Protein AF-A0A7S3A398-F1 (afdb_monomer)

Structure (mmCIF, N/CA/C/O backbone):
data_AF-A0A7S3A398-F1
#
_entry.id   AF-A0A7S3A398-F1
#
loop_
_atom_site.group_PDB
_atom_site.id
_atom_site.type_symbol
_atom_site.label_atom_id
_atom_site.label_alt_id
_atom_site.label_comp_id
_atom_site.label_asym_id
_atom_site.label_entity_id
_atom_site.label_seq_id
_atom_site.pdbx_PDB_ins_code
_atom_site.Cartn_x
_atom_site.Cartn_y
_atom_site.Cartn_z
_atom_site.occupancy
_atom_site.B_iso_or_equiv
_atom_site.auth_seq_id
_atom_site.auth_comp_id
_atom_site.auth_asym_id
_atom_site.auth_atom_id
_atom_site.pdbx_PDB_model_num
ATOM 1 N N . MET A 1 1 ? -21.447 4.504 -7.419 1.00 91.00 1 MET A N 1
ATOM 2 C CA . MET A 1 1 ? -20.276 4.473 -8.329 1.00 91.00 1 MET A CA 1
ATOM 3 C C . MET A 1 1 ? -20.011 3.033 -8.753 1.00 91.00 1 MET A C 1
ATOM 5 O O . MET A 1 1 ? -20.355 2.152 -7.981 1.00 91.00 1 MET A O 1
ATOM 9 N N . PHE A 1 2 ? -19.414 2.767 -9.917 1.00 94.06 2 PHE A N 1
ATOM 10 C CA . PHE A 1 2 ? -18.925 1.430 -10.285 1.00 94.06 2 PHE A CA 1
ATOM 11 C C . PHE A 1 2 ? -17.428 1.330 -9.996 1.00 94.06 2 PHE A C 1
ATOM 13 O O . PHE A 1 2 ? -16.672 2.211 -10.404 1.00 94.06 2 PHE A O 1
ATOM 20 N N . ALA A 1 3 ? -16.991 0.289 -9.293 1.00 95.50 3 ALA A N 1
ATOM 21 C CA . ALA A 1 3 ? -15.591 0.100 -8.944 1.00 95.50 3 ALA A CA 1
ATOM 22 C C . ALA A 1 3 ? -15.182 -1.371 -8.913 1.00 95.50 3 ALA A C 1
ATOM 24 O O . ALA A 1 3 ? -15.974 -2.262 -8.595 1.00 95.50 3 ALA A O 1
ATOM 25 N N . ALA A 1 4 ? -13.930 -1.611 -9.285 1.00 95.38 4 ALA A N 1
ATOM 26 C CA . ALA A 1 4 ? -13.350 -2.937 -9.364 1.00 95.38 4 ALA A CA 1
ATOM 27 C C . ALA A 1 4 ? -11.888 -2.918 -8.926 1.00 95.38 4 ALA A C 1
ATOM 29 O O . ALA A 1 4 ? -11.148 -1.981 -9.224 1.00 95.38 4 ALA A O 1
ATOM 30 N N . LYS A 1 5 ? -11.479 -3.995 -8.260 1.00 95.56 5 LYS A N 1
ATOM 31 C CA . LYS A 1 5 ? -10.097 -4.329 -7.934 1.00 95.56 5 LYS A CA 1
ATOM 32 C C . LYS A 1 5 ? -9.726 -5.617 -8.660 1.00 95.56 5 LYS A C 1
ATOM 34 O O . LYS A 1 5 ? -10.456 -6.601 -8.554 1.00 95.56 5 LYS A O 1
ATOM 39 N N . PHE A 1 6 ? -8.579 -5.634 -9.325 1.00 95.38 6 PHE A N 1
ATOM 40 C CA . PHE A 1 6 ? -8.012 -6.831 -9.938 1.00 95.38 6 PHE A CA 1
ATOM 41 C C . PHE A 1 6 ? -6.600 -7.071 -9.402 1.00 95.38 6 PHE A C 1
ATOM 43 O O . PHE A 1 6 ? -5.835 -6.129 -9.216 1.00 95.38 6 PHE A O 1
ATOM 50 N N . ASP A 1 7 ? -6.277 -8.334 -9.147 1.00 94.94 7 ASP A N 1
ATOM 51 C CA . ASP A 1 7 ? -4.988 -8.797 -8.616 1.00 94.94 7 ASP A CA 1
ATOM 52 C C . ASP A 1 7 ? -4.398 -9.768 -9.644 1.00 94.94 7 ASP A C 1
ATOM 54 O O . ASP A 1 7 ? -5.092 -10.690 -10.089 1.00 94.94 7 ASP A O 1
ATOM 58 N N . VAL A 1 8 ? -3.158 -9.542 -10.076 1.00 94.81 8 VAL A N 1
ATOM 59 C CA . VAL A 1 8 ? -2.493 -10.398 -11.068 1.00 94.81 8 VAL A CA 1
ATOM 60 C C . VAL A 1 8 ? -2.133 -11.753 -10.453 1.00 94.81 8 VAL A C 1
ATOM 62 O O . VAL A 1 8 ? -1.574 -11.849 -9.362 1.00 94.81 8 VAL A O 1
ATOM 65 N N . VAL A 1 9 ? -2.381 -12.838 -11.188 1.00 93.81 9 VAL A N 1
ATOM 66 C CA . VAL A 1 9 ? -1.953 -14.180 -10.770 1.00 93.81 9 VAL A CA 1
ATOM 67 C C . VAL A 1 9 ? -0.427 -14.261 -10.743 1.00 93.81 9 VAL A C 1
ATOM 69 O O . VAL A 1 9 ? 0.213 -14.071 -11.775 1.00 93.81 9 VAL A O 1
ATOM 72 N N . SER A 1 10 ? 0.136 -14.584 -9.573 1.00 91.62 10 SER A N 1
ATOM 73 C CA . SER A 1 10 ? 1.568 -14.853 -9.359 1.00 91.62 10 SER A CA 1
ATOM 74 C C . SER A 1 10 ? 2.482 -13.849 -10.072 1.00 91.62 10 SER A C 1
ATOM 76 O O . SER A 1 10 ? 3.355 -14.225 -10.849 1.00 91.62 10 SER A O 1
ATOM 78 N N . SER A 1 11 ? 2.253 -12.559 -9.822 1.00 90.31 11 SER A N 1
ATOM 79 C CA . SER A 1 11 ? 2.759 -11.447 -10.633 1.00 90.31 11 SER A CA 1
ATOM 80 C C . SER A 1 11 ? 4.265 -11.422 -10.888 1.00 90.31 11 SER A C 1
ATOM 82 O O . SER A 1 11 ? 4.667 -10.981 -11.958 1.00 90.31 11 SER A O 1
ATOM 84 N N . PHE A 1 12 ? 5.111 -11.868 -9.956 1.00 92.88 12 PHE A N 1
ATOM 85 C CA . PHE A 1 12 ? 6.556 -11.956 -10.199 1.00 92.88 12 PHE A CA 1
ATOM 86 C C . PHE A 1 12 ? 6.938 -13.163 -11.051 1.00 92.88 12 PHE A C 1
ATOM 88 O O . PHE A 1 12 ? 7.875 -13.070 -11.840 1.00 92.88 12 PHE A O 1
ATOM 95 N N . ASP A 1 13 ? 6.215 -14.270 -10.914 1.00 92.19 13 ASP A N 1
ATOM 96 C CA . ASP A 1 13 ? 6.548 -15.555 -11.529 1.00 92.19 13 ASP A CA 1
ATOM 97 C C . ASP A 1 13 ? 6.051 -15.638 -12.980 1.00 92.19 13 ASP A C 1
ATOM 99 O O . ASP A 1 13 ? 6.635 -16.348 -13.798 1.00 92.19 13 ASP A O 1
ATOM 103 N N . THR A 1 14 ? 4.998 -14.883 -13.313 1.00 92.94 14 THR A N 1
ATOM 104 C CA . THR A 1 14 ? 4.397 -14.833 -14.656 1.00 92.94 14 THR A CA 1
ATOM 105 C C . THR A 1 14 ? 5.059 -13.833 -15.599 1.00 92.94 14 THR A C 1
ATOM 107 O O . THR A 1 14 ? 4.826 -13.885 -16.808 1.00 92.94 14 THR A O 1
ATOM 110 N N . ILE A 1 15 ? 5.909 -12.934 -15.090 1.00 94.88 15 ILE A N 1
ATOM 111 C CA . ILE A 1 15 ? 6.600 -11.952 -15.930 1.00 94.88 15 ILE A CA 1
ATOM 112 C C . ILE A 1 15 ? 7.487 -12.660 -16.956 1.00 94.88 15 ILE A C 1
ATOM 114 O O . ILE A 1 15 ? 8.340 -13.488 -16.629 1.00 94.88 15 ILE A O 1
ATOM 118 N N . LEU A 1 16 ? 7.330 -12.270 -18.220 1.00 95.56 16 LEU A N 1
ATOM 119 C CA . LEU A 1 16 ? 8.131 -12.792 -19.317 1.00 95.56 16 LEU A CA 1
ATOM 120 C C . LEU A 1 16 ? 9.528 -12.159 -19.285 1.00 95.56 16 LEU A C 1
ATOM 122 O O . LEU A 1 16 ? 9.760 -11.090 -19.854 1.00 95.56 16 LEU A O 1
ATOM 126 N N . SER A 1 17 ? 10.476 -12.837 -18.636 1.00 93.94 17 SER A N 1
ATOM 127 C CA . SER A 1 17 ? 11.838 -12.349 -18.362 1.00 93.94 17 SER A CA 1
ATOM 128 C C . SER A 1 17 ? 12.570 -11.881 -19.626 1.00 93.94 17 SER A C 1
ATOM 130 O O . SER A 1 17 ? 13.241 -10.851 -19.615 1.00 93.94 17 SER A O 1
ATOM 132 N N . LYS A 1 18 ? 12.389 -12.592 -20.750 1.00 93.75 18 LYS A N 1
ATOM 133 C CA . LYS A 1 18 ? 12.970 -12.213 -22.049 1.00 93.75 18 LYS A CA 1
ATOM 134 C C . LYS A 1 18 ? 12.392 -10.902 -22.583 1.00 93.75 18 LYS A C 1
ATOM 136 O O . LYS A 1 18 ? 13.166 -10.029 -22.954 1.00 93.75 18 LYS A O 1
ATOM 141 N N . ARG A 1 19 ? 11.065 -10.737 -22.562 1.00 94.50 19 ARG A N 1
ATOM 142 C CA . ARG A 1 19 ? 10.394 -9.490 -22.976 1.00 94.50 19 ARG A CA 1
ATOM 143 C C . ARG A 1 19 ? 10.823 -8.328 -22.084 1.00 94.50 19 ARG A C 1
ATOM 145 O O . ARG A 1 19 ? 11.143 -7.249 -22.572 1.00 94.50 19 ARG A O 1
ATOM 152 N N . LEU A 1 20 ? 10.893 -8.551 -20.770 1.00 95.44 20 LEU A N 1
ATOM 153 C CA . LEU A 1 20 ? 11.368 -7.538 -19.829 1.00 95.44 20 LEU A CA 1
ATOM 154 C C . LEU A 1 20 ? 12.768 -7.032 -20.214 1.00 95.44 20 LEU A C 1
ATOM 156 O O . LEU A 1 20 ? 12.981 -5.826 -20.304 1.00 95.44 20 LEU A O 1
ATOM 160 N N . VAL A 1 21 ? 13.706 -7.943 -20.473 1.00 94.94 21 VAL A N 1
ATOM 161 C CA . VAL A 1 21 ? 15.109 -7.599 -20.740 1.00 94.94 21 VAL A CA 1
ATOM 162 C C . VAL A 1 21 ? 15.343 -7.054 -22.148 1.00 94.94 21 VAL A C 1
ATOM 164 O O . VAL A 1 21 ? 16.116 -6.110 -22.300 1.00 94.94 21 VAL A O 1
ATOM 167 N N . LEU A 1 22 ? 14.708 -7.633 -23.167 1.00 94.12 22 LEU A N 1
ATOM 168 C CA . LEU A 1 22 ? 14.963 -7.292 -24.570 1.00 94.12 22 LEU A CA 1
ATOM 169 C C . LEU A 1 22 ? 14.123 -6.110 -25.058 1.00 94.12 22 LEU A C 1
ATOM 171 O O . LEU A 1 22 ? 14.596 -5.326 -25.875 1.00 94.12 22 LEU A O 1
ATOM 175 N N . ASP A 1 23 ? 12.912 -5.950 -24.524 1.00 93.94 23 ASP A N 1
ATOM 176 C CA . ASP A 1 23 ? 11.941 -4.991 -25.046 1.00 93.94 23 ASP A CA 1
ATOM 177 C C . ASP A 1 23 ? 11.686 -3.853 -24.056 1.00 93.94 23 ASP A C 1
ATOM 179 O O . ASP A 1 23 ? 11.853 -2.676 -24.382 1.00 93.94 23 ASP A O 1
ATOM 183 N N . VAL A 1 24 ? 11.298 -4.190 -22.824 1.00 95.50 24 VAL A N 1
ATOM 184 C CA . VAL A 1 24 ? 10.810 -3.205 -21.847 1.00 95.50 24 VAL A CA 1
ATOM 185 C C . VAL A 1 24 ? 11.947 -2.339 -21.300 1.00 95.50 24 VAL A C 1
ATOM 187 O O . VAL A 1 24 ? 11.892 -1.109 -21.382 1.00 95.50 24 VAL A O 1
ATOM 190 N N . LEU A 1 25 ? 12.991 -2.959 -20.741 1.00 94.81 25 LEU A N 1
ATOM 191 C CA . LEU A 1 25 ? 14.090 -2.234 -20.096 1.00 94.81 25 LEU A CA 1
ATOM 192 C C . LEU A 1 25 ? 14.832 -1.293 -21.060 1.00 94.81 25 LEU A C 1
ATOM 194 O O . LEU A 1 25 ? 15.038 -0.133 -20.684 1.00 94.81 25 LEU A O 1
ATOM 198 N N . PRO A 1 26 ? 15.170 -1.691 -22.305 1.00 93.50 26 PRO A N 1
ATOM 199 C CA . PRO A 1 26 ? 15.832 -0.792 -23.244 1.00 93.50 26 PRO A CA 1
ATOM 200 C C . PRO A 1 26 ? 14.982 0.426 -23.618 1.00 93.50 26 PRO A C 1
ATOM 202 O O . PRO A 1 26 ? 15.540 1.507 -23.801 1.00 93.50 26 PRO A O 1
ATOM 205 N N . ARG A 1 27 ? 13.649 0.303 -23.691 1.00 91.31 27 ARG A N 1
ATOM 206 C CA . ARG A 1 27 ? 12.754 1.442 -23.974 1.00 91.31 27 ARG A CA 1
ATOM 207 C C . ARG A 1 27 ? 12.639 2.425 -22.806 1.00 91.31 27 ARG A C 1
ATOM 209 O O . ARG A 1 27 ? 12.471 3.627 -23.030 1.00 91.31 27 ARG A O 1
ATOM 216 N N . LEU A 1 28 ? 12.703 1.930 -21.570 1.00 88.38 28 LEU A N 1
ATOM 217 C CA . LEU A 1 28 ? 12.524 2.745 -20.363 1.00 88.38 28 LEU A CA 1
ATOM 218 C C . LEU A 1 28 ? 13.821 3.418 -19.894 1.00 88.38 28 LEU A C 1
ATOM 220 O O . LEU A 1 28 ? 13.789 4.563 -19.441 1.00 88.38 28 LEU A O 1
ATOM 224 N N . ILE A 1 29 ? 14.963 2.740 -20.020 1.00 88.88 29 ILE A N 1
ATOM 225 C CA . ILE A 1 29 ? 16.279 3.256 -19.624 1.00 88.88 29 ILE A CA 1
ATOM 226 C C . ILE A 1 29 ? 16.861 4.055 -20.797 1.00 88.88 29 ILE A C 1
ATOM 228 O O . ILE A 1 29 ? 17.477 3.492 -21.702 1.00 88.88 29 ILE A O 1
ATOM 232 N N . LYS A 1 30 ? 16.607 5.372 -20.802 1.00 85.25 30 LYS A N 1
ATOM 233 C CA . LYS A 1 30 ? 16.914 6.273 -21.931 1.00 85.25 30 LYS A CA 1
ATOM 234 C C . LYS A 1 30 ? 18.266 6.989 -21.865 1.00 85.25 30 LYS A C 1
ATOM 236 O O . LYS A 1 30 ? 18.748 7.418 -22.907 1.00 85.25 30 LYS A O 1
ATOM 241 N N . GLY A 1 31 ? 18.839 7.181 -20.676 1.00 84.88 31 GLY A N 1
ATOM 242 C CA . GLY A 1 31 ? 20.113 7.896 -20.525 1.00 84.88 31 GLY A CA 1
ATOM 243 C C . GLY A 1 31 ? 21.249 7.104 -21.164 1.00 84.88 31 GLY A C 1
ATOM 244 O O . GLY A 1 31 ? 21.223 5.879 -21.087 1.00 84.88 31 GLY A O 1
ATOM 245 N N . SER A 1 32 ? 22.208 7.780 -21.803 1.00 87.00 32 SER A N 1
ATOM 246 C CA . SER A 1 32 ? 23.413 7.124 -22.332 1.00 87.00 32 SER A CA 1
ATOM 247 C C . SER A 1 32 ? 24.317 6.661 -21.196 1.00 87.00 32 SER A C 1
ATOM 249 O O . SER A 1 32 ? 24.748 5.513 -21.188 1.00 87.00 32 SER A O 1
ATOM 251 N N . ASP A 1 33 ? 24.501 7.535 -20.207 1.00 90.00 33 ASP A N 1
ATOM 252 C CA . ASP A 1 33 ? 25.429 7.367 -19.100 1.00 90.00 33 ASP A CA 1
ATOM 253 C C . ASP A 1 33 ? 24.842 7.959 -17.816 1.00 90.00 33 ASP A C 1
ATOM 255 O O . ASP A 1 33 ? 24.036 8.910 -17.818 1.00 90.00 33 ASP A O 1
ATOM 259 N N . TYR A 1 34 ? 25.230 7.347 -16.703 1.00 90.81 34 TYR A N 1
ATOM 260 C CA . TYR A 1 34 ? 24.719 7.632 -15.375 1.00 90.81 34 TYR A CA 1
ATOM 261 C C . TYR A 1 34 ? 25.873 7.891 -14.415 1.00 90.81 34 TYR A C 1
ATOM 263 O O . TYR A 1 34 ? 26.719 7.032 -14.176 1.00 90.81 34 TYR A O 1
ATOM 271 N N . LEU A 1 35 ? 25.853 9.061 -13.788 1.00 90.50 35 LEU A N 1
ATOM 272 C CA . LEU A 1 35 ? 26.803 9.437 -12.755 1.00 90.50 35 LEU A CA 1
ATOM 273 C C . LEU A 1 35 ? 26.229 9.081 -11.385 1.00 90.50 35 LEU A C 1
ATOM 275 O O . LEU A 1 35 ? 25.147 9.535 -11.007 1.00 90.50 35 LEU A O 1
ATOM 279 N N . VAL A 1 36 ? 26.970 8.292 -10.614 1.00 90.19 36 VAL A N 1
ATOM 280 C CA . VAL A 1 36 ? 26.675 8.004 -9.211 1.00 90.19 36 VAL A CA 1
ATOM 281 C C . VAL A 1 36 ? 27.538 8.902 -8.336 1.00 90.19 36 VAL A C 1
ATOM 283 O O . VAL A 1 36 ? 28.721 8.632 -8.122 1.00 90.19 36 VAL A O 1
ATOM 286 N N . LEU A 1 37 ? 26.923 9.956 -7.808 1.00 89.00 37 LEU A N 1
ATOM 287 C CA . LEU A 1 37 ? 27.546 10.921 -6.908 1.00 89.00 37 LEU A CA 1
ATOM 288 C C . LEU A 1 37 ? 27.433 10.444 -5.461 1.00 89.00 37 LEU A C 1
ATOM 290 O O . LEU A 1 37 ? 26.366 9.993 -5.025 1.00 89.00 37 LEU A O 1
ATOM 294 N N . ARG A 1 38 ? 28.519 10.564 -4.693 1.00 87.38 38 ARG A N 1
ATOM 295 C CA . ARG A 1 38 ? 28.539 10.261 -3.254 1.00 87.38 38 ARG A CA 1
ATOM 296 C C . ARG A 1 38 ? 28.646 11.532 -2.432 1.00 87.38 38 ARG A C 1
ATOM 298 O O . ARG A 1 38 ? 29.467 12.391 -2.714 1.00 87.38 38 ARG A O 1
ATOM 305 N N . TYR A 1 39 ? 27.852 11.612 -1.371 1.00 86.50 39 TYR A N 1
ATOM 306 C CA . TYR A 1 39 ? 27.926 12.717 -0.420 1.00 86.50 39 TYR A CA 1
ATOM 307 C C . TYR A 1 39 ? 27.672 12.246 1.008 1.00 86.50 39 TYR A C 1
ATOM 309 O O . TYR A 1 39 ? 27.078 11.194 1.259 1.00 86.50 39 TYR A O 1
ATOM 317 N N . ARG A 1 40 ? 28.116 13.047 1.971 1.00 86.31 40 ARG A N 1
ATOM 318 C CA . ARG A 1 40 ? 27.902 12.833 3.400 1.00 86.31 40 ARG A CA 1
ATOM 319 C C . ARG A 1 40 ? 26.896 13.840 3.927 1.00 86.31 40 ARG A C 1
ATOM 321 O O . ARG A 1 40 ? 26.950 15.020 3.594 1.00 86.31 40 ARG A O 1
ATOM 328 N N . LYS A 1 41 ? 25.983 13.364 4.771 1.00 84.69 41 LYS A N 1
ATOM 329 C CA . LYS A 1 41 ? 24.960 14.189 5.418 1.00 84.69 41 LYS A CA 1
ATOM 330 C C . LYS A 1 41 ? 25.143 14.173 6.932 1.00 84.69 41 LYS A C 1
ATOM 332 O O . LYS A 1 41 ? 25.181 13.100 7.533 1.00 84.69 41 LYS A O 1
ATOM 337 N N . PHE A 1 42 ? 25.169 15.357 7.533 1.00 81.94 42 PHE A N 1
ATOM 338 C CA . PHE A 1 42 ? 25.236 15.560 8.977 1.00 81.94 42 PHE A CA 1
ATOM 339 C C . PHE A 1 42 ? 23.941 16.201 9.461 1.00 81.94 42 PHE A C 1
ATOM 341 O O . PHE A 1 42 ? 23.623 17.310 9.050 1.00 81.94 42 P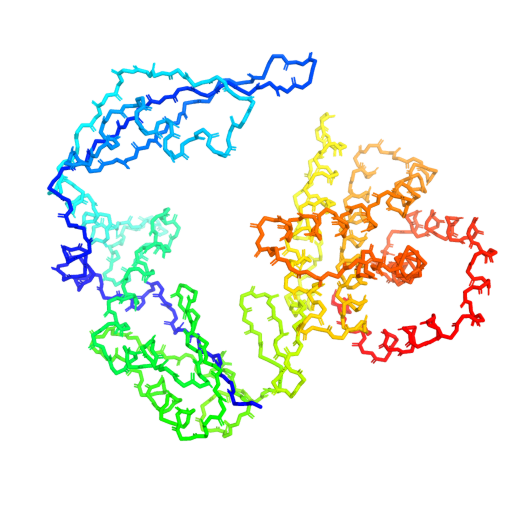HE A O 1
ATOM 348 N N . ASN A 1 43 ? 23.193 15.513 10.323 1.00 75.19 43 ASN A N 1
ATOM 349 C CA . ASN A 1 43 ? 21.994 16.065 10.955 1.00 75.19 43 ASN A CA 1
ATOM 350 C C . ASN A 1 43 ? 22.327 16.583 12.347 1.00 75.19 43 ASN A C 1
ATOM 352 O O . ASN A 1 43 ? 23.023 15.906 13.109 1.00 75.19 43 ASN A O 1
ATOM 356 N N . TRP A 1 44 ? 21.738 17.714 12.720 1.00 65.00 44 TRP A N 1
ATOM 357 C CA . TRP A 1 44 ? 21.741 18.121 14.116 1.00 65.00 44 TRP A CA 1
ATOM 358 C C . TRP A 1 44 ? 20.591 17.430 14.856 1.00 65.00 44 TRP A C 1
ATOM 360 O O . TRP A 1 44 ? 19.421 17.666 14.566 1.00 65.00 44 TRP A O 1
ATOM 370 N N . ILE A 1 45 ? 20.922 16.535 15.787 1.00 58.00 45 ILE A N 1
ATOM 371 C CA . ILE A 1 45 ? 19.965 15.911 16.706 1.00 58.00 45 ILE A CA 1
ATOM 372 C C . ILE A 1 45 ? 20.349 16.378 18.113 1.00 58.00 45 ILE A C 1
ATOM 374 O O . ILE A 1 45 ? 21.530 16.413 18.456 1.00 58.00 45 ILE A O 1
ATOM 378 N N . SER A 1 46 ? 19.360 16.804 18.901 1.00 51.00 46 SER A N 1
ATOM 379 C CA . SER A 1 46 ? 19.540 17.379 20.241 1.00 51.00 46 SER A CA 1
ATOM 380 C C . SER A 1 46 ? 20.545 16.602 21.117 1.00 51.00 46 SER A C 1
ATOM 382 O O . SER A 1 46 ? 20.519 15.373 21.183 1.00 51.00 46 SER A O 1
ATOM 384 N N . ARG A 1 47 ? 21.441 17.356 21.779 1.00 51.84 47 ARG A N 1
ATOM 385 C CA . ARG A 1 47 ? 22.463 16.984 22.790 1.00 51.84 47 ARG A CA 1
ATOM 386 C C . ARG A 1 47 ? 23.449 15.836 22.497 1.00 51.84 47 ARG A C 1
ATOM 388 O O . ARG A 1 47 ? 24.383 15.667 23.277 1.00 51.84 47 ARG A O 1
ATOM 395 N N . ARG A 1 48 ? 23.360 15.109 21.380 1.00 52.38 48 ARG A N 1
ATOM 396 C CA . ARG A 1 48 ? 24.409 14.171 20.927 1.00 52.38 48 ARG A CA 1
ATOM 397 C C . ARG A 1 48 ? 24.775 14.447 19.471 1.00 52.38 48 ARG A C 1
ATOM 399 O O . ARG A 1 48 ? 23.903 14.466 18.609 1.00 52.38 48 ARG A O 1
ATOM 406 N N . LYS A 1 49 ? 26.073 14.639 19.190 1.00 51.41 49 LYS A N 1
ATOM 407 C CA . LYS A 1 49 ? 26.606 14.751 17.819 1.00 51.41 49 LYS A CA 1
ATOM 408 C C . LYS A 1 49 ? 26.180 13.503 17.030 1.00 51.41 49 LYS A C 1
ATOM 410 O O . LYS A 1 49 ? 26.600 12.395 17.350 1.00 51.41 49 LYS A O 1
ATOM 415 N N . GLY A 1 50 ? 25.279 13.685 16.067 1.00 52.81 50 GLY A N 1
ATOM 416 C CA . GLY A 1 50 ? 24.629 12.607 15.326 1.00 52.81 50 GLY A CA 1
ATOM 417 C C . GLY A 1 50 ? 25.443 12.100 14.131 1.00 52.81 50 GLY A C 1
ATOM 418 O O . GLY A 1 50 ? 26.059 12.875 13.408 1.00 52.81 50 GLY A O 1
ATOM 419 N N . VAL A 1 51 ? 25.383 10.777 13.969 1.00 56.09 51 VAL A N 1
ATOM 420 C CA . VAL A 1 51 ? 26.058 9.829 13.057 1.00 56.09 51 VAL A CA 1
ATOM 421 C C . VAL A 1 51 ? 26.248 10.263 11.585 1.00 56.09 51 VAL A C 1
ATOM 423 O O . VAL A 1 51 ? 25.367 10.866 10.972 1.00 56.09 51 VAL A O 1
ATOM 426 N N . ARG A 1 52 ? 27.396 9.851 11.014 1.00 56.62 52 ARG A N 1
ATOM 427 C CA . ARG A 1 52 ? 27.857 10.010 9.618 1.00 56.62 52 ARG A CA 1
ATOM 428 C C . ARG A 1 52 ? 27.180 8.983 8.698 1.00 56.62 52 ARG A C 1
ATOM 430 O O . ARG A 1 52 ? 27.394 7.788 8.868 1.00 56.62 52 ARG A O 1
ATOM 437 N N . TRP A 1 53 ? 26.427 9.435 7.695 1.00 63.47 53 TRP A N 1
ATOM 438 C CA . TRP A 1 53 ? 25.852 8.555 6.666 1.00 63.47 53 TRP A CA 1
ATOM 439 C C . TRP A 1 53 ? 26.378 8.946 5.287 1.00 63.47 53 TRP A C 1
ATOM 441 O O . TRP A 1 53 ? 26.232 10.101 4.879 1.00 63.47 53 TRP A O 1
ATOM 451 N N . ALA A 1 54 ? 26.968 7.989 4.569 1.00 69.75 54 ALA A N 1
ATOM 452 C CA . ALA A 1 54 ? 27.254 8.132 3.146 1.00 69.75 54 ALA A CA 1
ATOM 453 C C . ALA A 1 54 ? 25.966 7.886 2.349 1.00 69.75 54 ALA A C 1
ATOM 455 O O . ALA A 1 54 ? 25.239 6.921 2.594 1.00 69.75 54 ALA A O 1
ATOM 456 N N . ARG A 1 55 ? 25.664 8.778 1.412 1.00 78.56 55 ARG A N 1
ATOM 457 C CA . ARG A 1 55 ? 24.510 8.712 0.515 1.00 78.56 55 ARG A CA 1
ATOM 458 C C . ARG A 1 55 ? 25.002 8.696 -0.930 1.00 78.56 55 ARG A C 1
ATOM 460 O O . ARG A 1 55 ? 26.078 9.207 -1.226 1.00 78.56 55 ARG A O 1
ATOM 467 N N . LYS A 1 56 ? 24.209 8.080 -1.806 1.00 79.88 56 LYS A N 1
ATOM 468 C CA . LYS A 1 56 ? 24.456 7.973 -3.247 1.00 79.88 56 LYS A CA 1
ATOM 469 C C . LYS A 1 56 ? 23.268 8.565 -3.992 1.00 79.88 56 LYS A C 1
ATOM 471 O O . LYS A 1 56 ? 22.134 8.307 -3.593 1.00 79.88 56 LYS A O 1
ATOM 476 N N . VAL A 1 57 ? 23.524 9.321 -5.052 1.00 80.94 57 VAL A N 1
ATOM 477 C CA . VAL A 1 57 ? 22.494 9.790 -5.989 1.00 80.94 57 VAL A CA 1
ATOM 478 C C . VAL A 1 57 ? 22.938 9.454 -7.398 1.00 80.94 57 VAL A C 1
ATOM 480 O O . VAL A 1 57 ? 24.115 9.584 -7.714 1.00 80.94 57 VAL A O 1
ATOM 483 N N . VAL A 1 58 ? 21.991 9.007 -8.217 1.00 78.62 58 VAL A N 1
ATOM 484 C CA . VAL A 1 58 ? 22.209 8.725 -9.634 1.00 78.62 58 VAL A CA 1
ATOM 485 C C . VAL A 1 58 ? 21.593 9.856 -10.444 1.00 78.62 58 VAL A C 1
ATOM 487 O O . VAL A 1 58 ? 20.422 10.185 -10.249 1.00 78.62 58 VAL A O 1
ATOM 490 N N . VAL A 1 59 ? 22.377 10.447 -11.335 1.00 80.00 59 VAL A N 1
ATOM 491 C CA . VAL A 1 59 ? 21.942 11.485 -12.275 1.00 80.00 59 VAL A CA 1
ATOM 492 C C . VAL A 1 59 ? 22.382 11.091 -13.674 1.00 80.00 59 VAL A C 1
ATOM 494 O O . VAL A 1 59 ? 23.414 10.445 -13.839 1.00 80.00 59 VAL A O 1
ATOM 497 N N . SER A 1 60 ? 21.594 11.434 -14.689 1.00 80.25 60 SER A N 1
ATOM 498 C CA . SER A 1 60 ? 22.076 11.277 -16.061 1.00 80.25 60 SER A CA 1
ATOM 499 C C . SER A 1 60 ? 23.129 12.348 -16.334 1.00 80.25 60 SER A C 1
ATOM 501 O O . SER A 1 60 ? 22.964 13.488 -15.900 1.00 80.25 60 SER A O 1
ATOM 503 N N . GLU A 1 61 ? 24.202 11.981 -17.035 1.00 73.31 61 GLU A N 1
ATOM 504 C CA . GLU A 1 61 ? 25.347 12.867 -17.292 1.00 73.31 61 GLU A CA 1
ATOM 505 C C . GLU A 1 61 ? 24.938 14.206 -17.933 1.00 73.31 61 GLU A C 1
ATOM 507 O O . GLU A 1 61 ? 25.433 15.262 -17.546 1.00 73.31 61 GLU A O 1
ATOM 512 N N . ASN A 1 62 ? 23.934 14.181 -18.813 1.00 72.00 62 ASN A N 1
ATOM 513 C CA . ASN A 1 62 ? 23.462 15.352 -19.560 1.00 72.00 62 ASN A CA 1
ATOM 514 C C . ASN A 1 62 ? 22.469 16.245 -18.794 1.00 72.00 62 ASN A C 1
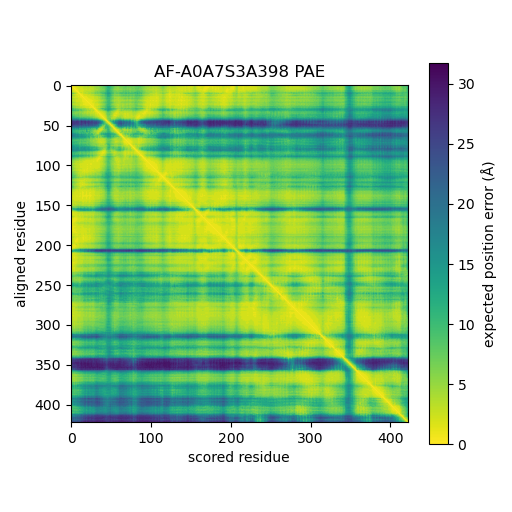ATOM 516 O O . ASN A 1 62 ? 21.826 17.106 -19.394 1.00 72.00 62 ASN A O 1
ATOM 520 N N . GLN A 1 63 ? 22.284 16.030 -17.492 1.00 73.56 63 GLN A N 1
ATOM 521 C CA . GLN A 1 63 ? 21.396 16.853 -16.673 1.00 73.56 63 GLN A CA 1
ATOM 522 C C . GLN A 1 63 ? 22.167 17.898 -15.866 1.00 73.56 63 GLN A C 1
ATOM 524 O O . GLN A 1 63 ? 23.323 17.697 -15.492 1.00 73.56 63 GLN A O 1
ATOM 529 N N . GLU A 1 64 ? 21.507 19.014 -15.544 1.00 72.31 64 GLU A N 1
ATOM 530 C CA . GLU A 1 64 ? 22.092 20.069 -14.707 1.00 72.31 64 GLU A CA 1
ATOM 531 C C . GLU A 1 64 ? 22.517 19.556 -13.324 1.00 72.31 64 GLU A C 1
ATOM 533 O O . GLU A 1 64 ? 23.408 20.125 -12.691 1.00 72.31 64 GLU A O 1
ATOM 538 N N . GLU A 1 65 ? 21.898 18.475 -12.846 1.00 76.69 65 GLU A N 1
ATOM 539 C CA . GLU A 1 65 ? 22.229 17.839 -11.574 1.00 76.69 65 GLU A CA 1
ATOM 540 C C . GLU A 1 65 ? 23.495 16.960 -11.608 1.00 76.69 65 GLU A C 1
ATOM 542 O O . GLU A 1 65 ? 23.820 16.350 -10.590 1.00 76.69 65 GLU A O 1
ATOM 547 N N . SER A 1 66 ? 24.243 16.921 -12.719 1.00 76.31 66 SER A N 1
ATOM 548 C CA . SER A 1 66 ? 25.587 16.314 -12.791 1.00 76.31 66 SER A CA 1
ATOM 549 C C . SER A 1 66 ? 26.597 16.988 -11.851 1.00 76.31 66 SER A C 1
ATOM 551 O O . SER A 1 66 ? 27.526 16.346 -11.362 1.00 76.31 66 SER A O 1
ATOM 553 N N . SER A 1 67 ? 26.379 18.266 -11.515 1.00 83.94 67 SER A N 1
ATOM 554 C CA . SER A 1 67 ? 27.118 18.972 -10.466 1.00 83.94 67 SER A CA 1
ATOM 555 C C . SER A 1 67 ? 26.486 18.741 -9.091 1.00 83.94 67 SER A C 1
ATOM 557 O O . SER A 1 67 ? 25.315 19.072 -8.874 1.00 83.94 67 SER A O 1
ATOM 559 N N . PHE A 1 68 ? 27.284 18.279 -8.118 1.00 86.06 68 PHE A N 1
ATOM 560 C CA . PHE A 1 68 ? 26.820 18.067 -6.742 1.00 86.06 68 PHE A CA 1
ATOM 561 C C . PHE A 1 68 ? 26.171 19.317 -6.133 1.00 86.06 68 PHE A C 1
ATOM 563 O O . PHE A 1 68 ? 25.135 19.205 -5.485 1.00 86.06 68 PHE A O 1
ATOM 570 N N . LEU A 1 69 ? 26.720 20.515 -6.366 1.00 86.56 69 LEU A N 1
ATOM 571 C CA . LEU A 1 69 ? 26.159 21.756 -5.818 1.00 86.56 69 LEU A CA 1
ATOM 572 C C . LEU A 1 69 ? 24.742 22.032 -6.341 1.00 86.56 69 LEU A C 1
ATOM 574 O O . LEU A 1 69 ? 23.862 22.422 -5.571 1.00 86.56 69 LEU A O 1
ATOM 578 N N . ARG A 1 70 ? 24.506 21.796 -7.637 1.00 86.38 70 ARG A N 1
ATOM 579 C CA . ARG A 1 70 ? 23.186 21.969 -8.262 1.00 86.38 70 ARG A CA 1
ATOM 580 C C . ARG A 1 70 ? 22.208 20.906 -7.775 1.00 86.38 70 ARG A C 1
ATOM 582 O O . ARG A 1 70 ? 21.098 21.241 -7.369 1.00 86.38 70 ARG A O 1
ATOM 589 N N . LEU A 1 71 ? 22.645 19.648 -7.715 1.00 85.38 71 LEU A N 1
ATOM 590 C CA . LEU A 1 71 ? 21.858 18.556 -7.144 1.00 85.38 71 LEU A CA 1
ATOM 591 C C . LEU A 1 71 ? 21.465 18.844 -5.687 1.00 85.38 71 LEU A C 1
ATOM 593 O O . LEU A 1 71 ? 20.303 18.679 -5.305 1.00 85.38 71 LEU A O 1
ATOM 597 N N . ALA A 1 72 ? 22.430 19.279 -4.875 1.00 86.56 72 ALA A N 1
ATOM 598 C CA . ALA A 1 72 ? 22.225 19.592 -3.472 1.00 86.56 72 ALA A CA 1
ATOM 599 C C . ALA A 1 72 ? 21.169 20.685 -3.320 1.00 86.56 72 ALA A C 1
ATOM 601 O O . ALA A 1 72 ? 20.188 20.482 -2.605 1.00 86.56 72 ALA A O 1
ATOM 602 N N . ARG A 1 73 ? 21.319 21.791 -4.058 1.00 85.44 73 ARG A N 1
ATOM 603 C CA . ARG A 1 73 ? 20.378 22.914 -4.051 1.00 85.44 73 ARG A CA 1
ATOM 604 C C . ARG A 1 73 ? 18.970 22.504 -4.485 1.00 85.44 73 ARG A C 1
ATOM 606 O O . ARG A 1 73 ? 18.021 22.831 -3.781 1.00 85.44 73 ARG A O 1
ATOM 613 N N . ASN A 1 74 ? 18.849 21.785 -5.600 1.00 82.62 74 ASN A N 1
ATOM 614 C CA . ASN A 1 74 ? 17.563 21.558 -6.262 1.00 82.62 74 ASN A CA 1
ATOM 615 C C . ASN A 1 74 ? 16.772 20.383 -5.673 1.00 82.62 74 ASN A C 1
ATOM 617 O O . ASN A 1 74 ? 15.549 20.418 -5.677 1.00 82.62 74 ASN A O 1
ATOM 621 N N . LYS A 1 75 ? 17.444 19.326 -5.191 1.00 79.62 75 LYS A N 1
ATOM 622 C CA . LYS A 1 75 ? 16.773 18.077 -4.774 1.00 79.62 75 LYS A CA 1
ATOM 623 C C . LYS A 1 75 ? 17.014 17.691 -3.322 1.00 79.62 75 LYS A C 1
ATOM 625 O O . LYS A 1 75 ? 16.155 17.064 -2.706 1.00 79.62 75 LYS A O 1
ATOM 630 N N . ILE A 1 76 ? 18.178 18.021 -2.760 1.00 82.50 76 ILE A N 1
ATOM 631 C CA . ILE A 1 76 ? 18.556 17.524 -1.429 1.00 82.50 76 ILE A CA 1
ATOM 632 C C . ILE A 1 76 ? 18.171 18.529 -0.337 1.00 82.50 76 ILE A C 1
ATOM 634 O O . ILE A 1 76 ? 17.650 18.121 0.700 1.00 82.50 76 ILE A O 1
ATOM 638 N N . CYS A 1 77 ? 18.388 19.828 -0.536 1.00 82.25 77 CYS A N 1
ATOM 639 C CA . CYS A 1 77 ? 18.204 20.839 0.508 1.00 82.25 77 CYS A CA 1
ATOM 640 C C . CYS A 1 77 ? 16.748 20.980 0.980 1.00 82.25 77 CYS A C 1
ATOM 642 O O . CYS A 1 77 ? 16.520 21.128 2.183 1.00 82.25 77 CYS A O 1
ATOM 644 N N . GLU A 1 78 ? 15.757 20.869 0.086 1.00 77.19 78 GLU A N 1
ATOM 645 C CA . GLU A 1 78 ? 14.337 21.061 0.431 1.00 77.19 78 GLU A CA 1
ATOM 646 C C . GLU A 1 78 ? 13.851 20.121 1.540 1.00 77.19 78 GLU A C 1
ATOM 648 O O . GLU A 1 78 ? 13.113 20.527 2.443 1.00 77.19 78 GLU A O 1
ATOM 653 N N . GLN A 1 79 ? 14.316 18.871 1.511 1.00 68.81 79 GLN A N 1
ATOM 654 C CA . GLN A 1 79 ? 13.935 17.831 2.465 1.00 68.81 79 GLN A CA 1
ATOM 655 C C . GLN A 1 79 ? 14.805 17.836 3.734 1.00 68.81 79 GLN A C 1
ATOM 657 O O . GLN A 1 79 ? 14.558 17.061 4.656 1.00 68.81 79 GLN A O 1
ATOM 662 N N . ASN A 1 80 ? 15.840 18.685 3.799 1.00 73.12 80 ASN A N 1
ATOM 663 C CA . ASN A 1 80 ? 16.940 18.553 4.755 1.00 73.12 80 ASN A CA 1
ATOM 664 C C . ASN A 1 80 ? 17.373 19.896 5.387 1.00 73.12 80 ASN A C 1
ATOM 666 O O . ASN A 1 80 ? 18.566 20.174 5.518 1.00 73.12 80 ASN A O 1
ATOM 670 N N . ARG A 1 81 ? 16.397 20.698 5.840 1.00 69.94 81 ARG A N 1
ATOM 671 C CA . ARG A 1 81 ? 16.539 22.089 6.340 1.00 69.94 81 ARG A CA 1
ATOM 672 C C . ARG A 1 81 ? 17.451 22.313 7.565 1.00 69.94 81 ARG A C 1
ATOM 674 O O . ARG A 1 81 ? 17.653 23.451 7.971 1.00 69.94 81 ARG A O 1
ATOM 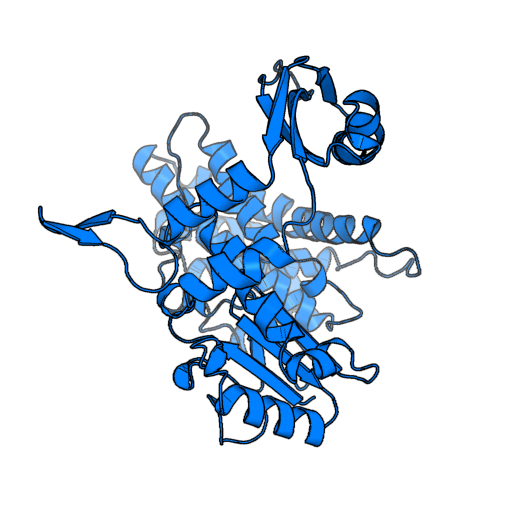681 N N . SER A 1 82 ? 18.011 21.265 8.166 1.00 77.19 82 SER A N 1
ATOM 682 C CA . SER A 1 82 ? 18.916 21.361 9.328 1.00 77.19 82 SER A CA 1
ATOM 683 C C . SER A 1 82 ? 20.046 20.342 9.229 1.00 77.19 82 SER A C 1
ATOM 685 O O . SER A 1 82 ? 20.324 19.583 10.162 1.00 77.19 82 SER A O 1
ATOM 687 N N . SER A 1 83 ? 20.658 20.276 8.048 1.00 81.44 83 SER A N 1
ATOM 688 C CA . SER A 1 83 ? 21.766 19.368 7.792 1.00 81.44 83 SER A CA 1
ATOM 689 C C . SER A 1 83 ? 22.901 20.035 7.032 1.00 81.44 83 SER A C 1
ATOM 691 O O . SER A 1 83 ? 22.668 20.914 6.208 1.00 81.44 83 SER A O 1
ATOM 693 N N . VAL A 1 84 ? 24.125 19.585 7.304 1.00 85.38 84 VAL A N 1
ATOM 694 C CA . VAL A 1 84 ? 25.307 19.931 6.511 1.00 85.38 84 VAL A CA 1
ATOM 695 C C . VAL A 1 84 ? 25.538 18.814 5.503 1.00 85.38 84 VAL A C 1
ATOM 697 O O . VAL A 1 84 ? 25.581 17.635 5.868 1.00 85.38 84 VAL A O 1
ATOM 700 N N . LEU A 1 85 ? 25.668 19.189 4.234 1.00 87.56 85 LEU A N 1
ATOM 701 C CA . LEU A 1 85 ? 25.983 18.287 3.134 1.00 87.56 85 LEU A CA 1
ATOM 702 C C . LEU A 1 85 ? 27.442 18.499 2.735 1.00 87.56 85 LEU A C 1
ATOM 704 O O . LEU A 1 85 ? 27.871 19.634 2.557 1.00 87.56 85 LEU A O 1
ATOM 708 N N . VAL A 1 86 ? 28.196 17.412 2.609 1.00 87.81 86 VAL A N 1
ATOM 709 C CA . VAL A 1 86 ? 29.605 17.438 2.203 1.00 87.81 86 VAL A CA 1
ATOM 710 C C . VAL A 1 86 ? 29.766 16.520 1.005 1.00 87.81 86 VAL A C 1
ATOM 712 O O . VAL A 1 86 ? 29.438 15.336 1.102 1.00 87.81 86 VAL A O 1
ATOM 715 N N . ASP A 1 87 ? 30.250 17.065 -0.104 1.00 88.81 87 ASP A N 1
ATOM 716 C CA . ASP A 1 87 ? 30.604 16.277 -1.282 1.00 88.81 87 ASP A CA 1
ATOM 717 C C . ASP A 1 87 ? 31.746 15.312 -0.940 1.00 88.81 87 ASP A C 1
ATOM 719 O O . ASP A 1 87 ? 32.698 15.687 -0.251 1.00 88.81 87 ASP A O 1
ATOM 723 N N . ASP A 1 88 ? 31.645 14.064 -1.389 1.00 86.44 88 ASP A N 1
ATOM 724 C CA . ASP A 1 88 ? 32.735 13.095 -1.259 1.00 86.44 88 ASP A CA 1
ATOM 725 C C . ASP A 1 88 ? 33.699 13.157 -2.455 1.00 86.44 88 ASP A C 1
ATOM 727 O O . ASP A 1 88 ? 34.712 12.465 -2.445 1.00 86.44 88 ASP A O 1
ATOM 731 N N . VAL A 1 89 ? 33.375 13.963 -3.480 1.00 85.75 89 VAL A N 1
ATOM 732 C CA . VAL A 1 89 ? 34.138 14.129 -4.732 1.00 85.75 89 VAL A CA 1
ATOM 733 C C . VAL A 1 89 ? 34.406 12.772 -5.397 1.00 85.75 89 VAL A C 1
ATOM 735 O O . VAL A 1 89 ? 35.427 12.527 -6.033 1.00 85.75 89 VAL A O 1
ATOM 738 N N . SER A 1 90 ? 33.463 11.846 -5.218 1.00 83.94 90 SER A N 1
ATOM 739 C CA . SER A 1 90 ? 33.502 10.503 -5.779 1.00 83.94 90 SER A CA 1
ATOM 740 C C . SER A 1 90 ? 32.367 10.375 -6.781 1.00 83.94 90 SER A C 1
ATOM 742 O O . SER A 1 90 ? 31.187 10.376 -6.412 1.00 83.94 90 SER A O 1
ATOM 744 N N . VAL A 1 91 ? 32.760 10.268 -8.049 1.00 86.38 91 VAL A N 1
ATOM 745 C CA . VAL A 1 91 ? 31.869 10.108 -9.194 1.00 86.38 91 VAL A CA 1
ATOM 746 C C . VAL A 1 91 ? 32.184 8.770 -9.841 1.00 86.38 91 VAL A C 1
ATOM 748 O O . VAL A 1 91 ? 33.311 8.525 -10.262 1.00 86.38 91 VAL A O 1
ATOM 751 N N . LEU A 1 92 ? 31.191 7.891 -9.890 1.00 89.88 92 LEU A N 1
ATOM 752 C CA . LEU A 1 92 ? 31.260 6.665 -10.676 1.00 89.88 92 LEU A CA 1
ATOM 753 C C . LEU A 1 92 ? 30.403 6.860 -11.922 1.00 89.88 92 LEU A C 1
ATOM 755 O O . LEU A 1 92 ? 29.213 7.133 -11.782 1.00 89.88 92 LEU A O 1
ATOM 759 N N . ASN A 1 93 ? 30.992 6.709 -13.105 1.00 91.25 93 ASN A N 1
ATOM 760 C CA . ASN A 1 93 ? 30.238 6.669 -14.352 1.00 91.25 93 ASN A CA 1
ATOM 761 C C . ASN A 1 93 ? 29.829 5.220 -14.656 1.00 91.25 93 ASN A C 1
ATOM 763 O O . ASN A 1 93 ? 30.645 4.307 -14.527 1.00 91.25 93 ASN A O 1
ATOM 767 N N . ILE A 1 94 ? 28.562 5.014 -14.998 1.00 93.19 94 ILE A N 1
ATOM 768 C CA . ILE A 1 94 ? 27.990 3.727 -15.384 1.00 93.19 94 ILE A CA 1
ATOM 769 C C . ILE A 1 94 ? 27.278 3.930 -16.717 1.00 93.19 94 ILE A C 1
ATOM 771 O O . ILE A 1 94 ? 26.324 4.709 -16.794 1.00 93.19 94 ILE A O 1
ATOM 775 N N . SER A 1 95 ? 27.698 3.195 -17.744 1.00 93.81 95 SER A N 1
ATOM 776 C CA . SER A 1 95 ? 27.049 3.285 -19.047 1.00 93.81 95 SER A CA 1
ATOM 777 C C . SER A 1 95 ? 25.681 2.602 -19.033 1.00 93.81 95 SER A C 1
ATOM 779 O O . SER A 1 95 ? 25.405 1.681 -18.253 1.00 93.81 95 SER A O 1
ATOM 781 N N . ARG A 1 96 ? 24.802 2.999 -19.954 1.00 93.25 96 ARG A N 1
ATOM 782 C CA . ARG A 1 96 ? 23.524 2.315 -20.200 1.00 93.25 96 ARG A CA 1
ATOM 783 C C . ARG A 1 96 ? 23.715 0.830 -20.482 1.00 93.25 96 ARG A C 1
ATOM 785 O O . ARG A 1 96 ? 22.896 0.018 -20.048 1.00 93.25 96 ARG A O 1
ATOM 792 N N . LEU A 1 97 ? 24.771 0.484 -21.219 1.00 94.88 97 LEU A N 1
ATOM 793 C CA . LEU A 1 97 ? 25.079 -0.896 -21.568 1.00 94.88 97 LEU A CA 1
ATOM 794 C C . LEU A 1 97 ? 25.368 -1.713 -20.305 1.00 94.88 97 LEU A C 1
ATOM 796 O O . LEU A 1 97 ? 24.779 -2.779 -20.144 1.00 94.88 97 LEU A O 1
ATOM 800 N N . ASP A 1 98 ? 26.180 -1.183 -19.387 1.00 94.81 98 ASP A N 1
ATOM 801 C CA . ASP A 1 98 ? 26.514 -1.854 -18.125 1.00 94.81 98 ASP A CA 1
ATOM 802 C C . ASP A 1 98 ? 25.263 -2.102 -17.277 1.00 94.81 98 ASP A C 1
ATOM 804 O O . ASP A 1 98 ? 25.073 -3.195 -16.741 1.00 94.81 98 ASP A O 1
ATOM 808 N N . VAL A 1 99 ? 24.363 -1.113 -17.195 1.00 93.44 99 VAL A N 1
ATOM 809 C CA . VAL A 1 99 ? 23.087 -1.255 -16.474 1.00 93.44 99 VAL A CA 1
ATOM 810 C C . VAL A 1 99 ? 22.233 -2.362 -17.092 1.00 93.44 99 VAL A C 1
ATOM 812 O O . VAL A 1 99 ? 21.751 -3.242 -16.377 1.00 93.44 99 VAL A O 1
ATOM 815 N N . LEU A 1 100 ? 22.040 -2.342 -18.414 1.00 95.06 100 LEU A N 1
ATOM 816 C CA . LEU A 1 100 ? 21.220 -3.336 -19.110 1.00 95.06 100 LEU A CA 1
ATOM 817 C C . LEU A 1 100 ? 21.823 -4.741 -19.018 1.00 95.06 100 LEU A C 1
ATOM 819 O O . LEU A 1 100 ? 21.086 -5.705 -18.815 1.00 95.06 100 LEU A O 1
ATOM 823 N N . GLN A 1 101 ? 23.147 -4.868 -19.114 1.00 94.81 101 GLN A N 1
ATOM 824 C CA . GLN A 1 101 ? 23.845 -6.143 -18.960 1.00 94.81 101 GLN A CA 1
ATOM 825 C C . GLN A 1 101 ? 23.739 -6.682 -17.533 1.00 94.81 101 GLN A C 1
ATOM 827 O O . GLN A 1 101 ? 23.442 -7.865 -17.360 1.00 94.81 101 GLN A O 1
ATOM 832 N N . ALA A 1 102 ? 23.914 -5.833 -16.517 1.00 93.75 102 ALA A N 1
ATOM 833 C CA . ALA A 1 102 ? 23.756 -6.229 -15.121 1.00 93.75 102 ALA A CA 1
ATOM 834 C C . ALA A 1 102 ? 22.324 -6.707 -14.833 1.00 93.75 102 ALA A C 1
ATOM 836 O O . ALA A 1 102 ? 22.135 -7.775 -14.251 1.00 93.75 102 ALA A O 1
ATOM 837 N N . LEU A 1 103 ? 21.308 -5.969 -15.296 1.00 94.19 103 LEU A N 1
ATOM 838 C CA . LEU A 1 103 ? 19.905 -6.369 -15.150 1.00 94.19 103 LEU A CA 1
ATOM 839 C C . LEU A 1 103 ? 19.605 -7.669 -15.903 1.00 94.19 103 LEU A C 1
ATOM 841 O O . LEU A 1 103 ? 18.998 -8.575 -15.338 1.00 94.19 103 LEU A O 1
ATOM 845 N N . SER A 1 104 ? 20.068 -7.787 -17.149 1.00 94.38 104 SER A N 1
ATOM 846 C CA . SER A 1 104 ? 19.930 -8.999 -17.964 1.00 94.38 104 SER A CA 1
ATOM 847 C C . SER A 1 104 ? 20.527 -10.219 -17.267 1.00 94.38 104 SER A C 1
ATOM 849 O O . SER A 1 104 ? 19.878 -11.259 -17.175 1.00 94.38 104 SER A O 1
ATOM 851 N N . HIS A 1 105 ? 21.732 -10.079 -16.711 1.00 92.19 105 HIS A N 1
ATOM 852 C CA . HIS A 1 105 ? 22.395 -11.149 -15.981 1.00 92.19 105 HIS A CA 1
ATOM 853 C C . HIS A 1 105 ? 21.565 -11.594 -14.775 1.00 92.19 105 HIS A C 1
ATOM 855 O O . HIS A 1 105 ? 21.280 -12.779 -14.638 1.00 92.19 105 HIS A O 1
ATOM 861 N N . VAL A 1 106 ? 21.130 -10.658 -13.930 1.00 90.81 106 VAL A N 1
ATOM 862 C CA . VAL A 1 106 ? 20.393 -11.008 -12.709 1.00 90.81 106 VAL A CA 1
ATOM 863 C C . VAL A 1 106 ? 19.005 -11.582 -13.016 1.00 90.81 106 VAL A C 1
ATOM 865 O O . VAL A 1 106 ? 18.536 -12.455 -12.296 1.00 90.81 106 VAL A O 1
ATOM 868 N N . ILE A 1 107 ? 18.349 -11.136 -14.089 1.00 93.06 107 ILE A N 1
ATOM 869 C CA . ILE A 1 107 ? 17.011 -11.616 -14.460 1.00 93.06 107 ILE A CA 1
ATOM 870 C C . ILE A 1 107 ? 17.072 -12.978 -15.168 1.00 93.06 107 ILE A C 1
ATOM 872 O O . ILE A 1 107 ? 16.249 -13.841 -14.887 1.00 93.06 107 ILE A O 1
ATOM 876 N N . LEU A 1 108 ? 18.017 -13.179 -16.095 1.00 93.56 108 LEU A N 1
ATOM 877 C CA . LEU A 1 108 ? 18.050 -14.363 -16.969 1.00 93.56 108 LEU A CA 1
ATOM 878 C C . LEU A 1 108 ? 18.988 -15.473 -16.488 1.00 93.56 108 LEU A C 1
ATOM 880 O O . LEU A 1 108 ? 18.888 -16.597 -16.972 1.00 93.56 108 LEU A O 1
ATOM 884 N N . LYS A 1 109 ? 19.934 -15.163 -15.596 1.00 92.69 109 LYS A N 1
ATOM 885 C CA . LYS A 1 109 ? 20.950 -16.108 -15.104 1.00 92.69 109 LYS A CA 1
ATOM 886 C C . LYS A 1 109 ? 20.853 -16.321 -13.593 1.00 92.69 109 LYS A C 1
ATOM 888 O O . LYS A 1 109 ? 21.855 -16.612 -12.946 1.00 92.69 109 LYS A O 1
ATOM 893 N N . ASN A 1 110 ? 19.654 -16.173 -13.027 1.00 91.94 110 ASN A N 1
ATOM 894 C CA . ASN A 1 110 ? 19.428 -16.420 -11.608 1.00 91.94 110 ASN A CA 1
ATOM 895 C C . ASN A 1 110 ? 19.451 -17.924 -11.304 1.00 91.94 110 ASN A C 1
ATOM 897 O O . ASN A 1 110 ? 18.547 -18.658 -11.708 1.00 91.94 110 ASN A O 1
ATOM 901 N N . ILE A 1 111 ? 20.477 -18.368 -10.582 1.00 92.94 111 ILE A N 1
ATOM 902 C CA . ILE A 1 111 ? 20.621 -19.748 -10.120 1.00 92.94 111 ILE A CA 1
ATOM 903 C C . ILE A 1 111 ? 20.243 -19.797 -8.642 1.00 92.94 111 ILE A C 1
ATOM 905 O O . ILE A 1 111 ? 20.778 -19.038 -7.836 1.00 92.94 111 ILE A O 1
ATOM 909 N N . VAL A 1 112 ? 19.338 -20.704 -8.289 1.00 92.12 112 VAL A N 1
ATOM 910 C CA . VAL A 1 112 ? 18.914 -20.954 -6.910 1.00 92.12 112 VAL A CA 1
ATOM 911 C C . VAL A 1 112 ? 19.342 -22.351 -6.484 1.00 92.12 112 VAL A C 1
ATOM 913 O O . VAL A 1 112 ? 19.246 -23.301 -7.260 1.00 92.12 112 VAL A O 1
ATOM 916 N N . GLU A 1 113 ? 19.822 -22.476 -5.252 1.00 94.19 113 GLU A N 1
ATOM 917 C CA . GLU A 1 113 ? 20.115 -23.769 -4.642 1.00 94.19 113 GLU A CA 1
ATOM 918 C C . GLU A 1 113 ? 18.915 -24.215 -3.804 1.00 94.19 113 GLU A C 1
ATOM 920 O O . GLU A 1 113 ? 18.480 -23.506 -2.894 1.00 94.19 113 GLU A O 1
ATOM 925 N N . VAL A 1 114 ? 18.371 -25.391 -4.112 1.00 93.94 114 VAL A N 1
ATOM 926 C CA . VAL A 1 114 ? 17.271 -26.006 -3.366 1.00 93.94 114 VAL A CA 1
ATOM 927 C C . VAL A 1 114 ? 17.665 -27.443 -3.061 1.00 93.94 114 VAL A C 1
ATOM 929 O O . VAL A 1 114 ? 17.938 -28.219 -3.969 1.00 93.94 114 VAL A O 1
ATOM 93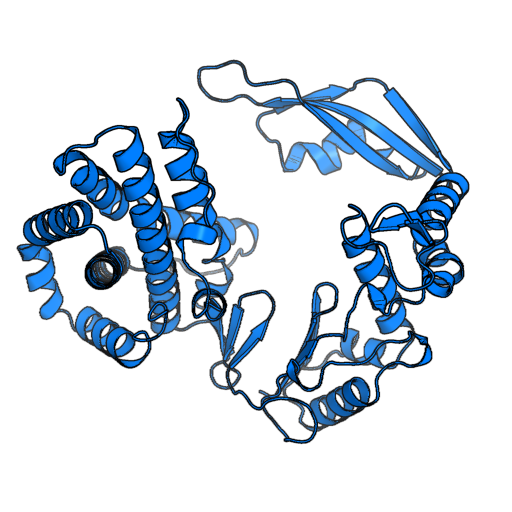2 N N . ASN A 1 115 ? 17.713 -27.805 -1.777 1.00 94.62 115 ASN A N 1
ATOM 933 C CA . ASN A 1 115 ? 18.074 -29.155 -1.321 1.00 94.62 115 ASN A CA 1
ATOM 934 C C . ASN A 1 115 ? 19.412 -29.674 -1.902 1.00 94.62 115 ASN A C 1
ATOM 936 O O . ASN A 1 115 ? 19.517 -30.844 -2.267 1.00 94.62 115 ASN A O 1
ATOM 940 N N . GLY A 1 116 ? 20.424 -28.805 -2.015 1.00 95.31 116 GLY A N 1
ATOM 941 C CA . GLY A 1 116 ? 21.744 -29.153 -2.560 1.00 95.31 116 GLY A CA 1
ATOM 942 C C . GLY A 1 116 ? 21.804 -29.274 -4.088 1.00 95.31 116 GLY A C 1
ATOM 943 O O . GLY A 1 116 ? 22.820 -29.711 -4.624 1.00 95.31 116 GLY A O 1
ATOM 944 N N . GLN A 1 117 ? 20.731 -28.914 -4.800 1.00 96.56 117 GLN A N 1
ATOM 945 C CA . GLN A 1 117 ? 20.676 -28.902 -6.262 1.00 96.56 117 GLN A CA 1
ATOM 946 C C . GLN A 1 117 ? 20.579 -27.473 -6.796 1.00 96.56 117 GLN A C 1
ATOM 948 O O . GLN A 1 117 ? 19.830 -26.648 -6.271 1.00 96.56 117 GLN A O 1
ATOM 953 N N . PHE A 1 118 ? 21.326 -27.186 -7.863 1.00 96.44 118 PHE A N 1
ATOM 954 C CA . PHE A 1 118 ? 21.300 -25.893 -8.540 1.00 96.44 118 PHE A CA 1
ATOM 955 C C . PHE A 1 118 ? 20.248 -25.887 -9.649 1.00 96.44 118 PHE A C 1
ATOM 957 O O . PHE A 1 118 ? 20.285 -26.713 -10.562 1.00 96.44 118 PHE A O 1
ATOM 964 N N . HIS A 1 119 ? 19.346 -24.912 -9.600 1.00 94.38 119 HIS A N 1
ATOM 965 C CA . HIS A 1 119 ? 18.291 -24.715 -10.586 1.00 94.38 119 HIS A CA 1
ATOM 966 C C . HIS A 1 119 ? 18.399 -23.322 -11.201 1.00 94.38 119 HIS A C 1
ATOM 968 O O . HIS A 1 119 ? 18.561 -22.332 -10.492 1.00 94.38 119 HIS A O 1
ATOM 974 N N . LEU A 1 120 ? 18.275 -23.233 -12.525 1.00 93.00 120 LEU A N 1
ATOM 975 C CA . LEU A 1 120 ? 18.166 -21.958 -13.228 1.00 93.00 120 LEU A CA 1
ATOM 976 C C . LEU A 1 120 ? 16.697 -21.526 -13.271 1.00 93.00 120 LEU A C 1
ATOM 978 O O . LEU A 1 120 ? 15.852 -22.258 -13.788 1.00 93.00 120 LEU A O 1
ATOM 982 N N . GLN A 1 121 ? 16.397 -20.325 -12.780 1.00 91.12 121 GLN A N 1
ATOM 983 C CA . GLN A 1 121 ? 15.070 -19.739 -12.934 1.00 91.12 121 GLN A CA 1
ATOM 984 C C . GLN A 1 121 ? 14.832 -19.373 -14.406 1.00 91.12 121 GLN A C 1
ATOM 986 O O . GLN A 1 121 ? 15.524 -18.525 -14.965 1.00 91.12 121 GLN A O 1
ATOM 991 N N . SER A 1 122 ? 13.849 -20.014 -15.037 1.00 87.62 122 SER A N 1
ATOM 992 C CA . SER A 1 122 ? 13.538 -19.838 -16.463 1.00 87.62 122 SER A CA 1
ATOM 993 C C . SER A 1 122 ? 12.400 -18.850 -16.740 1.00 87.62 122 SER A C 1
ATOM 995 O O . SER A 1 122 ? 12.290 -18.352 -17.863 1.00 87.62 122 SER A O 1
ATOM 997 N N . THR A 1 123 ? 11.565 -18.560 -15.739 1.00 86.31 123 THR A N 1
ATOM 998 C CA . THR A 1 123 ? 10.392 -17.681 -15.846 1.00 86.31 123 THR A CA 1
ATOM 999 C C . THR A 1 123 ? 10.288 -16.738 -14.653 1.00 86.31 123 THR A C 1
ATOM 1001 O O . THR A 1 123 ? 10.679 -17.076 -13.530 1.00 86.31 123 THR A O 1
ATOM 1004 N N . GLY A 1 124 ? 9.725 -15.556 -14.893 1.00 92.25 124 GLY A N 1
ATOM 1005 C CA . GLY A 1 124 ? 9.517 -14.551 -13.864 1.00 92.25 124 GLY A CA 1
ATOM 1006 C C . GLY A 1 124 ? 10.765 -13.746 -13.514 1.00 92.25 124 GLY A C 1
ATOM 1007 O O . GLY A 1 124 ? 11.775 -13.735 -14.224 1.00 92.25 124 GLY A O 1
ATOM 1008 N N . ILE A 1 125 ? 10.669 -13.035 -12.398 1.00 93.31 125 ILE A N 1
ATOM 1009 C CA . ILE A 1 125 ? 11.747 -12.254 -11.796 1.00 93.31 125 ILE A CA 1
ATOM 1010 C C . ILE A 1 125 ? 12.080 -12.880 -10.433 1.00 93.31 125 ILE A C 1
ATOM 1012 O O . ILE A 1 125 ? 11.160 -13.297 -9.726 1.00 93.31 125 ILE A O 1
ATOM 1016 N N . PRO A 1 126 ? 13.358 -12.932 -10.016 1.00 91.12 126 PRO A N 1
ATOM 1017 C CA . PRO A 1 126 ? 13.734 -13.478 -8.712 1.00 91.12 126 PRO A CA 1
ATOM 1018 C C . PRO A 1 126 ? 13.002 -12.788 -7.554 1.00 91.12 126 PRO A C 1
ATOM 1020 O O . PRO A 1 126 ? 13.152 -11.580 -7.346 1.00 91.12 126 PRO A O 1
ATOM 1023 N N . GLN A 1 127 ? 12.220 -13.525 -6.766 1.00 87.50 127 GLN A N 1
ATOM 1024 C CA . GLN A 1 127 ? 11.581 -12.963 -5.575 1.00 87.50 127 GLN A CA 1
ATOM 1025 C C . GLN A 1 127 ? 12.639 -12.683 -4.495 1.00 87.50 127 GLN A C 1
ATOM 1027 O O . GLN A 1 127 ? 13.560 -13.469 -4.291 1.00 87.50 127 GLN A O 1
ATOM 1032 N N . GLY A 1 128 ? 12.543 -11.536 -3.817 1.00 84.44 128 GLY A N 1
ATOM 1033 C CA . GLY A 1 128 ? 13.524 -11.126 -2.802 1.00 84.44 128 GLY A CA 1
ATOM 1034 C C . GLY A 1 128 ? 14.746 -10.375 -3.341 1.00 84.44 128 GLY A C 1
ATOM 1035 O O . GLY A 1 128 ? 15.491 -9.798 -2.547 1.00 84.44 128 GLY A O 1
ATOM 1036 N N . MET A 1 129 ? 14.928 -10.279 -4.665 1.00 89.88 129 MET A N 1
ATOM 1037 C CA . MET A 1 129 ? 15.885 -9.319 -5.219 1.00 89.88 129 MET A CA 1
ATOM 1038 C C . MET A 1 129 ? 15.385 -7.880 -4.942 1.00 89.88 129 MET A C 1
ATOM 1040 O O . MET A 1 129 ? 14.222 -7.571 -5.212 1.00 89.88 129 MET A O 1
ATOM 1044 N N . PRO A 1 130 ? 16.252 -6.952 -4.480 1.00 89.75 130 PRO A N 1
ATOM 1045 C CA . PRO A 1 130 ? 15.853 -5.576 -4.155 1.00 89.75 130 PRO A CA 1
ATOM 1046 C C . PRO A 1 130 ? 15.158 -4.797 -5.286 1.00 89.75 130 PRO A C 1
ATOM 1048 O O . PRO A 1 130 ? 14.438 -3.838 -5.021 1.00 89.75 130 PRO A O 1
ATOM 1051 N N . LEU A 1 131 ? 15.380 -5.184 -6.545 1.00 91.56 131 LEU A N 1
ATOM 1052 C CA . LEU A 1 131 ? 14.826 -4.523 -7.727 1.00 91.56 131 LEU A CA 1
ATOM 1053 C C . LEU A 1 131 ? 13.525 -5.151 -8.245 1.00 91.56 131 LEU A C 1
ATOM 1055 O O . LEU A 1 131 ? 12.897 -4.561 -9.120 1.00 91.56 131 LEU A O 1
ATOM 1059 N N . SER A 1 132 ? 13.084 -6.301 -7.727 1.00 92.56 132 SER A N 1
ATOM 1060 C CA . SER A 1 132 ? 11.991 -7.075 -8.338 1.00 92.56 132 SER A CA 1
ATOM 1061 C C . SER A 1 132 ? 10.682 -6.304 -8.415 1.00 92.56 132 SER A C 1
ATOM 1063 O O . SER A 1 132 ? 10.059 -6.265 -9.473 1.00 92.56 132 SER A O 1
ATOM 1065 N N . SER A 1 133 ? 10.302 -5.607 -7.340 1.00 92.69 133 SER A N 1
ATOM 1066 C CA . SER A 1 133 ? 9.098 -4.766 -7.323 1.00 92.69 133 SER A CA 1
ATOM 1067 C C . SER A 1 133 ? 9.174 -3.626 -8.341 1.00 92.69 133 SER A C 1
ATOM 1069 O O . SER A 1 133 ? 8.189 -3.341 -9.014 1.00 92.69 133 SER A O 1
ATOM 1071 N N . MET A 1 134 ? 10.344 -2.997 -8.501 1.00 92.81 134 MET A N 1
ATOM 1072 C CA . MET A 1 134 ? 10.537 -1.923 -9.481 1.00 92.81 134 MET A CA 1
ATOM 1073 C C . MET A 1 134 ? 10.461 -2.457 -10.917 1.00 92.81 134 MET A C 1
ATOM 1075 O O . MET A 1 134 ? 9.815 -1.852 -11.769 1.00 92.81 134 MET A O 1
ATOM 1079 N N . LEU A 1 135 ? 11.077 -3.609 -11.181 1.00 94.44 135 LEU A N 1
ATOM 1080 C CA . LEU A 1 135 ? 11.027 -4.263 -12.486 1.00 94.44 135 LEU A CA 1
ATOM 1081 C C . LEU A 1 135 ? 9.604 -4.700 -12.851 1.00 94.44 135 LEU A C 1
ATOM 1083 O O . LEU A 1 135 ? 9.183 -4.495 -13.986 1.00 94.44 135 LEU A O 1
ATOM 1087 N N . ALA A 1 136 ? 8.837 -5.221 -11.890 1.00 94.62 136 ALA A N 1
ATOM 1088 C CA . ALA A 1 136 ? 7.423 -5.525 -12.087 1.00 94.62 136 ALA A CA 1
ATOM 1089 C C . ALA A 1 136 ? 6.612 -4.260 -12.402 1.00 94.62 136 ALA A C 1
ATOM 1091 O O . ALA A 1 136 ? 5.846 -4.241 -13.363 1.00 94.62 136 ALA A O 1
ATOM 1092 N N . VAL A 1 137 ? 6.833 -3.163 -11.664 1.00 94.56 137 VAL A N 1
ATOM 1093 C CA . VAL A 1 137 ? 6.193 -1.869 -11.959 1.00 94.56 137 VAL A CA 1
ATOM 1094 C C . VAL A 1 137 ? 6.490 -1.414 -13.389 1.00 94.56 137 VAL A C 1
ATOM 1096 O O . VAL A 1 137 ? 5.567 -0.972 -14.074 1.00 94.56 137 VAL A O 1
ATOM 1099 N N . MET A 1 138 ? 7.744 -1.531 -13.838 1.00 94.44 138 MET A N 1
ATOM 1100 C CA . MET A 1 138 ? 8.174 -1.188 -15.198 1.00 94.44 138 MET A CA 1
ATOM 1101 C C . MET A 1 138 ? 7.519 -2.081 -16.258 1.00 94.44 138 MET A C 1
ATOM 1103 O O . MET A 1 138 ? 7.029 -1.564 -17.260 1.00 94.44 138 MET A O 1
ATOM 1107 N N . TYR A 1 139 ? 7.466 -3.392 -16.020 1.00 95.69 139 TYR A N 1
ATOM 1108 C CA . TYR A 1 139 ? 6.830 -4.366 -16.906 1.00 95.69 139 TYR A CA 1
ATOM 1109 C C . TYR A 1 139 ? 5.342 -4.071 -17.108 1.00 95.69 139 TYR A C 1
ATOM 1111 O O . TYR A 1 139 ? 4.887 -3.898 -18.238 1.00 95.69 139 TYR A O 1
ATOM 1119 N N . TYR A 1 140 ? 4.594 -3.918 -16.013 1.00 95.44 140 TYR A N 1
ATOM 1120 C CA . TYR A 1 140 ? 3.168 -3.608 -16.080 1.00 95.44 140 TYR A CA 1
ATOM 1121 C C . TYR A 1 140 ? 2.896 -2.190 -16.602 1.00 95.44 140 TYR A C 1
ATOM 1123 O O . TYR A 1 140 ? 1.862 -1.959 -17.216 1.00 95.44 140 TYR A O 1
ATOM 1131 N N . ALA A 1 141 ? 3.833 -1.247 -16.448 1.00 93.88 141 ALA A N 1
ATOM 1132 C CA . ALA A 1 141 ? 3.715 0.070 -17.078 1.00 93.88 141 ALA A CA 1
ATOM 1133 C C . ALA A 1 141 ? 3.883 0.016 -18.607 1.00 93.88 141 ALA A C 1
ATOM 1135 O O . ALA A 1 141 ? 3.327 0.854 -19.315 1.00 93.88 141 ALA A O 1
ATOM 1136 N N . ASP A 1 142 ? 4.686 -0.911 -19.133 1.00 94.75 142 ASP A N 1
ATOM 1137 C CA . ASP A 1 142 ? 4.781 -1.158 -20.578 1.00 94.75 142 ASP A CA 1
ATOM 1138 C C . ASP A 1 142 ? 3.525 -1.880 -21.093 1.00 94.75 142 ASP A C 1
ATOM 1140 O O . ASP A 1 142 ? 3.009 -1.489 -22.138 1.00 94.75 142 ASP A O 1
ATOM 1144 N N . LEU A 1 143 ? 2.966 -2.818 -20.315 1.00 94.88 143 LEU A N 1
ATOM 1145 C CA . LEU A 1 143 ? 1.663 -3.447 -20.580 1.00 94.88 143 LEU A CA 1
ATOM 1146 C C . LEU A 1 143 ? 0.549 -2.405 -20.698 1.00 94.88 143 LEU A C 1
ATOM 1148 O O . LEU A 1 143 ? -0.143 -2.356 -21.712 1.00 94.88 143 LEU A O 1
ATOM 1152 N N . GLU A 1 144 ? 0.401 -1.530 -19.702 1.00 93.69 144 GLU A N 1
ATOM 1153 C CA . GLU A 1 144 ? -0.631 -0.487 -19.713 1.00 93.69 144 GLU A CA 1
ATOM 1154 C C . GLU A 1 144 ? -0.521 0.426 -20.933 1.00 93.69 144 GLU A C 1
ATOM 1156 O O . GLU A 1 144 ? -1.535 0.827 -21.486 1.00 93.69 144 GLU A O 1
ATOM 1161 N N . ARG A 1 145 ? 0.701 0.760 -21.367 1.00 92.19 145 ARG A N 1
ATOM 1162 C CA . ARG A 1 145 ? 0.920 1.643 -22.524 1.00 92.19 145 ARG A CA 1
ATOM 1163 C C . ARG A 1 145 ? 0.700 0.962 -23.868 1.00 92.19 145 ARG A C 1
ATOM 1165 O O . ARG A 1 145 ? 0.407 1.664 -24.832 1.00 92.19 145 ARG A O 1
ATOM 1172 N N . SER A 1 146 ? 0.897 -0.350 -23.931 1.00 92.50 146 SER A N 1
ATOM 1173 C CA . SER A 1 146 ? 0.885 -1.122 -25.179 1.00 92.50 146 SER A CA 1
ATOM 1174 C C . SER A 1 146 ? -0.443 -1.838 -25.426 1.00 92.50 146 SER A C 1
ATOM 1176 O O . SER A 1 146 ? -0.574 -2.555 -26.409 1.00 92.50 146 SER A O 1
ATOM 1178 N N . THR A 1 147 ? -1.419 -1.664 -24.536 1.00 92.94 147 THR A N 1
ATOM 1179 C CA . THR A 1 147 ? -2.742 -2.294 -24.608 1.00 92.94 147 THR A CA 1
ATOM 1180 C C . THR A 1 147 ? -3.839 -1.237 -24.509 1.00 92.94 147 THR A C 1
ATOM 1182 O O . THR A 1 147 ? -3.575 -0.065 -24.232 1.00 92.94 147 THR A O 1
ATOM 1185 N N . GLU A 1 148 ? -5.093 -1.657 -24.672 1.00 90.12 148 GLU A N 1
ATOM 1186 C CA . GLU A 1 148 ? -6.283 -0.804 -24.521 1.00 90.12 148 GLU A CA 1
ATOM 1187 C C . GLU A 1 148 ? -6.398 -0.148 -23.129 1.00 90.12 148 GLU A C 1
ATOM 1189 O O . GLU A 1 148 ? -7.127 0.828 -22.955 1.00 90.12 148 GLU A O 1
ATOM 1194 N N . LEU A 1 149 ? -5.641 -0.618 -22.125 1.00 91.31 149 LEU A N 1
ATOM 1195 C CA . LEU A 1 149 ? -5.558 0.031 -20.812 1.00 91.31 149 LEU A CA 1
ATOM 1196 C C . LEU A 1 149 ? -5.057 1.483 -20.890 1.00 91.31 149 LEU A C 1
ATOM 1198 O O . LEU A 1 149 ? -5.419 2.301 -20.037 1.00 91.31 149 LEU A O 1
ATOM 1202 N N . ALA A 1 150 ? -4.277 1.828 -21.919 1.00 89.69 150 ALA A N 1
ATOM 1203 C CA . ALA A 1 150 ? -3.762 3.178 -22.127 1.00 89.69 150 ALA A CA 1
ATOM 1204 C C . ALA A 1 150 ? -4.887 4.218 -22.244 1.00 89.69 150 ALA A C 1
ATOM 1206 O O . ALA A 1 150 ? -4.720 5.359 -21.802 1.00 89.69 150 ALA A O 1
ATOM 1207 N N . ASP A 1 151 ? -6.035 3.831 -22.801 1.00 87.94 151 ASP A N 1
ATOM 1208 C CA . ASP A 1 151 ? -7.164 4.734 -23.019 1.00 87.94 151 ASP A CA 1
ATOM 1209 C C . ASP A 1 151 ? -7.860 5.085 -21.703 1.00 87.94 151 ASP A C 1
ATOM 1211 O O . ASP A 1 151 ? -8.226 6.241 -21.474 1.00 87.94 151 ASP A O 1
ATOM 1215 N N . TYR A 1 152 ? -7.946 4.134 -20.773 1.00 86.62 152 TYR A N 1
ATOM 1216 C CA . TYR A 1 152 ? -8.500 4.363 -19.436 1.00 86.62 152 TYR A CA 1
ATOM 1217 C C . TYR A 1 152 ? -7.600 5.270 -18.592 1.00 86.62 152 TYR A C 1
ATOM 1219 O O . TYR A 1 152 ? -8.103 6.099 -17.837 1.00 86.62 152 TYR A O 1
ATOM 1227 N N . ALA A 1 153 ? -6.277 5.187 -18.771 1.00 75.69 153 ALA A N 1
ATOM 1228 C CA . ALA A 1 153 ? -5.331 6.098 -18.127 1.00 75.69 153 ALA A CA 1
ATOM 1229 C C . ALA A 1 153 ? -5.406 7.537 -18.679 1.00 75.69 153 ALA A C 1
ATOM 1231 O O . ALA A 1 153 ? -5.047 8.487 -17.984 1.00 75.69 153 ALA A O 1
ATOM 1232 N N . ARG A 1 154 ? -5.858 7.713 -19.929 1.00 76.44 154 ARG A N 1
ATOM 1233 C CA . ARG A 1 154 ? -5.966 9.019 -20.611 1.00 76.44 154 ARG A CA 1
ATOM 1234 C C . ARG A 1 154 ? -7.383 9.594 -20.622 1.00 76.44 154 ARG A C 1
ATOM 1236 O O . ARG A 1 154 ? -7.588 10.702 -21.123 1.00 76.44 154 ARG A O 1
ATOM 1243 N N . THR A 1 155 ? -8.359 8.854 -20.102 1.00 74.31 155 THR A N 1
ATOM 1244 C CA . THR A 1 155 ? -9.771 9.241 -20.130 1.00 74.31 155 THR A CA 1
ATOM 1245 C C . THR A 1 155 ? -9.988 10.532 -19.337 1.00 74.31 155 THR A C 1
ATOM 1247 O O . THR A 1 155 ? -9.606 10.632 -18.177 1.00 74.31 155 THR A O 1
ATOM 1250 N N . ARG A 1 156 ? -10.636 11.529 -19.956 1.00 67.31 156 ARG A N 1
ATOM 1251 C CA . ARG A 1 156 ? -10.962 12.832 -19.334 1.00 67.31 156 ARG A CA 1
ATOM 1252 C C . ARG A 1 156 ? -12.347 12.878 -18.660 1.00 67.31 156 ARG A C 1
ATOM 1254 O O . ARG A 1 156 ? -12.841 13.957 -18.352 1.00 67.31 156 ARG A O 1
ATOM 1261 N N . GLY A 1 157 ? -12.997 11.728 -18.483 1.00 73.88 157 GLY A N 1
ATOM 1262 C CA . GLY A 1 157 ? -14.315 11.599 -17.848 1.00 73.88 157 GLY A CA 1
ATOM 1263 C C . GLY A 1 157 ? -14.248 11.360 -16.331 1.00 73.88 157 GLY A C 1
ATOM 1264 O O . GLY A 1 157 ? -13.155 11.314 -15.770 1.00 73.88 157 GLY A O 1
ATOM 1265 N N . PRO A 1 158 ? -15.397 11.145 -15.654 1.00 85.94 158 PRO A N 1
ATOM 1266 C CA . PRO A 1 158 ? -15.471 10.811 -14.226 1.00 85.94 158 PRO A CA 1
ATOM 1267 C C . PRO A 1 158 ? -15.054 9.349 -13.989 1.00 85.94 158 PRO A C 1
ATOM 1269 O O . PRO A 1 158 ? -15.852 8.501 -13.585 1.00 85.94 158 PRO A O 1
ATOM 1272 N N . SER A 1 159 ? -13.823 9.018 -14.370 1.00 90.19 159 SER A N 1
ATOM 1273 C CA . SER A 1 159 ? -13.225 7.690 -14.267 1.00 90.19 159 SER A CA 1
ATOM 1274 C C . SER A 1 159 ? -11.776 7.821 -13.833 1.00 90.19 159 SER A C 1
ATOM 1276 O O . SER A 1 159 ? -11.061 8.700 -14.306 1.00 90.19 159 SER A O 1
ATOM 1278 N N . ILE A 1 160 ? -11.341 6.928 -12.957 1.00 91.81 160 ILE A N 1
ATOM 1279 C CA . ILE A 1 160 ? -9.963 6.837 -12.503 1.00 91.81 160 ILE A CA 1
ATOM 1280 C C . ILE A 1 160 ? -9.523 5.377 -12.552 1.00 91.81 160 ILE A C 1
ATOM 1282 O O . ILE A 1 160 ? -10.211 4.491 -12.044 1.00 91.81 160 ILE A O 1
ATOM 1286 N N . SER A 1 161 ? -8.381 5.138 -13.191 1.00 92.94 161 SER A N 1
ATOM 1287 C CA . SER A 1 161 ? -7.691 3.850 -13.200 1.00 92.94 161 SER A CA 1
ATOM 1288 C C . SER A 1 161 ? -6.361 4.027 -12.482 1.00 92.94 161 SER A C 1
ATOM 1290 O O . SER A 1 161 ? -5.583 4.916 -12.828 1.00 92.94 161 SER A O 1
ATOM 1292 N N . LEU A 1 162 ? -6.108 3.198 -11.478 1.00 93.69 162 LEU A N 1
ATOM 1293 C CA . LEU A 1 162 ? -4.906 3.220 -10.653 1.00 93.69 162 LEU A CA 1
ATOM 1294 C C . LEU A 1 162 ? -4.261 1.839 -10.654 1.00 93.69 162 LEU A C 1
ATOM 1296 O O . LEU A 1 162 ? -4.944 0.820 -10.739 1.00 93.69 162 LEU A O 1
ATOM 1300 N N . ARG A 1 163 ? -2.941 1.809 -10.486 1.00 94.06 163 ARG A N 1
ATOM 1301 C CA . ARG A 1 163 ? -2.201 0.573 -10.260 1.00 94.06 163 ARG A CA 1
ATOM 1302 C C . ARG A 1 163 ? -1.121 0.776 -9.217 1.00 94.06 163 ARG A C 1
ATOM 1304 O O . ARG A 1 163 ? -0.371 1.752 -9.269 1.00 94.06 163 ARG A O 1
ATOM 1311 N N . PHE A 1 164 ? -1.011 -0.180 -8.305 1.00 92.38 164 PHE A N 1
ATOM 1312 C CA . PHE A 1 164 ? 0.108 -0.280 -7.383 1.00 92.38 164 PHE A CA 1
ATOM 1313 C C . PHE A 1 164 ? 0.801 -1.625 -7.572 1.00 92.38 164 PHE A C 1
ATOM 1315 O O . PHE A 1 164 ? 0.283 -2.654 -7.159 1.00 92.38 164 PHE A O 1
ATOM 1322 N N . VAL A 1 165 ? 1.974 -1.601 -8.213 1.00 89.69 165 VAL A N 1
ATOM 1323 C CA . VAL A 1 165 ? 2.699 -2.806 -8.650 1.00 89.69 165 VAL A CA 1
ATOM 1324 C C . VAL A 1 165 ? 1.821 -3.659 -9.572 1.00 89.69 165 VAL A C 1
ATOM 1326 O O . VAL A 1 165 ? 1.746 -3.351 -10.762 1.00 89.69 165 VAL A O 1
ATOM 1329 N N . ASP A 1 166 ? 1.157 -4.672 -9.035 1.00 91.25 166 ASP A N 1
ATOM 1330 C CA . ASP A 1 166 ? 0.324 -5.668 -9.701 1.00 91.25 166 ASP A CA 1
ATOM 1331 C C . ASP A 1 166 ? -1.168 -5.582 -9.322 1.00 91.25 166 ASP A C 1
ATOM 1333 O O . ASP A 1 166 ? -1.994 -6.250 -9.940 1.00 91.25 166 ASP A O 1
ATOM 1337 N N . ASP A 1 167 ? -1.531 -4.732 -8.358 1.00 93.50 167 ASP A N 1
ATOM 1338 C CA . ASP A 1 167 ? -2.922 -4.476 -7.973 1.00 93.50 167 ASP A CA 1
ATOM 1339 C C . ASP A 1 167 ? -3.513 -3.336 -8.821 1.00 93.50 167 ASP A C 1
ATOM 1341 O O . ASP A 1 167 ? -3.136 -2.167 -8.668 1.00 93.50 167 ASP A O 1
ATOM 1345 N N . PHE A 1 168 ? -4.481 -3.660 -9.678 1.00 95.19 168 PHE A N 1
ATOM 1346 C CA . PHE A 1 168 ? -5.230 -2.710 -10.504 1.00 95.19 168 PHE A CA 1
ATOM 1347 C C . PHE A 1 168 ? -6.536 -2.296 -9.823 1.00 95.19 168 PHE A C 1
ATOM 1349 O O . PHE A 1 168 ? -7.217 -3.106 -9.192 1.00 95.19 168 PHE A O 1
ATOM 1356 N N . PHE A 1 169 ? -6.918 -1.035 -9.995 1.00 95.50 169 PHE A N 1
ATOM 1357 C CA . PHE A 1 169 ? -8.154 -0.473 -9.472 1.00 95.50 169 PHE A CA 1
ATOM 1358 C C . PHE A 1 169 ? -8.809 0.444 -10.500 1.00 95.50 169 PHE A C 1
ATOM 1360 O O . PHE A 1 169 ? -8.151 1.307 -11.076 1.00 95.50 169 PHE A O 1
ATOM 1367 N N . LEU A 1 170 ? -10.116 0.288 -10.684 1.00 95.12 170 LEU A N 1
ATOM 1368 C CA . LEU A 1 170 ? -10.949 1.177 -11.482 1.00 95.12 170 LEU A CA 1
ATOM 1369 C C . LEU A 1 170 ? -12.076 1.723 -10.611 1.00 95.12 170 LEU A C 1
ATOM 1371 O O . LEU A 1 170 ? -12.740 0.961 -9.912 1.00 95.12 170 LEU A O 1
ATOM 1375 N N . ALA A 1 171 ? -12.356 3.014 -10.744 1.00 94.25 171 ALA A N 1
ATOM 1376 C CA . ALA A 1 171 ? -13.596 3.629 -10.295 1.00 94.25 171 ALA A CA 1
ATOM 1377 C C . ALA A 1 171 ? -14.166 4.524 -11.406 1.00 94.25 171 ALA A C 1
ATOM 1379 O O . ALA A 1 171 ? -13.443 5.317 -12.002 1.00 94.25 171 ALA A O 1
ATOM 1380 N N . THR A 1 172 ? -15.455 4.388 -11.720 1.00 93.62 172 THR A N 1
ATOM 1381 C CA . THR A 1 172 ? -16.123 5.129 -12.801 1.00 93.62 172 THR A CA 1
ATOM 1382 C C . THR A 1 172 ? -17.610 5.345 -12.521 1.00 93.62 172 THR A C 1
ATOM 1384 O O . THR A 1 172 ? -18.267 4.541 -11.858 1.00 93.62 172 THR A O 1
ATOM 1387 N N . ALA A 1 173 ? -18.168 6.439 -13.043 1.00 92.94 173 ALA A N 1
ATOM 1388 C CA . ALA A 1 173 ? -19.614 6.665 -13.063 1.00 92.94 173 ALA A CA 1
ATOM 1389 C C . ALA A 1 173 ? -20.328 5.977 -14.248 1.00 92.94 173 ALA A C 1
ATOM 1391 O O . ALA A 1 173 ? -21.551 5.884 -14.242 1.00 92.94 173 ALA A O 1
ATOM 1392 N N . SER A 1 174 ? -19.595 5.489 -15.259 1.00 92.31 174 SER A N 1
ATOM 1393 C CA . SER A 1 174 ? -20.172 4.879 -16.465 1.00 92.31 174 SER A CA 1
ATOM 1394 C C . SER A 1 174 ? -20.174 3.353 -16.384 1.00 92.31 174 SER A C 1
ATOM 1396 O O . SER A 1 174 ? -19.120 2.718 -16.301 1.00 92.31 174 SER A O 1
ATOM 1398 N N . GLN A 1 175 ? -21.363 2.757 -16.491 1.00 93.12 175 GLN A N 1
ATOM 1399 C CA . GLN A 1 175 ? -21.528 1.304 -16.549 1.00 93.12 175 GLN A CA 1
ATOM 1400 C C . GLN A 1 175 ? -20.839 0.690 -17.779 1.00 93.12 175 GLN A C 1
ATOM 1402 O O . GLN A 1 175 ? -20.295 -0.412 -17.697 1.00 93.12 175 GLN A O 1
ATOM 1407 N N . ASP A 1 176 ? -20.810 1.399 -18.908 1.00 91.75 176 ASP A N 1
ATOM 1408 C CA . ASP A 1 176 ? -20.193 0.913 -20.147 1.00 91.75 176 ASP A CA 1
ATOM 1409 C C . ASP A 1 17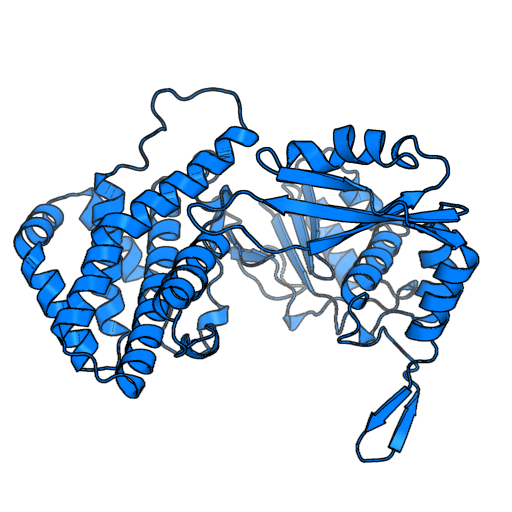6 ? -18.668 0.890 -20.056 1.00 91.75 176 ASP A C 1
ATOM 1411 O O . ASP A 1 176 ? -18.024 -0.062 -20.500 1.00 91.75 176 ASP A O 1
ATOM 1415 N N . VAL A 1 177 ? -18.070 1.931 -19.462 1.00 92.81 177 VAL A N 1
ATOM 1416 C CA . VAL A 1 177 ? -16.629 1.961 -19.161 1.00 92.81 177 VAL A CA 1
ATOM 1417 C C . VAL A 1 177 ? -16.282 0.813 -18.223 1.00 92.81 177 VAL A C 1
ATOM 1419 O O . VAL A 1 177 ? -15.355 0.058 -18.504 1.00 92.81 177 VAL A O 1
ATOM 1422 N N . PHE A 1 178 ? -17.067 0.638 -17.158 1.00 93.81 178 PHE A N 1
ATOM 1423 C CA . PHE A 1 178 ? -16.878 -0.444 -16.203 1.00 93.81 178 PHE A CA 1
ATOM 1424 C C . PHE A 1 178 ? -16.940 -1.821 -16.876 1.00 93.81 178 PHE A C 1
ATOM 1426 O O . PHE A 1 178 ? -16.012 -2.613 -16.752 1.00 93.81 178 PHE A O 1
ATOM 1433 N N . THR A 1 179 ? -17.997 -2.084 -17.648 1.00 93.50 179 THR A N 1
ATOM 1434 C CA . THR A 1 179 ? -18.233 -3.379 -18.303 1.00 93.50 179 THR A CA 1
ATOM 1435 C C . THR A 1 179 ? -17.158 -3.707 -19.338 1.00 93.50 179 THR A C 1
ATOM 1437 O O . THR A 1 179 ? -16.758 -4.863 -19.463 1.00 93.50 179 THR A O 1
ATOM 1440 N N . ARG A 1 180 ? -16.673 -2.714 -20.096 1.00 92.69 180 ARG A N 1
ATOM 1441 C CA . ARG A 1 180 ? -15.571 -2.925 -21.047 1.00 92.69 180 ARG A CA 1
ATOM 1442 C C . ARG A 1 180 ? -14.256 -3.208 -20.330 1.00 92.69 180 ARG A C 1
ATOM 1444 O O . ARG A 1 180 ? -13.575 -4.164 -20.690 1.00 92.69 180 ARG A O 1
ATOM 1451 N N . TYR A 1 181 ? -13.941 -2.444 -19.286 1.00 93.75 181 TYR A N 1
ATOM 1452 C CA . TYR A 1 181 ? -12.721 -2.644 -18.509 1.00 93.75 181 TYR A CA 1
ATOM 1453 C C . TYR A 1 181 ? -12.699 -4.013 -17.823 1.00 93.75 181 TYR A C 1
ATOM 1455 O O . TYR A 1 181 ? -11.702 -4.722 -17.903 1.00 93.75 181 TYR A O 1
ATOM 1463 N N . THR A 1 182 ? -13.794 -4.433 -17.182 1.00 94.06 182 THR A N 1
ATOM 1464 C CA . THR A 1 182 ? -13.842 -5.737 -16.503 1.00 94.06 182 THR A CA 1
ATOM 1465 C C . THR A 1 182 ? -13.729 -6.905 -17.480 1.00 94.06 182 THR A C 1
ATOM 1467 O O . THR A 1 182 ? -13.032 -7.873 -17.182 1.00 94.06 182 THR A O 1
ATOM 1470 N N . LYS A 1 183 ? -14.330 -6.799 -18.676 1.00 93.44 183 LYS A N 1
ATOM 1471 C CA . LYS A 1 183 ? -14.145 -7.778 -19.760 1.00 93.44 183 LYS A CA 1
ATOM 1472 C C . LYS A 1 183 ? -12.694 -7.847 -20.231 1.00 93.44 183 LYS A C 1
ATOM 1474 O O . LYS A 1 183 ? -12.170 -8.948 -20.371 1.00 93.44 183 LYS A O 1
ATOM 1479 N N . LEU A 1 184 ? -12.045 -6.697 -20.425 1.00 93.81 184 LEU A N 1
ATOM 1480 C CA . LEU A 1 184 ? -10.632 -6.624 -20.800 1.00 93.81 184 LEU A CA 1
ATOM 1481 C C . LEU A 1 184 ? -9.743 -7.296 -19.740 1.00 93.81 184 LEU A C 1
ATOM 1483 O O . LEU A 1 184 ? -8.931 -8.159 -20.062 1.00 93.81 184 LEU A O 1
ATOM 1487 N N . MET A 1 185 ? -9.953 -6.971 -18.463 1.00 94.56 185 MET A N 1
ATOM 1488 C CA . MET A 1 185 ? -9.197 -7.559 -17.351 1.00 94.56 185 MET A CA 1
ATOM 1489 C C . MET A 1 185 ? -9.434 -9.068 -17.203 1.00 94.56 185 MET A C 1
ATOM 1491 O O . MET A 1 185 ? -8.513 -9.802 -16.849 1.00 94.56 185 MET A O 1
ATOM 1495 N N . ALA A 1 186 ? -10.644 -9.549 -17.496 1.00 92.94 186 ALA A N 1
ATOM 1496 C CA . ALA A 1 186 ? -10.969 -10.972 -17.463 1.00 92.94 186 ALA A CA 1
ATOM 1497 C C . ALA A 1 186 ? -10.378 -11.764 -18.633 1.00 92.94 186 ALA A C 1
ATOM 1499 O O . ALA A 1 186 ? -9.998 -12.918 -18.440 1.00 92.94 186 ALA A O 1
ATOM 1500 N N . ALA A 1 187 ? -10.282 -11.157 -19.820 1.00 93.62 187 ALA A N 1
ATOM 1501 C CA . ALA A 1 187 ? -9.596 -11.754 -20.964 1.00 93.62 187 ALA A CA 1
ATOM 1502 C C . ALA A 1 187 ? -8.087 -11.914 -20.703 1.00 93.62 187 ALA A C 1
ATOM 1504 O O . ALA A 1 187 ? -7.474 -12.876 -21.166 1.00 93.62 187 ALA A O 1
ATOM 1505 N N . GLY A 1 188 ? -7.507 -11.001 -19.917 1.00 94.19 188 GLY A N 1
ATOM 1506 C CA . GLY A 1 188 ? -6.079 -10.976 -19.624 1.00 94.19 188 GLY A CA 1
ATOM 1507 C C . GLY A 1 188 ? -5.243 -10.496 -20.812 1.00 94.19 188 GLY A C 1
ATOM 1508 O O . GLY A 1 188 ? -5.753 -10.079 -21.848 1.00 94.19 188 GLY A O 1
ATOM 1509 N N . PHE A 1 189 ? -3.924 -10.548 -20.650 1.00 95.88 189 PHE A N 1
ATOM 1510 C CA . PHE A 1 189 ? -2.945 -10.014 -21.595 1.00 95.88 189 PHE A CA 1
ATOM 1511 C C . PHE A 1 189 ? -1.931 -11.106 -21.939 1.00 95.88 189 PHE A C 1
ATOM 1513 O O . PHE A 1 189 ? -0.853 -11.195 -21.342 1.00 95.88 189 PHE A O 1
ATOM 1520 N N . SER A 1 190 ? -2.293 -11.961 -22.898 1.00 94.12 190 SER A N 1
ATOM 1521 C CA . SER A 1 190 ? -1.498 -13.128 -23.311 1.00 94.12 190 SER A CA 1
ATOM 1522 C C . SER A 1 190 ? -0.093 -12.750 -23.784 1.00 94.12 190 SER A C 1
ATOM 1524 O O . SER A 1 190 ? 0.875 -13.406 -23.408 1.00 94.12 190 SER A O 1
ATOM 1526 N N . GLU A 1 191 ? 0.046 -11.637 -24.509 1.00 93.56 191 GLU A N 1
ATOM 1527 C CA . GLU A 1 191 ? 1.342 -11.102 -24.947 1.00 93.56 191 GLU A CA 1
ATOM 1528 C C . GLU A 1 191 ? 2.304 -10.779 -23.792 1.00 93.56 191 GLU A C 1
ATOM 1530 O O . GLU A 1 191 ? 3.525 -10.787 -23.968 1.00 93.56 191 GLU A O 1
ATOM 1535 N N . TYR A 1 192 ? 1.756 -10.491 -22.611 1.00 94.81 192 TYR A N 1
ATOM 1536 C CA . TYR A 1 192 ? 2.502 -10.216 -21.387 1.00 94.81 192 TYR A CA 1
ATOM 1537 C C . TYR A 1 192 ? 2.462 -11.392 -20.401 1.00 94.81 192 TYR A C 1
ATOM 1539 O O . TYR A 1 192 ? 2.917 -11.234 -19.267 1.00 94.81 192 TYR A O 1
ATOM 1547 N N . GLY A 1 193 ? 1.901 -12.547 -20.778 1.00 94.31 193 GLY A N 1
ATOM 1548 C CA . GLY A 1 193 ? 1.719 -13.689 -19.874 1.00 94.31 193 GLY A CA 1
ATOM 1549 C C . GLY A 1 193 ? 0.906 -13.351 -18.618 1.00 94.31 193 GLY A C 1
ATOM 1550 O O . GLY A 1 193 ? 1.056 -14.003 -17.591 1.00 94.31 193 GLY A O 1
ATOM 1551 N N . THR A 1 194 ? 0.090 -12.295 -18.666 1.00 95.38 194 THR A N 1
ATOM 1552 C CA . THR A 1 194 ? -0.539 -11.694 -17.485 1.00 95.38 194 THR A CA 1
ATOM 1553 C C . THR A 1 194 ? -2.027 -12.018 -17.459 1.00 95.38 194 THR A C 1
ATOM 1555 O O . THR A 1 194 ? -2.747 -11.711 -18.405 1.00 95.38 194 THR A O 1
ATOM 1558 N N . ALA A 1 195 ? -2.507 -12.589 -16.358 1.00 95.69 195 ALA A N 1
ATOM 1559 C CA . ALA A 1 195 ? -3.921 -12.884 -16.136 1.00 95.69 195 ALA A CA 1
ATOM 1560 C C . ALA A 1 195 ? -4.355 -12.426 -14.740 1.00 95.69 195 ALA A C 1
ATOM 1562 O O . ALA A 1 195 ? -3.539 -12.359 -13.818 1.00 95.69 195 ALA A O 1
ATOM 1563 N N . MET A 1 196 ? -5.644 -12.123 -14.581 1.00 95.06 196 MET A N 1
ATOM 1564 C CA . MET A 1 196 ? -6.203 -11.684 -13.302 1.00 95.06 196 MET A CA 1
ATOM 1565 C C . MET A 1 196 ? -6.716 -12.862 -12.477 1.00 95.06 196 MET A C 1
ATOM 1567 O O . MET A 1 196 ? -7.347 -13.791 -12.983 1.00 95.06 196 MET A O 1
ATOM 1571 N N . SER A 1 197 ? -6.473 -12.813 -11.172 1.00 93.75 197 SER A N 1
ATOM 1572 C CA . SER A 1 197 ? -6.972 -13.791 -10.219 1.00 93.75 197 SER A CA 1
ATOM 1573 C C . SER A 1 197 ? -8.463 -13.580 -9.999 1.00 93.75 197 SER A C 1
ATOM 1575 O O . SER A 1 197 ? -8.868 -12.643 -9.312 1.00 93.75 197 SER A O 1
ATOM 1577 N N . GLN A 1 198 ? -9.298 -14.483 -10.511 1.00 90.50 198 GLN A N 1
ATOM 1578 C CA . GLN A 1 198 ? -10.746 -14.418 -10.282 1.00 90.50 198 GLN A CA 1
ATOM 1579 C C . GLN A 1 198 ? -11.090 -14.458 -8.787 1.00 90.50 198 GLN A C 1
ATOM 1581 O O . GLN A 1 198 ? -11.943 -13.710 -8.329 1.00 90.50 198 GLN A O 1
ATOM 1586 N N . ARG A 1 199 ? -10.379 -15.272 -7.994 1.00 90.94 199 ARG A N 1
ATOM 1587 C CA . ARG A 1 199 ? -10.630 -15.401 -6.550 1.00 90.94 199 ARG A CA 1
ATOM 1588 C C . ARG A 1 199 ? -10.374 -14.102 -5.781 1.00 90.94 199 ARG A C 1
ATOM 1590 O O . ARG A 1 199 ? -11.042 -13.869 -4.779 1.00 90.94 199 ARG A O 1
ATOM 1597 N N . LYS A 1 200 ? -9.384 -13.313 -6.198 1.00 91.75 200 LYS A N 1
ATOM 1598 C CA . LYS A 1 200 ? -8.964 -12.091 -5.497 1.00 91.75 200 LYS A CA 1
ATOM 1599 C C . LYS A 1 200 ? -9.475 -10.802 -6.142 1.00 91.75 200 LYS A C 1
ATOM 1601 O O . LYS A 1 200 ? -9.323 -9.732 -5.556 1.00 91.75 200 LYS A O 1
ATOM 1606 N N . SER A 1 201 ? -10.043 -10.902 -7.339 1.00 94.31 201 SER A N 1
ATOM 1607 C CA . SER A 1 201 ? -10.708 -9.780 -7.989 1.00 94.31 201 SER A CA 1
ATOM 1608 C C . SER A 1 201 ? -12.021 -9.494 -7.275 1.00 94.31 201 SER A C 1
ATOM 1610 O O . SER A 1 201 ? -12.730 -10.421 -6.878 1.00 94.31 201 SER A O 1
ATOM 1612 N N . ILE A 1 202 ? -12.334 -8.216 -7.095 1.00 94.94 202 ILE A N 1
ATOM 1613 C CA . ILE A 1 202 ? -13.522 -7.755 -6.379 1.00 94.94 202 ILE A CA 1
ATOM 1614 C C . ILE A 1 202 ? -14.211 -6.704 -7.237 1.00 94.94 202 ILE A C 1
ATOM 1616 O O . ILE A 1 202 ? -13.562 -5.782 -7.725 1.00 94.94 202 ILE A O 1
ATOM 1620 N N . VAL A 1 203 ? -15.520 -6.827 -7.404 1.00 95.19 203 VAL A N 1
ATOM 1621 C CA . VAL A 1 203 ? -16.354 -5.907 -8.183 1.00 95.19 203 VAL A CA 1
ATOM 1622 C C . VAL A 1 203 ? -17.580 -5.512 -7.373 1.00 95.19 203 VAL A C 1
ATOM 1624 O O . VAL A 1 203 ? -18.045 -6.277 -6.533 1.00 95.19 203 VAL A O 1
ATOM 1627 N N . ASN A 1 204 ? -18.133 -4.330 -7.624 1.00 94.56 204 ASN A N 1
ATOM 1628 C CA . ASN A 1 204 ? -19.387 -3.904 -6.993 1.00 94.56 204 ASN A CA 1
ATOM 1629 C C . ASN A 1 204 ? -20.592 -3.934 -7.949 1.00 94.56 204 ASN A C 1
ATOM 1631 O O . ASN A 1 204 ? -21.670 -3.448 -7.609 1.00 94.56 204 ASN A O 1
ATOM 1635 N N . TYR A 1 205 ? -20.406 -4.459 -9.160 1.00 93.12 205 TYR A N 1
ATOM 1636 C CA . TYR A 1 205 ? -21.441 -4.548 -10.180 1.00 93.12 205 TYR A CA 1
ATOM 1637 C C . TYR A 1 205 ? -21.139 -5.674 -11.168 1.00 93.12 205 TYR A C 1
ATOM 1639 O O . TYR A 1 205 ? -20.008 -5.813 -11.625 1.00 93.12 205 TYR A O 1
ATOM 1647 N N . GLY A 1 206 ? -22.165 -6.451 -11.525 1.00 83.81 206 GLY A N 1
ATOM 1648 C CA . GLY A 1 206 ? -22.030 -7.635 -12.376 1.00 83.81 206 GLY A CA 1
ATOM 1649 C C . GLY A 1 206 ? -21.308 -8.800 -11.680 1.00 83.81 206 GLY A C 1
ATOM 1650 O O . GLY A 1 206 ? -20.408 -8.602 -10.874 1.00 83.81 206 GLY A O 1
ATOM 1651 N N . ASN A 1 207 ? -21.697 -10.038 -11.998 1.00 65.06 207 ASN A N 1
ATOM 1652 C CA . ASN A 1 207 ? -21.169 -11.243 -11.331 1.00 65.06 207 ASN A CA 1
ATOM 1653 C C . ASN A 1 207 ? -20.158 -12.035 -12.175 1.00 65.06 207 ASN A C 1
ATOM 1655 O O . ASN A 1 207 ? -19.695 -13.088 -11.748 1.00 65.06 207 ASN A O 1
ATOM 1659 N N . ALA A 1 208 ? -19.830 -11.577 -13.386 1.00 60.78 208 ALA A N 1
ATOM 1660 C CA . ALA A 1 208 ? -19.035 -12.377 -14.318 1.00 60.78 208 ALA A CA 1
ATOM 1661 C C . ALA A 1 208 ? -17.551 -12.499 -13.916 1.00 60.78 208 ALA A C 1
ATOM 1663 O O . ALA A 1 208 ? -16.867 -13.403 -14.388 1.00 60.78 208 ALA A O 1
ATOM 1664 N N . THR A 1 209 ? -17.034 -11.594 -13.076 1.00 66.12 209 THR A N 1
ATOM 1665 C CA . THR A 1 209 ? -15.594 -11.473 -12.811 1.00 66.12 209 THR A CA 1
ATOM 1666 C C . THR A 1 209 ? -15.325 -11.102 -11.352 1.00 66.12 209 THR A C 1
ATOM 1668 O O . THR A 1 209 ? -15.334 -9.927 -10.995 1.00 66.12 209 THR A O 1
ATOM 1671 N N . GLY A 1 210 ? -15.044 -12.094 -10.508 1.00 81.81 210 GLY A N 1
ATOM 1672 C CA . GLY A 1 210 ? -14.612 -11.871 -9.126 1.00 81.81 210 GLY A CA 1
ATOM 1673 C C . GLY A 1 210 ? -15.724 -11.853 -8.078 1.00 81.81 210 GLY A C 1
ATOM 1674 O O . GLY A 1 210 ? -16.878 -12.175 -8.351 1.00 81.81 210 GLY A O 1
ATOM 1675 N N . GLN A 1 211 ? -15.346 -11.537 -6.842 1.00 90.69 211 GLN A N 1
ATOM 1676 C CA . GLN A 1 211 ? -16.252 -11.501 -5.696 1.00 90.69 211 GLN A CA 1
ATOM 1677 C C . GLN A 1 211 ? -17.019 -10.178 -5.646 1.00 90.69 211 GLN A C 1
ATOM 1679 O O . GLN A 1 211 ? -16.443 -9.113 -5.866 1.00 90.69 211 GLN A O 1
ATOM 1684 N N . PHE A 1 212 ? -18.308 -10.231 -5.310 1.00 93.06 212 PHE A N 1
ATOM 1685 C CA . PHE A 1 212 ? -19.120 -9.028 -5.153 1.00 93.06 212 PHE A CA 1
ATOM 1686 C C . PHE A 1 212 ? -18.874 -8.362 -3.791 1.00 93.06 212 PHE A C 1
ATOM 1688 O O . PHE A 1 212 ? -18.996 -9.013 -2.753 1.00 93.06 212 PHE A O 1
ATOM 1695 N N . SER A 1 213 ? -18.574 -7.061 -3.777 1.00 93.06 213 SER A N 1
ATOM 1696 C CA . SER A 1 213 ? -18.519 -6.253 -2.553 1.00 93.06 213 SER A CA 1
ATOM 1697 C C . SER A 1 213 ? -18.804 -4.782 -2.838 1.00 93.06 213 SER A C 1
ATOM 1699 O O . SER A 1 213 ? -18.259 -4.202 -3.773 1.00 93.06 213 SER A O 1
ATOM 1701 N N . MET A 1 214 ? -19.588 -4.143 -1.966 1.00 92.81 214 MET A N 1
ATOM 1702 C CA . MET A 1 214 ? -19.802 -2.689 -1.997 1.00 92.81 214 MET A CA 1
ATOM 1703 C C . MET A 1 214 ? -18.631 -1.898 -1.405 1.00 92.81 214 MET A C 1
ATOM 1705 O O . MET A 1 214 ? -18.523 -0.697 -1.648 1.00 92.81 214 MET A O 1
ATOM 1709 N N . LYS A 1 215 ? -17.748 -2.565 -0.656 1.00 92.94 215 LYS A N 1
ATOM 1710 C CA . LYS A 1 215 ? -16.543 -1.982 -0.069 1.00 92.94 215 LYS A CA 1
ATOM 1711 C C . LYS A 1 215 ? -15.316 -2.621 -0.709 1.00 92.94 215 LYS A C 1
ATOM 1713 O O . LYS A 1 215 ? -15.061 -3.810 -0.504 1.00 92.94 215 LYS A O 1
ATOM 1718 N N . ILE A 1 216 ? -14.585 -1.851 -1.510 1.00 94.25 216 ILE A N 1
ATOM 1719 C CA . ILE A 1 216 ? -13.458 -2.352 -2.302 1.00 94.25 216 ILE A CA 1
ATOM 1720 C C . ILE A 1 216 ? -12.150 -2.119 -1.533 1.00 94.25 216 ILE A C 1
ATOM 1722 O O . ILE A 1 216 ? -11.800 -0.961 -1.285 1.00 94.25 216 ILE A O 1
ATOM 1726 N N . PRO A 1 217 ? -11.415 -3.178 -1.143 1.00 93.62 217 PRO A N 1
ATOM 1727 C CA . PRO A 1 217 ? -10.113 -3.025 -0.512 1.00 93.62 217 PRO A CA 1
ATOM 1728 C C . PRO A 1 217 ? -9.039 -2.714 -1.562 1.00 93.62 217 PRO A C 1
ATOM 1730 O O . PRO A 1 217 ? -8.903 -3.427 -2.559 1.00 93.62 217 PRO A O 1
ATOM 1733 N N . TRP A 1 218 ? -8.238 -1.676 -1.330 1.00 92.88 218 TRP A N 1
ATOM 1734 C CA . TRP A 1 218 ? -7.112 -1.328 -2.197 1.00 92.88 218 TRP A CA 1
ATOM 1735 C C . TRP A 1 218 ? -6.017 -0.596 -1.417 1.00 92.88 218 TRP A C 1
ATOM 1737 O O . TRP A 1 218 ? -6.292 0.339 -0.669 1.00 92.88 218 TRP A O 1
ATOM 1747 N N . CYS A 1 219 ? -4.762 -1.040 -1.551 1.00 89.19 219 CYS A N 1
ATOM 1748 C CA . CYS A 1 219 ? -3.597 -0.462 -0.862 1.00 89.19 219 CYS A CA 1
ATOM 1749 C C . CYS A 1 219 ? -3.744 -0.307 0.671 1.00 89.19 219 CYS A C 1
ATOM 1751 O O . CYS A 1 219 ? -3.160 0.588 1.277 1.00 89.19 219 CYS A O 1
ATOM 1753 N N . GLY A 1 220 ? -4.507 -1.192 1.323 1.00 89.38 220 GLY A N 1
ATOM 1754 C CA . GLY A 1 220 ? -4.768 -1.131 2.767 1.00 89.38 220 GLY A CA 1
ATOM 1755 C C . GLY A 1 220 ? -5.850 -0.137 3.195 1.00 89.38 220 GLY A C 1
ATOM 1756 O O . GLY A 1 220 ? -6.044 0.051 4.395 1.00 89.38 220 GLY A O 1
ATOM 1757 N N . LEU A 1 221 ? -6.558 0.454 2.236 1.00 92.44 221 LEU A N 1
ATOM 1758 C CA . LEU A 1 221 ? -7.777 1.230 2.432 1.00 92.44 221 LEU A CA 1
ATOM 1759 C C . LEU A 1 221 ? -8.993 0.401 2.015 1.00 92.44 221 LEU A C 1
ATOM 1761 O O . LEU A 1 221 ? -8.870 -0.550 1.245 1.00 92.44 221 LEU A O 1
ATOM 1765 N N . LEU A 1 222 ? -10.163 0.797 2.499 1.00 93.50 222 LEU A N 1
ATOM 1766 C CA . LEU A 1 222 ? -11.454 0.239 2.139 1.00 93.50 222 LEU A CA 1
ATOM 1767 C C . LEU A 1 222 ? -12.343 1.370 1.617 1.00 93.50 222 LEU A C 1
ATOM 1769 O O . LEU A 1 222 ? -12.694 2.276 2.368 1.00 93.50 222 LEU A O 1
ATOM 1773 N N . ILE A 1 223 ? -12.676 1.323 0.331 1.00 94.69 223 ILE A N 1
ATOM 1774 C CA . ILE A 1 223 ? -13.435 2.375 -0.351 1.00 94.69 223 ILE A CA 1
ATOM 1775 C C . ILE A 1 223 ? -14.895 1.940 -0.431 1.00 94.69 223 ILE A C 1
ATOM 1777 O O . ILE A 1 223 ? -15.202 0.935 -1.080 1.00 94.69 223 ILE A O 1
ATOM 1781 N N . ASP A 1 224 ? -15.791 2.679 0.221 1.00 93.94 224 ASP A N 1
ATOM 1782 C CA . ASP A 1 224 ? -17.229 2.448 0.109 1.00 93.94 224 ASP A CA 1
ATOM 1783 C C . ASP A 1 224 ? -17.743 3.019 -1.217 1.00 93.94 224 ASP A C 1
ATOM 1785 O O . ASP A 1 224 ? -17.660 4.213 -1.489 1.00 93.94 224 ASP A O 1
ATOM 1789 N N . THR A 1 225 ? -18.260 2.157 -2.085 1.00 92.81 225 THR A N 1
ATOM 1790 C CA . THR A 1 225 ? -18.679 2.555 -3.437 1.00 92.81 225 THR A CA 1
ATOM 1791 C C . THR A 1 225 ? -20.058 3.217 -3.493 1.00 92.81 225 THR A C 1
ATOM 1793 O O . THR A 1 225 ? -20.448 3.737 -4.550 1.00 92.81 225 THR A O 1
ATOM 1796 N N . PHE A 1 226 ? -20.791 3.199 -2.374 1.00 90.94 226 PHE A N 1
ATOM 1797 C CA . PHE A 1 226 ? -22.042 3.922 -2.193 1.00 90.94 226 PHE A CA 1
ATOM 1798 C C . PHE A 1 226 ? -21.783 5.318 -1.624 1.00 90.94 226 PHE A C 1
ATOM 1800 O O . PHE A 1 226 ? -22.177 6.297 -2.256 1.00 90.94 226 PHE A O 1
ATOM 1807 N N . SER A 1 227 ? -21.099 5.420 -0.476 1.00 91.62 227 SER A N 1
ATOM 1808 C CA . SER A 1 227 ? -20.870 6.714 0.191 1.00 91.62 227 SER A CA 1
ATOM 1809 C C . SER A 1 227 ? -19.629 7.467 -0.288 1.00 91.62 227 SER A C 1
ATOM 1811 O O . SER A 1 227 ? -19.525 8.659 -0.021 1.00 91.62 227 SER A O 1
ATOM 1813 N N . MET A 1 228 ? -18.713 6.810 -1.010 1.00 92.38 228 MET A N 1
ATOM 1814 C CA . MET A 1 228 ? -17.392 7.332 -1.406 1.00 92.38 228 MET A CA 1
ATOM 1815 C C . MET A 1 228 ? -16.418 7.574 -0.250 1.00 92.38 228 MET A C 1
ATOM 1817 O O . MET A 1 228 ? -15.313 8.075 -0.467 1.00 92.38 228 MET A O 1
ATOM 1821 N N . GLU A 1 229 ? -16.792 7.179 0.963 1.00 93.62 229 GLU A N 1
ATOM 1822 C CA . GLU A 1 229 ? -15.953 7.342 2.139 1.00 93.62 229 GLU A CA 1
ATOM 1823 C C . GLU A 1 229 ? -14.857 6.268 2.200 1.00 93.62 229 GLU A C 1
ATOM 1825 O O . GLU A 1 229 ? -14.981 5.160 1.663 1.00 93.62 229 GLU A O 1
ATOM 1830 N N . VAL A 1 230 ? -13.757 6.602 2.874 1.00 93.75 230 VAL A N 1
ATOM 1831 C CA . VAL A 1 230 ? -12.530 5.807 2.902 1.00 93.75 230 VAL A CA 1
ATOM 1832 C C . VAL A 1 230 ? -12.218 5.371 4.327 1.00 93.75 230 VAL A C 1
ATOM 1834 O O . VAL A 1 230 ? -11.861 6.172 5.195 1.00 93.75 230 VAL A O 1
ATOM 1837 N N . LEU A 1 231 ? -12.274 4.061 4.551 1.00 92.06 231 LEU A N 1
ATOM 1838 C CA . LEU A 1 231 ? -11.876 3.429 5.803 1.00 92.06 231 LEU A CA 1
ATOM 1839 C C . LEU A 1 231 ? -10.501 2.766 5.681 1.00 92.06 231 LEU A C 1
ATOM 1841 O O . LEU A 1 231 ? -9.948 2.618 4.590 1.00 92.06 231 LEU A O 1
ATOM 1845 N N . VAL A 1 232 ? -9.931 2.355 6.808 1.00 90.25 232 VAL A N 1
ATOM 1846 C CA . VAL A 1 232 ? -8.720 1.523 6.833 1.00 90.25 232 VAL A CA 1
ATOM 1847 C C . VAL A 1 232 ? -9.107 0.044 6.746 1.00 90.25 232 VAL A C 1
ATOM 1849 O O . VAL A 1 232 ? -10.012 -0.415 7.438 1.00 90.25 232 VAL A O 1
ATOM 1852 N N . ASP A 1 233 ? -8.399 -0.729 5.918 1.00 88.81 233 ASP A N 1
ATOM 1853 C CA . ASP A 1 233 ? -8.626 -2.170 5.802 1.00 88.81 233 ASP A CA 1
ATOM 1854 C C . ASP A 1 233 ? -7.842 -2.960 6.866 1.00 88.81 233 ASP A C 1
ATOM 1856 O O . ASP A 1 233 ? -6.623 -3.196 6.775 1.00 88.81 233 ASP A O 1
ATOM 1860 N N . TYR A 1 234 ? -8.585 -3.402 7.880 1.00 85.94 234 TYR A N 1
ATOM 1861 C CA . TYR A 1 234 ? -8.103 -4.228 8.982 1.00 85.94 234 TYR A CA 1
ATOM 1862 C C . TYR A 1 234 ? -8.350 -5.730 8.799 1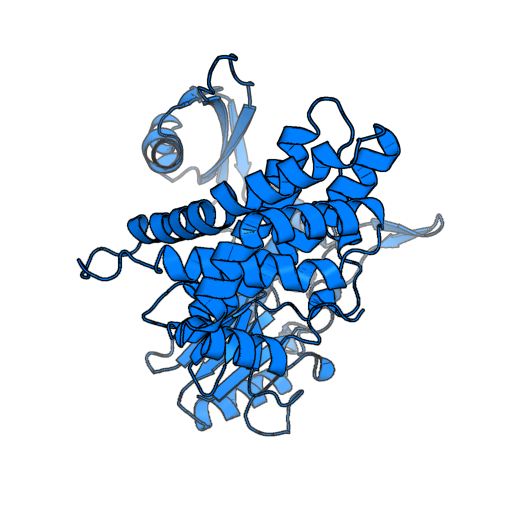.00 85.94 234 TYR A C 1
ATOM 1864 O O . TYR A 1 234 ? -7.977 -6.500 9.683 1.00 85.94 234 TYR A O 1
ATOM 1872 N N . SER A 1 235 ? -8.896 -6.180 7.664 1.00 82.62 235 SER A N 1
ATOM 1873 C CA . SER A 1 235 ? -9.179 -7.604 7.405 1.00 82.62 235 SER A CA 1
ATOM 1874 C C . SER A 1 235 ? -7.955 -8.512 7.601 1.00 82.62 235 SER A C 1
ATOM 1876 O O . SER A 1 235 ? -8.084 -9.657 8.033 1.00 82.62 235 SER A O 1
ATOM 1878 N N . ARG A 1 236 ? -6.746 -7.969 7.397 1.00 77.25 236 ARG A N 1
ATOM 1879 C CA . ARG A 1 236 ? -5.460 -8.636 7.661 1.00 77.25 236 ARG A CA 1
ATOM 1880 C C . ARG A 1 236 ? -5.275 -9.125 9.106 1.00 77.25 236 ARG A C 1
ATOM 1882 O O . ARG A 1 236 ? -4.475 -10.026 9.327 1.00 77.25 236 ARG A O 1
ATOM 1889 N N . PHE A 1 237 ? -5.969 -8.533 10.081 1.00 78.06 237 PHE A N 1
ATOM 1890 C CA . PHE A 1 237 ? -5.888 -8.928 11.493 1.00 78.06 237 PHE A CA 1
ATOM 1891 C C . PHE A 1 237 ? -6.834 -10.077 11.849 1.00 78.06 237 PHE A C 1
ATOM 1893 O O . PHE A 1 237 ? -6.648 -10.691 12.890 1.00 78.06 237 PHE A O 1
ATOM 1900 N N . LYS A 1 238 ? -7.788 -10.433 10.976 1.00 76.56 238 LYS A N 1
ATOM 1901 C CA . LYS A 1 238 ? -8.772 -11.493 11.247 1.00 76.56 238 LYS A CA 1
ATOM 1902 C C . LYS A 1 238 ? -8.138 -12.872 11.470 1.00 76.56 238 LYS A C 1
ATOM 1904 O O . LYS A 1 238 ? -8.675 -13.678 12.216 1.00 76.56 238 LYS A O 1
ATOM 1909 N N . TYR A 1 239 ? -7.003 -13.138 10.824 1.00 77.56 239 TYR A N 1
ATOM 1910 C CA . TYR A 1 239 ? -6.304 -14.430 10.885 1.00 77.56 239 TYR A CA 1
ATOM 1911 C C . TYR A 1 239 ? -4.831 -14.286 11.293 1.00 77.56 239 TYR A C 1
ATOM 1913 O O . TYR A 1 239 ? -4.017 -15.167 11.025 1.00 77.56 239 TYR A O 1
ATOM 1921 N N . CYS A 1 240 ? -4.461 -13.151 11.891 1.00 80.44 240 CYS A N 1
ATOM 1922 C CA . CYS A 1 240 ? -3.085 -12.850 12.270 1.00 80.44 240 CYS A CA 1
ATOM 1923 C C . CYS A 1 240 ? -3.043 -12.340 13.707 1.00 80.44 240 CYS A C 1
ATOM 1925 O O . CYS A 1 240 ? -3.717 -11.369 14.053 1.00 80.44 240 CYS A O 1
ATOM 1927 N N . ARG A 1 241 ? -2.192 -12.947 14.541 1.00 83.44 241 ARG A N 1
ATOM 1928 C CA . ARG A 1 241 ? -1.974 -12.459 15.903 1.00 83.44 241 ARG A CA 1
ATOM 1929 C C . ARG A 1 241 ? -1.307 -11.092 15.834 1.00 83.44 241 ARG A C 1
ATOM 1931 O O . ARG A 1 241 ? -0.242 -10.937 15.243 1.00 83.44 241 ARG A O 1
ATOM 1938 N N . ILE A 1 242 ? -1.878 -10.100 16.517 1.00 83.19 242 ILE A N 1
ATOM 1939 C CA . ILE A 1 242 ? -1.341 -8.726 16.550 1.00 83.19 242 ILE A CA 1
ATOM 1940 C C . ILE A 1 242 ? 0.135 -8.700 16.971 1.00 83.19 242 ILE A C 1
ATOM 1942 O O . ILE A 1 242 ? 0.912 -7.909 16.426 1.00 83.19 242 ILE A O 1
ATOM 1946 N N . ARG A 1 243 ? 0.527 -9.593 17.890 1.00 82.94 243 ARG A N 1
ATOM 1947 C CA . ARG A 1 243 ? 1.910 -9.801 18.344 1.00 82.94 243 ARG A CA 1
ATOM 1948 C C . ARG A 1 243 ? 2.891 -10.034 17.193 1.00 82.94 243 ARG A C 1
ATOM 1950 O O . ARG A 1 243 ? 3.996 -9.511 17.239 1.00 82.94 243 ARG A O 1
ATOM 1957 N N . ASP A 1 244 ? 2.485 -10.742 16.147 1.00 86.25 244 ASP A N 1
ATOM 1958 C CA . ASP A 1 244 ? 3.369 -11.091 15.030 1.00 86.25 244 ASP A CA 1
ATOM 1959 C C . ASP A 1 244 ? 3.578 -9.897 14.075 1.00 86.25 244 ASP A C 1
ATOM 1961 O O . ASP A 1 244 ? 4.428 -9.923 13.190 1.00 86.25 244 ASP A O 1
ATOM 1965 N N . THR A 1 245 ? 2.840 -8.798 14.280 1.00 83.38 245 THR A N 1
ATOM 1966 C CA . THR A 1 245 ? 2.912 -7.571 13.464 1.00 83.38 245 THR A CA 1
ATOM 1967 C C . THR A 1 245 ? 3.770 -6.464 14.083 1.00 83.38 245 THR A C 1
ATOM 1969 O O . THR A 1 245 ? 3.734 -5.307 13.635 1.00 83.38 245 THR A O 1
ATOM 1972 N N . ILE A 1 246 ? 4.496 -6.778 15.156 1.00 81.88 246 ILE A N 1
ATOM 1973 C CA . ILE A 1 246 ? 5.337 -5.844 15.902 1.00 81.88 246 ILE A CA 1
ATOM 1974 C C . ILE A 1 246 ? 6.713 -6.458 16.154 1.00 81.88 246 ILE A C 1
ATOM 1976 O O . ILE A 1 246 ? 6.840 -7.607 16.561 1.00 81.88 246 ILE A O 1
ATOM 1980 N N . ARG A 1 247 ? 7.765 -5.660 15.954 1.00 80.44 247 ARG A N 1
ATOM 1981 C CA . ARG A 1 247 ? 9.113 -6.011 16.403 1.00 80.44 247 ARG A CA 1
ATOM 1982 C C . ARG A 1 247 ? 9.311 -5.453 17.804 1.00 80.44 247 ARG A C 1
ATOM 1984 O O . ARG A 1 247 ? 9.210 -4.243 17.997 1.00 80.44 247 ARG A O 1
ATOM 1991 N N . ILE A 1 248 ? 9.605 -6.326 18.760 1.00 77.62 248 ILE A N 1
ATOM 1992 C CA . ILE A 1 248 ? 9.866 -5.941 20.147 1.00 77.62 248 ILE A CA 1
ATOM 1993 C C . ILE A 1 248 ? 11.372 -5.978 20.372 1.00 77.62 248 ILE A C 1
ATOM 1995 O O . ILE A 1 248 ? 12.022 -6.985 20.105 1.00 77.62 248 ILE A O 1
ATOM 1999 N N . ASP A 1 249 ? 11.917 -4.866 20.851 1.00 77.56 249 ASP A N 1
ATOM 2000 C CA . ASP A 1 249 ? 13.304 -4.768 21.289 1.00 77.56 249 ASP A CA 1
ATOM 2001 C C . ASP A 1 249 ? 13.324 -4.645 22.812 1.00 77.56 249 ASP A C 1
ATOM 2003 O O . ASP A 1 249 ? 12.755 -3.710 23.379 1.00 77.56 249 ASP A O 1
ATOM 2007 N N . SER A 1 250 ? 13.953 -5.610 23.477 1.00 74.19 250 SER A N 1
ATOM 2008 C CA . SER A 1 250 ? 14.154 -5.623 24.924 1.00 74.19 250 SER A CA 1
ATOM 2009 C C . SER A 1 250 ? 15.538 -5.102 25.329 1.00 74.19 250 SER A C 1
ATOM 2011 O O . SER A 1 250 ? 15.887 -5.180 26.502 1.00 74.19 250 SER A O 1
ATOM 2013 N N . GLY A 1 251 ? 16.315 -4.508 24.421 1.00 80.31 251 GLY A N 1
ATOM 2014 C CA . GLY A 1 251 ? 17.605 -3.879 24.707 1.00 80.31 251 GLY A CA 1
ATOM 2015 C C . GLY A 1 251 ? 17.504 -2.562 25.498 1.00 80.31 251 GLY A C 1
ATOM 2016 O O . GLY A 1 251 ? 16.410 -2.147 25.891 1.00 80.31 251 GLY A O 1
ATOM 2017 N N . PRO A 1 252 ? 18.631 -1.874 25.770 1.00 77.00 252 PRO A N 1
ATOM 2018 C CA . PRO A 1 252 ? 18.668 -0.658 26.595 1.00 77.00 252 PRO A CA 1
ATOM 2019 C C . PRO A 1 252 ? 17.776 0.495 26.096 1.00 77.00 252 PRO A C 1
ATOM 2021 O O . PRO A 1 252 ? 17.280 1.261 26.915 1.00 77.00 252 PRO A O 1
ATOM 2024 N N . GLY A 1 253 ? 17.524 0.582 24.784 1.00 78.00 253 GLY A N 1
ATOM 2025 C CA . GLY A 1 253 ? 16.665 1.591 24.139 1.00 78.00 253 GLY A CA 1
ATOM 2026 C C . GLY A 1 253 ? 15.213 1.153 23.908 1.00 78.00 253 GLY A C 1
ATOM 2027 O O . GLY A 1 253 ? 14.529 1.676 23.032 1.00 78.00 253 GLY A O 1
ATOM 2028 N N . TRP A 1 254 ? 14.733 0.146 24.644 1.00 81.50 254 TRP A N 1
ATOM 2029 C CA . TRP A 1 254 ? 13.399 -0.427 24.440 1.00 81.50 254 TRP A CA 1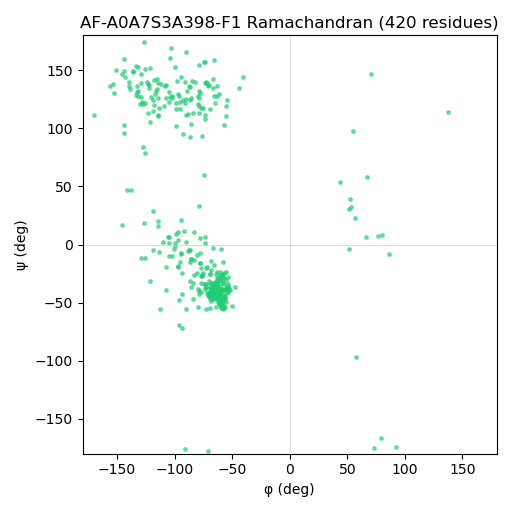
ATOM 2030 C C . TRP A 1 254 ? 12.259 0.588 24.556 1.00 81.50 254 TRP A C 1
ATOM 2032 O O . TRP A 1 254 ? 11.218 0.385 23.940 1.00 81.50 254 TRP A O 1
ATOM 2042 N N . ARG A 1 255 ? 12.414 1.657 25.352 1.00 81.06 255 ARG A N 1
ATOM 2043 C CA . ARG A 1 255 ? 11.368 2.676 25.541 1.00 81.06 255 ARG A CA 1
ATOM 2044 C C . ARG A 1 255 ? 11.180 3.477 24.262 1.00 81.06 255 ARG A C 1
ATOM 2046 O O . ARG A 1 255 ? 10.055 3.652 23.801 1.00 81.06 255 ARG A O 1
ATOM 2053 N N . GLU A 1 256 ? 12.285 3.910 23.668 1.00 78.38 256 GLU A N 1
ATOM 2054 C CA . GLU A 1 256 ? 12.316 4.621 22.398 1.00 78.38 256 GLU A CA 1
ATOM 2055 C C . GLU A 1 256 ? 11.834 3.716 21.265 1.00 78.38 256 GLU A C 1
ATOM 2057 O O . GLU A 1 256 ? 11.035 4.153 20.436 1.00 78.38 256 GLU A O 1
ATOM 2062 N N . THR A 1 257 ? 12.254 2.447 21.247 1.00 77.81 257 THR A N 1
ATOM 2063 C CA . THR A 1 257 ? 11.803 1.479 20.240 1.00 77.81 257 THR A CA 1
ATOM 2064 C C . THR A 1 257 ? 10.313 1.171 20.382 1.00 77.81 257 THR A C 1
ATOM 2066 O O . THR A 1 257 ? 9.598 1.181 19.382 1.00 77.81 257 THR A O 1
ATOM 2069 N N . LEU A 1 258 ? 9.808 0.979 21.604 1.00 82.06 258 LEU A N 1
ATOM 2070 C CA . LEU A 1 258 ? 8.382 0.810 21.892 1.00 82.06 258 LEU A CA 1
ATOM 2071 C C . LEU A 1 258 ? 7.584 2.009 21.371 1.00 82.06 258 LEU A C 1
ATOM 2073 O O . LEU A 1 258 ? 6.654 1.850 20.580 1.00 82.06 258 LEU A O 1
ATOM 2077 N N . TRP A 1 259 ? 7.968 3.218 21.779 1.00 81.75 259 TRP A N 1
ATOM 2078 C CA . TRP A 1 259 ? 7.239 4.427 21.409 1.00 81.75 259 TRP A CA 1
ATOM 2079 C C . TRP A 1 259 ? 7.303 4.722 19.907 1.00 81.75 259 TRP A C 1
ATOM 2081 O O . TRP A 1 259 ? 6.330 5.174 19.302 1.00 81.75 259 TRP A O 1
ATOM 2091 N N . THR A 1 260 ? 8.442 4.451 19.276 1.00 76.75 260 THR A N 1
ATOM 2092 C CA . THR A 1 260 ? 8.642 4.746 17.856 1.00 76.75 260 THR A CA 1
ATOM 2093 C C . THR A 1 260 ? 7.999 3.682 16.970 1.00 76.75 260 THR A C 1
ATOM 2095 O O . THR A 1 260 ? 7.192 4.014 16.104 1.00 76.75 260 THR A O 1
ATOM 2098 N N . ALA A 1 261 ? 8.324 2.404 17.186 1.00 70.81 261 ALA A N 1
ATOM 2099 C CA . ALA A 1 261 ? 7.931 1.303 16.307 1.00 70.81 261 ALA A CA 1
ATOM 2100 C C . ALA A 1 261 ? 6.524 0.773 16.613 1.00 70.81 261 ALA A C 1
ATOM 2102 O O . ALA A 1 261 ? 5.711 0.596 15.700 1.00 70.81 261 ALA A O 1
ATOM 2103 N N . ALA A 1 262 ? 6.216 0.527 17.890 1.00 70.81 262 ALA A N 1
ATOM 2104 C CA . ALA A 1 262 ? 4.916 -0.017 18.267 1.00 70.81 262 ALA A CA 1
ATOM 2105 C C . ALA A 1 262 ? 3.840 1.067 18.277 1.00 70.81 262 ALA A C 1
ATOM 2107 O O . ALA A 1 262 ? 2.734 0.806 17.808 1.00 70.81 262 ALA A O 1
ATOM 2108 N N . VAL A 1 263 ? 4.177 2.271 18.759 1.00 77.00 263 VAL A N 1
ATOM 2109 C CA . VAL A 1 263 ? 3.186 3.329 18.973 1.00 77.00 263 VAL A CA 1
ATOM 2110 C C . VAL A 1 263 ? 3.065 4.281 17.782 1.00 77.00 263 VAL A C 1
ATOM 2112 O O . VAL A 1 263 ? 2.100 4.227 17.020 1.00 77.00 263 VAL A O 1
ATOM 2115 N N . SER A 1 264 ? 4.075 5.118 17.569 1.00 77.81 264 SER A N 1
ATOM 2116 C CA . SER A 1 264 ? 4.021 6.212 16.596 1.00 77.81 264 SER A CA 1
ATOM 2117 C C . SER A 1 264 ? 3.882 5.710 15.154 1.00 77.81 264 SER A C 1
ATOM 2119 O O . SER A 1 264 ? 2.945 6.081 14.450 1.00 77.81 264 SER A O 1
ATOM 2121 N N . GLN A 1 265 ? 4.777 4.822 14.707 1.00 78.06 265 GLN A N 1
ATOM 2122 C CA . GLN A 1 265 ? 4.776 4.336 13.324 1.00 78.06 265 GLN A CA 1
ATOM 2123 C C . GLN A 1 265 ? 3.509 3.541 12.996 1.00 78.06 265 GLN A C 1
ATOM 2125 O O . GLN A 1 265 ? 2.959 3.676 11.906 1.00 78.06 265 GLN A O 1
ATOM 2130 N N . SER A 1 266 ? 3.014 2.724 13.933 1.00 78.38 266 SER A N 1
ATOM 2131 C CA . SER A 1 266 ? 1.794 1.946 13.701 1.00 78.38 266 SER A CA 1
ATOM 2132 C C . SER A 1 266 ? 0.568 2.837 13.509 1.00 78.38 266 SER A C 1
ATOM 2134 O O . SER A 1 266 ? -0.285 2.479 12.694 1.00 78.38 266 SER A O 1
ATOM 2136 N N . PHE A 1 267 ? 0.500 3.975 14.207 1.00 80.06 267 PHE A N 1
ATOM 2137 C CA . PHE A 1 267 ? -0.563 4.958 14.023 1.00 80.06 267 PHE A CA 1
ATOM 2138 C C . PHE A 1 267 ? -0.452 5.652 12.666 1.00 80.06 267 PHE A C 1
ATOM 2140 O O . PHE A 1 267 ? -1.382 5.569 11.870 1.00 80.06 267 PHE A O 1
ATOM 2147 N N . TYR A 1 268 ? 0.708 6.246 12.357 1.00 80.19 268 TYR A N 1
ATOM 2148 C CA . TYR A 1 268 ? 0.904 7.000 11.112 1.00 80.19 268 TYR A CA 1
ATOM 2149 C C . TYR A 1 268 ? 0.797 6.148 9.853 1.00 80.19 268 TYR A C 1
ATOM 2151 O O . TYR A 1 268 ? 0.485 6.681 8.801 1.00 80.19 268 TYR A O 1
ATOM 2159 N N . MET A 1 269 ? 1.060 4.841 9.926 1.00 78.50 269 MET A N 1
ATOM 2160 C CA . MET A 1 269 ? 0.864 3.936 8.788 1.00 78.50 269 MET A CA 1
ATOM 2161 C C . MET A 1 269 ? -0.612 3.610 8.537 1.00 78.50 269 MET A C 1
ATOM 2163 O O . MET A 1 269 ? -0.963 3.248 7.419 1.00 78.50 269 MET A O 1
ATOM 2167 N N . ARG A 1 270 ? -1.472 3.710 9.557 1.00 83.00 270 ARG A N 1
ATOM 2168 C CA . ARG A 1 270 ? -2.901 3.368 9.461 1.00 83.00 270 ARG A CA 1
ATOM 2169 C C . ARG A 1 270 ? -3.758 4.589 9.201 1.00 83.00 270 ARG A C 1
ATOM 2171 O O . ARG A 1 270 ? -4.599 4.549 8.320 1.00 83.00 270 ARG A O 1
ATOM 2178 N N . LEU A 1 271 ? -3.536 5.654 9.963 1.00 85.88 271 LEU A N 1
ATOM 2179 C CA . LEU A 1 271 ? -4.292 6.884 9.833 1.00 85.88 271 LEU A CA 1
ATOM 2180 C C . LEU A 1 271 ? -3.558 7.822 8.877 1.00 85.88 271 LEU A C 1
ATOM 2182 O O . LEU A 1 271 ? -2.620 8.519 9.268 1.00 85.88 271 LEU A O 1
ATOM 2186 N N . GLN A 1 272 ? -3.964 7.788 7.610 1.00 86.25 272 GLN A N 1
ATOM 2187 C CA . GLN A 1 272 ? -3.444 8.677 6.576 1.00 86.25 272 GLN A CA 1
ATOM 2188 C C . GLN A 1 272 ? -4.279 9.957 6.493 1.00 86.25 272 GLN A C 1
ATOM 2190 O O . GLN A 1 272 ? -5.406 10.016 6.982 1.00 86.25 272 GLN A O 1
ATOM 2195 N N . VAL A 1 273 ? -3.747 10.975 5.809 1.00 88.25 273 VAL A N 1
ATOM 2196 C CA . VAL A 1 273 ? -4.457 12.246 5.574 1.00 88.25 273 VAL A CA 1
ATOM 2197 C C . VAL A 1 273 ? -5.826 12.010 4.923 1.00 88.25 273 VAL A C 1
ATOM 2199 O O . VAL A 1 273 ? -6.799 12.632 5.327 1.00 88.25 273 VAL A O 1
ATOM 2202 N N . ILE A 1 274 ? -5.926 11.053 3.991 1.00 90.75 274 ILE A N 1
ATOM 2203 C CA . ILE A 1 274 ? -7.183 10.721 3.300 1.00 90.75 274 ILE A CA 1
ATOM 2204 C C . ILE A 1 274 ? -8.286 10.218 4.244 1.00 90.75 274 ILE A C 1
ATOM 2206 O O . ILE A 1 274 ? -9.456 10.429 3.963 1.00 90.75 274 ILE A O 1
ATOM 2210 N N . ASN A 1 275 ? -7.939 9.585 5.370 1.00 90.12 275 ASN A N 1
ATOM 2211 C CA . ASN A 1 275 ? -8.911 9.080 6.347 1.00 90.12 275 ASN A CA 1
ATOM 2212 C C . ASN A 1 275 ? -9.482 10.185 7.250 1.00 90.12 275 ASN A C 1
ATOM 2214 O O . ASN A 1 275 ? -10.470 9.954 7.945 1.00 90.12 275 ASN A O 1
ATOM 2218 N N . LEU A 1 276 ? -8.821 11.346 7.271 1.00 87.75 276 LEU A N 1
ATOM 2219 C CA . LEU A 1 276 ? -9.175 12.521 8.066 1.00 87.75 276 LEU A CA 1
ATOM 2220 C C . LEU A 1 276 ? -9.690 13.681 7.202 1.00 87.75 276 LEU A C 1
ATOM 2222 O O . LEU A 1 276 ? -9.941 14.760 7.727 1.00 87.75 276 LEU A O 1
ATOM 2226 N N . ASP A 1 277 ? -9.798 13.49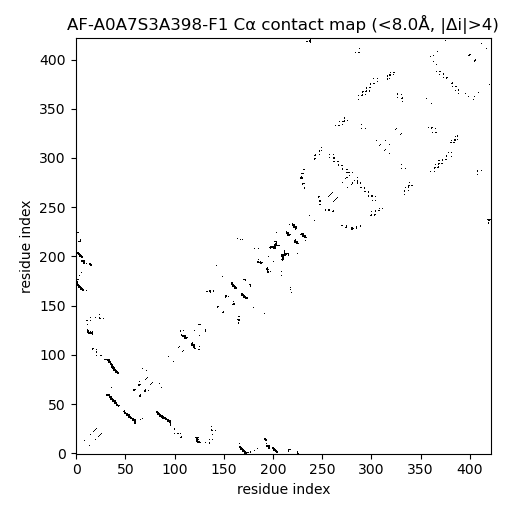8 5.883 1.00 87.19 277 ASP A N 1
ATOM 2227 C CA . ASP A 1 277 ? -10.246 14.560 4.985 1.00 87.19 277 ASP A CA 1
ATOM 2228 C C . ASP A 1 277 ? -11.772 14.695 5.034 1.00 87.19 277 ASP A C 1
ATOM 2230 O O . ASP A 1 277 ? -12.496 13.803 4.587 1.00 87.19 277 ASP A O 1
ATOM 2234 N N . GLU A 1 278 ? -12.240 15.826 5.557 1.00 85.88 278 GLU A N 1
ATOM 2235 C CA . GLU A 1 278 ? -13.657 16.201 5.670 1.00 85.88 278 GLU A CA 1
ATOM 2236 C C . GLU A 1 278 ? -14.340 16.411 4.311 1.00 85.88 278 GLU A C 1
ATOM 2238 O O . GLU A 1 278 ? -15.564 16.372 4.227 1.00 85.88 278 GLU A O 1
ATOM 2243 N N . ASN A 1 279 ? -13.575 16.597 3.227 1.00 88.19 279 ASN A N 1
ATOM 2244 C CA . ASN A 1 279 ? -14.154 16.665 1.881 1.00 88.19 279 ASN A CA 1
ATOM 2245 C C . ASN A 1 279 ? -14.536 15.282 1.336 1.00 88.19 279 ASN A C 1
ATOM 2247 O O . ASN A 1 279 ? -15.300 15.193 0.378 1.00 88.19 279 ASN A O 1
ATOM 2251 N N . ILE A 1 280 ? -13.955 14.215 1.895 1.00 89.88 280 ILE A N 1
ATOM 2252 C CA . ILE A 1 280 ? -14.143 12.831 1.439 1.00 89.88 280 ILE A CA 1
ATOM 2253 C C . ILE A 1 280 ? -15.003 12.053 2.433 1.00 89.88 280 ILE A C 1
ATOM 2255 O O . ILE A 1 280 ? -15.831 11.243 2.032 1.00 89.88 280 ILE A O 1
ATOM 2259 N N . ASN A 1 281 ? -14.799 12.283 3.729 1.00 90.62 281 ASN A N 1
ATOM 2260 C CA . ASN A 1 281 ? -15.399 11.495 4.795 1.00 90.62 281 ASN A CA 1
ATOM 2261 C C . ASN A 1 281 ? -16.309 12.355 5.661 1.00 90.62 281 ASN A C 1
ATOM 2263 O O . ASN A 1 281 ? -15.962 13.479 6.022 1.00 90.62 281 ASN A O 1
ATOM 2267 N N . SER A 1 282 ? -17.430 11.782 6.092 1.00 89.00 282 SER A N 1
ATOM 2268 C CA . SER A 1 282 ? -18.240 12.387 7.143 1.00 89.00 282 SER A CA 1
ATOM 2269 C C . SER A 1 282 ? -17.492 12.414 8.481 1.00 89.00 282 SER A C 1
ATOM 2271 O O . SER A 1 282 ? -16.610 11.595 8.756 1.00 89.00 282 SER A O 1
ATOM 2273 N N . ASN A 1 283 ? -17.924 13.300 9.382 1.00 85.06 283 ASN A N 1
ATOM 2274 C CA . ASN A 1 283 ? -17.404 13.360 10.753 1.00 85.06 283 ASN A CA 1
ATOM 2275 C C . ASN A 1 283 ? -17.522 12.018 11.493 1.00 85.06 283 ASN A C 1
ATOM 2277 O O . ASN A 1 283 ? -16.715 11.728 12.374 1.00 85.06 283 ASN A O 1
ATOM 2281 N N . LEU A 1 284 ? -18.536 11.209 11.165 1.00 85.06 284 LEU A N 1
ATOM 2282 C CA . LEU A 1 284 ? -18.696 9.874 11.733 1.00 85.06 284 LEU A CA 1
ATOM 2283 C C . LEU A 1 284 ? -17.593 8.934 11.230 1.00 85.06 284 LEU A C 1
ATOM 2285 O O . LEU A 1 284 ? -16.928 8.295 12.041 1.00 85.06 284 LEU A O 1
ATOM 2289 N N . THR A 1 285 ? -17.343 8.894 9.922 1.00 87.50 285 THR A N 1
ATOM 2290 C CA . THR A 1 285 ? -16.304 8.033 9.336 1.00 87.50 285 THR A CA 1
ATOM 2291 C C . THR A 1 285 ? -14.898 8.436 9.776 1.00 87.50 285 THR A C 1
ATOM 2293 O O . THR A 1 285 ? -14.079 7.571 10.092 1.00 87.50 285 THR A O 1
ATOM 2296 N N . ILE A 1 286 ? -14.627 9.738 9.904 1.00 87.62 286 ILE A N 1
ATOM 2297 C CA . ILE A 1 286 ? -13.375 10.242 10.489 1.00 87.62 286 ILE A CA 1
ATOM 2298 C C . ILE A 1 286 ? -13.210 9.725 11.924 1.00 87.62 286 ILE A C 1
ATOM 2300 O O . ILE A 1 286 ? -12.156 9.191 12.277 1.00 87.62 286 ILE A O 1
ATOM 2304 N N . ALA A 1 287 ? -14.257 9.830 12.748 1.00 86.38 287 ALA A N 1
ATOM 2305 C CA . ALA A 1 287 ? -14.231 9.345 14.125 1.00 86.38 287 ALA A CA 1
ATOM 2306 C C . ALA A 1 287 ? -14.004 7.824 14.203 1.00 86.38 287 ALA A C 1
ATOM 2308 O O . ALA A 1 287 ? -13.213 7.363 15.028 1.00 86.38 287 ALA A O 1
ATOM 2309 N N . VAL A 1 288 ? -14.629 7.046 13.312 1.00 86.69 288 VAL A N 1
ATOM 2310 C CA . VAL A 1 288 ? -14.424 5.592 13.203 1.00 86.69 288 VAL A CA 1
ATOM 2311 C C . VAL A 1 288 ? -12.980 5.261 12.813 1.00 86.69 288 VAL A C 1
ATOM 2313 O O . VAL A 1 288 ? -12.353 4.427 13.464 1.00 86.69 288 VAL A O 1
ATOM 2316 N N . ASN A 1 289 ? -12.402 5.951 11.826 1.00 89.38 289 ASN A N 1
ATOM 2317 C CA . ASN A 1 289 ? -11.005 5.754 11.428 1.00 89.38 289 ASN A CA 1
ATOM 2318 C C . ASN A 1 289 ? -10.028 6.032 12.582 1.00 89.38 289 ASN A C 1
ATOM 2320 O O . ASN A 1 289 ? -9.110 5.246 12.831 1.00 89.38 289 ASN A O 1
ATOM 2324 N N . VAL A 1 290 ? -10.237 7.130 13.319 1.00 87.94 290 VAL A N 1
ATOM 2325 C CA . VAL A 1 290 ? -9.426 7.475 14.499 1.00 87.94 290 VAL A CA 1
ATOM 2326 C C . VAL A 1 290 ? -9.575 6.410 15.587 1.00 87.94 290 VAL A C 1
ATOM 2328 O O . VAL A 1 290 ? -8.569 5.951 16.132 1.00 87.94 290 VAL A O 1
ATOM 2331 N N . PHE A 1 291 ? -10.807 5.982 15.875 1.00 87.44 291 PHE A N 1
ATOM 2332 C CA . PHE A 1 291 ? -11.105 4.936 16.853 1.00 87.44 291 PHE A CA 1
ATOM 2333 C C . PHE A 1 291 ? -10.413 3.611 16.520 1.00 87.44 291 PHE A C 1
ATOM 2335 O O . PHE A 1 291 ? -9.683 3.061 17.345 1.00 87.44 291 PHE A O 1
ATOM 2342 N N . GLN A 1 292 ? -10.601 3.097 15.304 1.00 87.69 292 GLN A N 1
ATOM 2343 C CA . GLN A 1 292 ? -10.043 1.807 14.903 1.00 87.69 292 GLN A CA 1
ATOM 2344 C C . GLN A 1 292 ? -8.504 1.851 14.884 1.00 87.69 292 GLN A C 1
ATOM 2346 O O . GLN A 1 292 ? -7.845 0.916 15.352 1.00 87.69 292 GLN A O 1
ATOM 2351 N N . ALA A 1 293 ? -7.907 2.965 14.438 1.00 88.25 293 ALA A N 1
ATOM 2352 C CA . ALA A 1 293 ? -6.460 3.164 14.490 1.00 88.25 293 ALA A CA 1
ATOM 2353 C C . ALA A 1 293 ? -5.929 3.182 15.932 1.00 88.25 293 ALA A C 1
ATOM 2355 O O . ALA A 1 293 ? -4.925 2.524 16.224 1.00 88.25 293 ALA A O 1
ATOM 2356 N N . ALA A 1 294 ? -6.615 3.888 16.836 1.00 87.19 294 ALA A N 1
ATOM 2357 C CA . ALA A 1 294 ? -6.306 3.923 18.261 1.00 87.19 294 ALA A CA 1
ATOM 2358 C C . ALA A 1 294 ? -6.431 2.543 18.924 1.00 87.19 294 ALA A C 1
ATOM 2360 O O . ALA A 1 294 ? -5.583 2.168 19.736 1.00 87.19 294 ALA A O 1
ATOM 2361 N N . LEU A 1 295 ? -7.441 1.758 18.552 1.00 87.12 295 LEU A N 1
ATOM 2362 C CA . LEU A 1 295 ? -7.665 0.426 19.100 1.00 87.12 295 LEU A CA 1
ATOM 2363 C C . LEU A 1 295 ? -6.569 -0.568 18.689 1.00 87.12 295 LEU A C 1
ATOM 2365 O O . LEU A 1 295 ? -6.009 -1.242 19.555 1.00 87.12 295 LEU A O 1
ATOM 2369 N N . VAL A 1 296 ? -6.185 -0.618 17.403 1.00 85.88 296 VAL A N 1
ATOM 2370 C CA . VAL A 1 296 ? -5.047 -1.456 16.962 1.00 85.88 296 VAL A CA 1
ATOM 2371 C C . VAL A 1 296 ? -3.765 -1.050 17.683 1.00 85.88 296 VAL A C 1
ATOM 2373 O O . VAL A 1 296 ? -2.949 -1.891 18.064 1.00 85.88 296 VAL A O 1
ATOM 2376 N N . LEU A 1 297 ? -3.572 0.253 17.856 1.00 86.94 297 LEU A N 1
ATOM 2377 C CA . LEU A 1 297 ? -2.418 0.807 18.533 1.00 86.94 297 LEU A CA 1
ATOM 2378 C C . LEU A 1 297 ? -2.355 0.383 20.009 1.00 86.94 297 LEU A C 1
ATOM 2380 O O . LEU A 1 297 ? -1.315 -0.088 20.469 1.00 86.94 297 LEU A O 1
ATOM 2384 N N . LEU A 1 298 ? -3.468 0.476 20.733 1.00 86.56 298 LEU A N 1
ATOM 2385 C CA . LEU A 1 298 ? -3.569 0.008 22.114 1.00 86.56 298 LEU A CA 1
ATOM 2386 C C . LEU A 1 298 ? -3.328 -1.497 22.239 1.00 86.56 298 LEU A C 1
ATOM 2388 O O . LEU A 1 298 ? -2.613 -1.929 23.146 1.00 86.56 298 LEU A O 1
ATOM 2392 N N . ALA A 1 299 ? -3.856 -2.293 21.309 1.00 85.75 299 ALA A N 1
ATOM 2393 C CA . ALA A 1 299 ? -3.619 -3.730 21.292 1.00 85.75 299 ALA A CA 1
ATOM 2394 C C . ALA A 1 299 ? -2.125 -4.050 21.096 1.00 85.75 299 ALA A C 1
ATOM 2396 O O . ALA A 1 299 ? -1.548 -4.835 21.849 1.00 85.75 299 ALA A O 1
ATOM 2397 N N . LYS A 1 300 ? -1.455 -3.364 20.159 1.00 86.44 300 LYS A N 1
ATOM 2398 C CA . LYS A 1 300 ? -0.001 -3.479 19.954 1.00 86.44 300 LYS A CA 1
ATOM 2399 C C . LYS A 1 300 ? 0.803 -3.054 21.179 1.00 86.44 300 LYS A C 1
ATOM 2401 O O . LYS A 1 300 ? 1.712 -3.779 21.580 1.00 86.44 300 LYS A O 1
ATOM 2406 N N . LEU A 1 301 ? 0.465 -1.910 21.779 1.00 86.44 301 LEU A N 1
ATOM 2407 C CA . LEU A 1 301 ? 1.099 -1.419 23.004 1.00 86.44 301 LEU A CA 1
ATOM 2408 C C . LEU A 1 301 ? 0.988 -2.462 24.120 1.00 86.44 301 LEU A C 1
ATOM 2410 O O . LEU A 1 301 ? 1.985 -2.778 24.764 1.00 86.44 301 LEU A O 1
ATOM 2414 N N . SER A 1 302 ? -0.197 -3.044 24.295 1.00 86.38 302 SER A N 1
ATOM 2415 C CA . SER A 1 302 ? -0.457 -4.073 25.303 1.00 86.38 302 SER A CA 1
ATOM 2416 C C . SER A 1 302 ? 0.389 -5.328 25.071 1.00 86.38 302 SER A C 1
ATOM 2418 O O . SER A 1 302 ? 1.021 -5.819 26.008 1.00 86.38 302 SER A O 1
ATOM 2420 N N . CYS A 1 303 ? 0.475 -5.814 23.826 1.00 85.50 303 CYS A N 1
ATOM 2421 C CA . CYS A 1 303 ? 1.346 -6.938 23.474 1.00 85.50 303 CYS A CA 1
ATOM 2422 C C . CYS A 1 303 ? 2.818 -6.633 23.787 1.00 85.50 303 CYS A C 1
ATOM 2424 O O . CYS A 1 303 ? 3.481 -7.434 24.445 1.00 85.50 303 CYS A O 1
ATOM 2426 N N . CYS A 1 304 ? 3.328 -5.464 23.381 1.00 85.56 304 CYS A N 1
ATOM 2427 C CA . CYS A 1 304 ? 4.711 -5.086 23.669 1.00 85.56 304 CYS A CA 1
ATOM 2428 C C . CYS A 1 304 ? 4.984 -4.984 25.173 1.00 85.56 304 CYS A C 1
ATOM 2430 O O . CYS A 1 304 ? 5.997 -5.492 25.649 1.00 85.56 304 CYS A O 1
ATOM 2432 N N . LEU A 1 305 ? 4.097 -4.329 25.928 1.00 85.88 305 LEU A N 1
ATOM 2433 C CA . LEU A 1 305 ? 4.251 -4.168 27.373 1.00 85.88 305 LEU A CA 1
ATOM 2434 C C . LEU A 1 305 ? 4.256 -5.517 28.089 1.00 85.88 305 LEU A C 1
ATOM 2436 O O . LEU A 1 305 ? 5.038 -5.688 29.021 1.00 85.88 305 LEU A O 1
ATOM 2440 N N . SER A 1 306 ? 3.436 -6.472 27.641 1.00 84.94 306 SER A N 1
ATOM 2441 C CA . SER A 1 306 ? 3.408 -7.827 28.201 1.00 84.94 306 SER A CA 1
ATOM 2442 C C . SER A 1 306 ? 4.760 -8.526 28.055 1.00 84.94 306 SER A C 1
ATOM 2444 O O . SER A 1 306 ? 5.283 -9.078 29.019 1.00 84.94 306 SER A O 1
ATOM 2446 N N . GLU A 1 307 ? 5.350 -8.465 26.864 1.00 84.56 307 GLU A N 1
ATOM 2447 C CA . GLU A 1 307 ? 6.627 -9.113 26.543 1.00 84.56 307 GLU A CA 1
ATOM 2448 C C . GLU A 1 307 ? 7.803 -8.442 27.256 1.00 84.56 307 GLU A C 1
ATOM 2450 O O . GLU A 1 307 ? 8.641 -9.101 27.869 1.00 84.56 307 GLU A O 1
ATOM 2455 N N . ILE A 1 308 ? 7.843 -7.108 27.257 1.00 84.31 308 ILE A N 1
ATOM 2456 C CA . ILE A 1 308 ? 8.899 -6.374 27.957 1.00 84.31 308 ILE A CA 1
ATOM 2457 C C . ILE A 1 308 ? 8.801 -6.625 29.466 1.00 84.31 308 ILE A C 1
ATOM 2459 O O . ILE A 1 308 ? 9.828 -6.788 30.125 1.00 84.31 308 ILE A O 1
ATOM 2463 N N . ALA A 1 309 ? 7.589 -6.686 30.019 1.00 84.00 309 ALA A N 1
ATOM 2464 C CA . ALA A 1 309 ? 7.391 -6.993 31.427 1.00 84.00 309 ALA A CA 1
ATOM 2465 C C . ALA A 1 309 ? 7.794 -8.421 31.791 1.00 84.00 309 ALA A C 1
ATOM 2467 O O . ALA A 1 309 ? 8.281 -8.621 32.900 1.00 84.00 309 ALA A O 1
ATOM 2468 N N . ALA A 1 310 ? 7.617 -9.388 30.887 1.00 83.44 310 ALA A N 1
ATOM 2469 C CA . ALA A 1 310 ? 8.088 -10.754 31.096 1.00 83.44 310 ALA A CA 1
ATOM 2470 C C . ALA A 1 310 ? 9.619 -10.806 31.232 1.00 83.44 310 ALA A C 1
ATOM 2472 O O . ALA A 1 310 ? 10.133 -11.531 32.076 1.00 83.44 310 ALA A O 1
ATOM 2473 N N . VAL A 1 311 ? 10.341 -9.984 30.463 1.00 84.31 311 VAL A N 1
ATOM 2474 C CA . VAL A 1 311 ? 11.812 -9.911 30.515 1.00 84.31 311 VAL A CA 1
ATOM 2475 C C . VAL A 1 311 ? 12.317 -9.064 31.689 1.00 84.31 311 VAL A C 1
ATOM 2477 O O . VAL A 1 311 ? 13.336 -9.384 32.291 1.00 84.31 311 VAL A O 1
ATOM 2480 N N . ARG A 1 312 ? 11.638 -7.955 32.007 1.00 81.88 312 ARG A N 1
ATOM 2481 C CA . ARG A 1 312 ? 12.134 -6.940 32.957 1.00 81.88 312 ARG A CA 1
ATOM 2482 C C . ARG A 1 312 ? 11.473 -6.937 34.330 1.00 81.88 312 ARG A C 1
ATOM 2484 O O . ARG A 1 312 ? 11.937 -6.210 35.201 1.00 81.88 312 ARG A O 1
ATOM 2491 N N . GLY A 1 313 ? 10.387 -7.679 34.520 1.00 76.88 313 GLY A N 1
ATOM 2492 C CA . GLY A 1 313 ? 9.667 -7.746 35.792 1.00 76.88 313 GLY A CA 1
ATOM 2493 C C . GLY A 1 313 ? 8.978 -6.433 36.185 1.00 76.88 313 GLY A C 1
ATOM 2494 O O . GLY A 1 313 ? 9.247 -5.890 37.252 1.00 76.88 313 GLY A O 1
ATOM 2495 N N . PHE A 1 314 ? 8.081 -5.898 35.347 1.00 75.50 314 PHE A N 1
ATOM 2496 C CA . PHE A 1 314 ? 7.368 -4.655 35.686 1.00 75.50 314 PHE A CA 1
ATOM 2497 C C . PHE A 1 314 ? 6.276 -4.838 36.758 1.00 75.50 314 PHE A C 1
ATOM 2499 O O . PHE A 1 314 ? 5.493 -5.794 36.678 1.00 75.50 314 PHE A O 1
ATOM 2506 N N . PRO A 1 315 ? 6.148 -3.896 37.717 1.00 66.88 315 PRO A N 1
ATOM 2507 C CA . PRO A 1 315 ? 4.997 -3.827 38.610 1.00 66.88 315 PRO A CA 1
ATOM 2508 C C . PRO A 1 315 ? 3.759 -3.278 37.881 1.00 66.88 315 PRO A C 1
ATOM 2510 O O . PRO A 1 315 ? 3.862 -2.546 36.895 1.00 66.88 315 PRO A O 1
ATOM 2513 N N . CYS A 1 316 ? 2.561 -3.582 38.394 1.00 63.09 316 CYS A N 1
ATOM 2514 C CA . CYS A 1 316 ? 1.299 -3.183 37.756 1.00 63.09 316 CYS A CA 1
ATOM 2515 C C . CYS A 1 316 ? 1.149 -1.658 37.576 1.00 63.09 316 CYS A C 1
ATOM 2517 O O . CYS A 1 316 ? 0.558 -1.209 36.591 1.00 63.09 316 CYS A O 1
ATOM 2519 N N . GLN A 1 317 ? 1.715 -0.850 38.481 1.00 69.44 317 GLN A N 1
ATOM 2520 C CA . GLN A 1 317 ? 1.659 0.617 38.402 1.00 69.44 317 GLN A CA 1
ATOM 2521 C C . GLN A 1 317 ? 2.375 1.163 37.156 1.00 69.44 317 GLN A C 1
ATOM 2523 O O . GLN A 1 317 ? 1.949 2.167 36.586 1.00 69.44 317 GLN A O 1
ATOM 2528 N N . THR A 1 318 ? 3.416 0.473 36.680 1.00 77.25 318 THR A N 1
ATOM 2529 C CA . THR A 1 318 ? 4.154 0.867 35.475 1.00 77.25 318 THR A CA 1
ATOM 2530 C C . THR A 1 3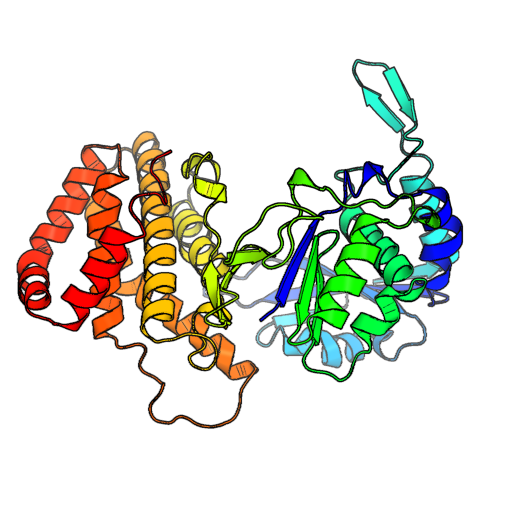18 ? 3.277 0.790 34.226 1.00 77.25 318 THR A C 1
ATOM 2532 O O . THR A 1 318 ? 3.371 1.657 33.364 1.00 77.25 318 THR A O 1
ATOM 2535 N N . PHE A 1 319 ? 2.371 -0.187 34.135 1.00 79.00 319 PHE A N 1
ATOM 2536 C CA . PHE A 1 319 ? 1.448 -0.285 33.000 1.00 79.00 319 PHE A CA 1
ATOM 2537 C C . PHE A 1 319 ? 0.409 0.837 32.984 1.00 79.00 319 PHE A C 1
ATOM 2539 O O . PHE A 1 319 ? 0.128 1.385 31.921 1.00 79.00 319 PHE A O 1
ATOM 2546 N N . SER A 1 320 ? -0.126 1.212 34.152 1.00 78.06 320 SER A N 1
ATOM 2547 C CA . SER A 1 320 ? -1.093 2.314 34.264 1.00 78.06 320 SER A CA 1
ATOM 2548 C C . SER A 1 320 ? -0.490 3.636 33.773 1.00 78.06 320 SER A C 1
ATOM 2550 O O . SER A 1 320 ? -1.139 4.374 33.035 1.00 78.06 320 SER A O 1
ATOM 2552 N N . TYR A 1 321 ? 0.796 3.880 34.061 1.00 83.69 321 TYR A N 1
ATOM 2553 C CA . TYR A 1 321 ? 1.521 5.031 33.518 1.00 83.69 321 TYR A CA 1
ATOM 2554 C C . TYR A 1 321 ? 1.556 5.040 31.983 1.00 83.69 321 TYR A C 1
ATOM 2556 O O . TYR A 1 321 ? 1.314 6.083 31.383 1.00 83.69 321 TYR A O 1
ATOM 2564 N N . PHE A 1 322 ? 1.816 3.901 31.332 1.00 83.00 322 PHE A N 1
ATOM 2565 C CA . PHE A 1 322 ? 1.844 3.835 29.866 1.00 83.00 322 PHE A CA 1
ATOM 2566 C C . PHE A 1 322 ? 0.472 4.095 29.241 1.00 83.00 322 PHE A C 1
ATOM 2568 O O . PHE A 1 322 ? 0.397 4.835 28.264 1.00 83.00 322 PHE A O 1
ATOM 2575 N N . TYR A 1 323 ? -0.605 3.545 29.808 1.00 83.50 323 TYR A N 1
ATOM 2576 C CA . TYR A 1 323 ? -1.961 3.811 29.315 1.00 83.50 323 TYR A CA 1
ATOM 2577 C C . TYR A 1 323 ? -2.393 5.256 29.552 1.00 83.50 323 TYR A C 1
ATOM 2579 O O . TYR A 1 323 ? -2.980 5.864 28.662 1.00 83.50 323 TYR A O 1
ATOM 2587 N N . LYS A 1 324 ? -2.039 5.838 30.703 1.00 82.94 324 LYS A N 1
ATOM 2588 C CA . LYS A 1 324 ? -2.266 7.259 30.972 1.00 82.94 324 LYS A CA 1
ATOM 2589 C C . LYS A 1 324 ? -1.496 8.140 29.996 1.00 82.94 324 LYS A C 1
ATOM 2591 O O . LYS A 1 324 ? -2.075 9.009 29.361 1.00 82.94 324 LYS A O 1
ATOM 2596 N N . HIS A 1 325 ? -0.201 7.880 29.824 1.00 83.88 325 HIS A N 1
ATOM 2597 C CA . HIS A 1 325 ? 0.625 8.631 28.886 1.00 83.88 325 HIS A CA 1
ATOM 2598 C C . HIS A 1 325 ? 0.097 8.515 27.452 1.00 83.88 325 HIS A C 1
ATOM 2600 O O . HIS A 1 325 ? 0.083 9.504 26.719 1.00 83.88 325 HIS A O 1
ATOM 2606 N N . PHE A 1 326 ? -0.382 7.326 27.076 1.00 83.25 326 PHE A N 1
ATOM 2607 C CA . PHE A 1 326 ? -1.045 7.097 25.806 1.00 83.25 326 PHE A CA 1
ATOM 2608 C C . PHE A 1 326 ? -2.296 7.967 25.645 1.00 83.25 326 PHE A C 1
ATOM 2610 O O . PHE A 1 326 ? -2.395 8.714 24.672 1.00 83.25 326 PHE A O 1
ATOM 2617 N N . ALA A 1 327 ? -3.215 7.896 26.609 1.00 79.94 327 ALA A N 1
ATOM 2618 C CA . ALA A 1 327 ? -4.474 8.627 26.581 1.00 79.94 327 ALA A CA 1
ATOM 2619 C C . ALA A 1 327 ? -4.262 10.145 26.533 1.00 79.94 327 ALA A C 1
ATOM 2621 O O . ALA A 1 327 ? -4.866 10.824 25.711 1.00 79.94 327 ALA A O 1
ATOM 2622 N N . ASP A 1 328 ? -3.343 10.650 27.356 1.00 78.25 328 ASP A N 1
ATOM 2623 C CA . ASP A 1 328 ? -3.126 12.086 27.519 1.00 78.25 328 ASP A CA 1
ATOM 2624 C C . ASP A 1 328 ? -2.347 12.702 26.338 1.00 78.25 328 ASP A C 1
ATOM 2626 O O . ASP A 1 328 ? -2.487 13.891 26.068 1.00 78.25 328 ASP A O 1
ATOM 2630 N N . ASN A 1 329 ? -1.502 11.928 25.636 1.00 75.88 329 ASN A N 1
ATOM 2631 C CA . ASN A 1 329 ? -0.518 12.501 24.699 1.00 75.88 329 ASN A CA 1
ATOM 2632 C C . ASN A 1 329 ? -0.506 11.896 23.289 1.00 75.88 329 ASN A C 1
ATOM 2634 O O . ASN A 1 329 ? 0.157 12.452 22.412 1.00 75.88 329 ASN A O 1
ATOM 2638 N N . SER A 1 330 ? -1.174 10.767 23.032 1.00 78.38 330 SER A N 1
ATOM 2639 C CA . SER A 1 330 ? -0.980 10.034 21.767 1.00 78.38 330 SER A CA 1
ATOM 2640 C C . SER A 1 330 ? -2.021 10.370 20.715 1.00 78.38 330 SER A C 1
ATOM 2642 O O . SER A 1 330 ? -1.684 11.000 19.722 1.00 78.38 330 SER A O 1
ATOM 2644 N N . ILE A 1 331 ? -3.281 9.972 20.910 1.00 80.88 331 ILE A N 1
ATOM 2645 C CA . ILE A 1 331 ? -4.291 10.021 19.838 1.00 80.88 331 ILE A CA 1
ATOM 2646 C C . ILE A 1 331 ? -4.491 11.455 19.349 1.00 80.88 331 ILE A C 1
ATOM 2648 O O . ILE A 1 331 ? -4.426 11.701 18.144 1.00 80.88 331 ILE A O 1
ATOM 2652 N N . GLY A 1 332 ? -4.642 12.410 20.272 1.00 78.44 332 GLY A N 1
ATOM 2653 C CA . GLY A 1 332 ? -4.762 13.826 19.934 1.00 78.44 332 GLY A CA 1
ATOM 2654 C C . GLY A 1 332 ? -3.550 14.372 19.189 1.00 78.44 332 GLY A C 1
ATOM 2655 O O . GLY A 1 332 ? -3.699 14.912 18.094 1.00 78.44 332 GLY A O 1
ATOM 2656 N N . SER A 1 333 ? -2.343 14.183 19.734 1.00 80.44 333 SER A N 1
ATOM 2657 C CA . SER A 1 333 ? -1.128 14.725 19.110 1.00 80.44 333 SER A CA 1
ATOM 2658 C C . SER A 1 333 ? -0.828 14.078 17.759 1.00 80.44 333 SER A C 1
ATOM 2660 O O . SER A 1 333 ? -0.409 14.764 16.828 1.00 80.44 333 SER A O 1
ATOM 2662 N N . PHE A 1 334 ? -1.076 12.775 17.613 1.00 82.12 334 PHE A N 1
ATOM 2663 C CA . PHE A 1 334 ? -0.850 12.068 16.363 1.00 82.12 334 PHE A CA 1
ATOM 2664 C C . PHE A 1 334 ? -1.863 12.477 15.302 1.00 82.12 334 PHE A C 1
ATOM 2666 O O . PHE A 1 334 ? -1.458 12.737 14.172 1.00 82.12 334 PHE A O 1
ATOM 2673 N N . THR A 1 335 ? -3.143 12.595 15.661 1.00 79.00 335 THR A N 1
ATOM 2674 C CA . THR A 1 335 ? -4.190 13.069 14.743 1.00 79.00 335 THR A CA 1
ATOM 2675 C C . THR A 1 335 ? -3.871 14.484 14.268 1.00 79.00 335 THR A C 1
ATOM 2677 O O . THR A 1 335 ? -3.812 14.727 13.066 1.00 79.00 335 THR A O 1
ATOM 2680 N N . GLN A 1 336 ? -3.530 15.389 15.191 1.00 78.62 336 GLN A N 1
ATOM 2681 C CA . GLN A 1 336 ? -3.110 16.755 14.864 1.00 78.62 336 GLN A CA 1
ATOM 2682 C C . GLN A 1 336 ? -1.852 16.792 13.994 1.00 78.62 336 GLN A C 1
ATOM 2684 O O . GLN A 1 336 ? -1.758 17.571 13.048 1.00 78.62 336 GLN A O 1
ATOM 2689 N N . LYS A 1 337 ? -0.886 15.906 14.245 1.00 79.44 337 LYS A N 1
ATOM 2690 C CA . LYS A 1 337 ? 0.304 15.804 13.404 1.00 79.44 337 LYS A CA 1
ATOM 2691 C C . LYS A 1 337 ? -0.033 15.320 11.993 1.00 79.44 337 LYS A C 1
ATOM 2693 O O . LYS A 1 337 ? 0.503 15.889 11.045 1.00 79.44 337 LYS A O 1
ATOM 2698 N N . VAL A 1 338 ? -0.919 14.333 11.831 1.00 79.31 338 VAL A N 1
ATOM 2699 C CA . VAL A 1 338 ? -1.401 13.898 10.505 1.00 79.31 338 VAL A CA 1
ATOM 2700 C C . VAL A 1 338 ? -2.127 15.036 9.793 1.00 79.31 338 VAL A C 1
ATOM 2702 O O . VAL A 1 338 ? -1.812 15.316 8.639 1.00 79.31 338 VAL A O 1
ATOM 2705 N N . LEU A 1 339 ? -3.000 15.765 10.489 1.00 76.94 339 LEU A N 1
ATOM 2706 C CA . LEU A 1 339 ? -3.664 16.946 9.936 1.00 76.94 339 LEU A CA 1
ATOM 2707 C C . LEU A 1 339 ? -2.664 18.032 9.525 1.00 76.94 339 LEU A C 1
ATOM 2709 O O . LEU A 1 339 ? -2.773 18.576 8.434 1.00 76.94 339 LEU A O 1
ATOM 2713 N N . SER A 1 340 ? -1.621 18.296 10.316 1.00 72.50 340 SER A N 1
ATOM 2714 C CA . SER A 1 340 ? -0.596 19.283 9.948 1.00 72.50 340 SER A CA 1
ATOM 2715 C C . SER A 1 340 ? 0.186 18.900 8.682 1.00 72.50 340 SER A C 1
ATOM 2717 O O . SER A 1 340 ? 0.695 19.774 7.979 1.00 72.50 340 SER A O 1
ATOM 2719 N N . MET A 1 341 ? 0.245 17.605 8.333 1.00 71.62 341 MET A N 1
ATOM 2720 C CA . MET A 1 341 ? 0.836 17.150 7.067 1.00 71.62 341 MET A CA 1
ATOM 2721 C C . MET A 1 341 ? -0.009 17.567 5.847 1.00 71.62 341 MET A C 1
ATOM 2723 O O . MET A 1 341 ? 0.555 17.734 4.765 1.00 71.62 341 MET A O 1
ATOM 2727 N N . ARG A 1 342 ? -1.312 17.846 6.026 1.00 64.44 342 ARG A N 1
ATOM 2728 C CA . ARG A 1 342 ? -2.214 18.441 5.016 1.00 64.44 342 ARG A CA 1
ATOM 2729 C C . ARG A 1 342 ? -1.777 19.850 4.604 1.00 64.44 342 ARG A C 1
ATOM 2731 O O . ARG A 1 342 ? -1.908 20.210 3.439 1.00 64.44 342 ARG A O 1
ATOM 2738 N N . GLY A 1 343 ? -1.188 20.621 5.526 1.00 49.47 343 GLY A N 1
ATOM 2739 C CA . GLY A 1 343 ? -0.752 22.012 5.319 1.00 49.47 343 GLY A CA 1
ATOM 2740 C C . GLY A 1 343 ? 0.400 22.207 4.321 1.00 49.47 343 GLY A C 1
ATOM 2741 O O . GLY A 1 343 ? 0.774 23.338 4.033 1.00 49.47 343 GLY A O 1
ATOM 2742 N N . LYS A 1 344 ? 0.958 21.124 3.759 1.00 48.12 344 LYS A N 1
ATOM 2743 C CA . LYS A 1 344 ? 1.856 21.174 2.589 1.00 48.12 344 LYS A CA 1
ATOM 2744 C C . LYS A 1 344 ? 1.136 20.956 1.248 1.00 48.12 344 LYS A C 1
ATOM 2746 O O . LYS A 1 344 ? 1.777 21.102 0.214 1.00 48.12 344 LYS A O 1
ATOM 2751 N N . ALA A 1 345 ? -0.149 20.598 1.259 1.00 41.69 345 ALA A N 1
ATOM 2752 C CA . ALA A 1 345 ? -0.908 20.169 0.081 1.00 41.69 345 ALA A CA 1
ATOM 2753 C C . ALA A 1 345 ? -2.210 20.954 -0.177 1.00 41.69 345 ALA A C 1
ATOM 2755 O O . ALA A 1 345 ? -2.764 20.825 -1.263 1.00 41.69 345 ALA A O 1
ATOM 2756 N N . ALA A 1 346 ? -2.699 21.780 0.754 1.00 40.72 346 ALA A N 1
ATOM 2757 C CA . ALA A 1 346 ? -3.909 22.574 0.526 1.00 40.72 346 ALA A CA 1
ATOM 2758 C C . ALA A 1 346 ? -3.827 23.960 1.181 1.00 40.72 346 ALA A C 1
ATOM 2760 O O . ALA A 1 346 ? -4.018 24.122 2.384 1.00 40.72 346 ALA A O 1
ATOM 2761 N N . THR A 1 347 ? -3.573 24.975 0.360 1.00 37.00 347 THR A N 1
ATOM 2762 C CA . THR A 1 347 ? -4.061 26.336 0.584 1.00 37.00 347 THR A CA 1
ATOM 2763 C C . THR A 1 347 ? -5.522 26.357 0.142 1.00 37.00 347 THR A C 1
ATOM 2765 O O . THR A 1 347 ? -5.792 25.988 -0.995 1.00 37.00 347 THR A O 1
ATOM 2768 N N . VAL A 1 348 ? -6.421 26.800 1.030 1.00 36.38 348 VAL A N 1
ATOM 2769 C CA . VAL A 1 348 ? -7.761 27.393 0.801 1.00 36.38 348 VAL A CA 1
ATOM 2770 C C . VAL A 1 348 ? -8.798 26.845 1.797 1.00 36.38 348 VAL A C 1
ATOM 2772 O O . VAL A 1 348 ? -9.186 25.686 1.758 1.00 36.38 348 VAL A O 1
ATOM 2775 N N . LYS A 1 349 ? -9.263 27.784 2.635 1.00 37.12 349 LYS A N 1
ATOM 2776 C CA . LYS A 1 349 ? -10.533 27.859 3.381 1.00 37.12 349 LYS A CA 1
ATOM 2777 C C . LYS A 1 349 ? -10.905 26.693 4.304 1.00 37.12 349 LYS A C 1
ATOM 2779 O O . LYS A 1 349 ? -11.628 25.785 3.916 1.00 37.12 349 LYS A O 1
ATOM 2784 N N . SER A 1 350 ? -10.621 26.878 5.590 1.00 37.41 350 SER A N 1
ATOM 2785 C CA . SER A 1 350 ? -11.667 26.924 6.630 1.00 37.41 350 SER A CA 1
ATOM 2786 C C . SER A 1 350 ? -11.051 27.400 7.948 1.00 37.41 350 SER A C 1
ATOM 2788 O O . SER A 1 350 ? -10.247 26.711 8.556 1.00 37.41 350 SER A O 1
ATOM 2790 N N . GLN A 1 351 ? -11.423 28.604 8.392 1.00 36.75 351 GLN A N 1
ATOM 2791 C CA . GLN A 1 351 ? -11.067 29.113 9.726 1.00 36.75 351 GLN A CA 1
ATOM 2792 C C . GLN A 1 351 ? -11.878 28.435 10.854 1.00 36.75 351 GLN A C 1
ATOM 2794 O O . GLN A 1 351 ? -11.650 28.740 12.018 1.00 36.75 351 GLN A O 1
ATOM 2799 N N . ASP A 1 352 ? -12.765 27.486 10.521 1.00 40.84 352 ASP A N 1
ATOM 2800 C CA . ASP A 1 352 ? -13.615 26.742 11.466 1.00 40.84 352 ASP A CA 1
ATOM 2801 C C . ASP A 1 352 ? -13.382 25.213 11.479 1.00 40.84 352 ASP A C 1
ATOM 2803 O O . ASP A 1 352 ? -13.948 24.520 12.322 1.00 40.84 352 ASP A O 1
ATOM 2807 N N . SER A 1 353 ? -12.533 24.656 10.601 1.00 41.72 353 SER A N 1
ATOM 2808 C CA . SER A 1 353 ? -12.288 23.198 10.506 1.00 41.72 353 SER A CA 1
ATOM 2809 C C . SER A 1 353 ? -11.140 22.695 11.393 1.00 41.72 353 SER A C 1
ATOM 2811 O O . SER A 1 353 ? -10.783 21.522 11.355 1.00 41.72 353 SER A O 1
ATOM 2813 N N . ASP A 1 354 ? -10.510 23.565 12.187 1.00 44.69 354 ASP A N 1
ATOM 2814 C CA . ASP A 1 354 ? -9.320 23.233 12.997 1.00 44.69 354 ASP A CA 1
ATOM 2815 C C . ASP A 1 354 ? -9.627 22.360 14.233 1.00 44.69 354 ASP A C 1
ATOM 2817 O O . ASP A 1 354 ? -8.764 22.083 15.072 1.00 44.69 354 ASP A O 1
ATOM 2821 N N . ARG A 1 355 ? -10.869 21.893 14.367 1.00 48.03 355 ARG A N 1
ATOM 2822 C CA . ARG A 1 355 ? -11.341 21.092 15.493 1.00 48.03 355 ARG A CA 1
ATOM 2823 C C . ARG A 1 355 ? -11.970 19.796 14.998 1.00 48.03 355 ARG A C 1
ATOM 2825 O O . ARG A 1 355 ? -13.174 19.608 15.123 1.00 48.03 355 ARG A O 1
ATOM 2832 N N . ILE A 1 356 ? -11.141 18.815 14.637 1.00 52.91 356 ILE A N 1
ATOM 2833 C CA . ILE A 1 356 ? -11.460 17.465 15.123 1.00 52.91 356 ILE A CA 1
ATOM 2834 C C . ILE A 1 356 ? -11.502 17.607 16.647 1.00 52.91 356 ILE A C 1
ATOM 2836 O O . ILE A 1 356 ? -10.479 17.840 17.297 1.00 52.91 356 ILE A O 1
ATOM 2840 N N . TRP A 1 357 ? -12.726 17.656 17.170 1.00 64.12 357 TRP A N 1
ATOM 2841 C CA . TRP A 1 357 ? -13.057 18.224 18.466 1.00 64.12 357 TRP A CA 1
ATOM 2842 C C . TRP A 1 357 ? -12.207 17.569 19.547 1.00 64.12 357 TRP A C 1
ATOM 2844 O O . TRP A 1 357 ? -12.237 16.353 19.699 1.00 64.12 357 TRP A O 1
ATOM 2854 N N . THR A 1 358 ? -11.466 18.352 20.333 1.00 64.69 358 THR A N 1
ATOM 2855 C CA . THR A 1 358 ? -10.689 17.839 21.478 1.00 64.69 358 THR A CA 1
ATOM 2856 C C . THR A 1 358 ? -11.538 16.905 22.350 1.00 64.69 358 THR A C 1
ATOM 2858 O O . THR A 1 358 ? -11.069 15.860 22.784 1.00 64.69 358 THR A O 1
ATOM 2861 N N . ARG A 1 359 ? -12.832 17.230 22.489 1.00 70.81 359 ARG A N 1
ATOM 2862 C CA . ARG A 1 359 ? -13.841 16.394 23.153 1.00 70.81 359 ARG A CA 1
ATOM 2863 C C . ARG A 1 359 ? -14.099 15.054 22.456 1.00 70.81 359 ARG A C 1
ATOM 2865 O O . ARG A 1 359 ? -14.195 14.045 23.144 1.00 70.81 359 ARG A O 1
ATOM 2872 N N . ASP A 1 360 ? -14.200 15.025 21.128 1.00 76.19 360 ASP A N 1
ATOM 2873 C CA . ASP A 1 360 ? -14.388 13.782 20.370 1.00 76.19 360 ASP A CA 1
ATOM 2874 C C . ASP A 1 360 ? -13.140 12.901 20.471 1.00 76.19 360 ASP A C 1
ATOM 2876 O O . ASP A 1 360 ? -13.256 11.699 20.671 1.00 76.19 360 ASP A O 1
ATOM 2880 N N . ILE A 1 361 ? -11.939 13.483 20.426 1.00 79.81 361 ILE A N 1
ATOM 2881 C CA . ILE A 1 361 ? -10.687 12.735 20.609 1.00 79.81 361 ILE A CA 1
ATOM 2882 C C . ILE A 1 361 ? -10.636 12.076 21.986 1.00 79.81 361 ILE A C 1
ATOM 2884 O O . ILE A 1 361 ? -10.279 10.899 22.082 1.00 79.81 361 ILE A O 1
ATOM 2888 N N . ASP A 1 362 ? -11.022 12.799 23.035 1.00 78.81 362 ASP A N 1
ATOM 2889 C CA . ASP A 1 362 ? -11.118 12.230 24.375 1.00 78.81 362 ASP A CA 1
ATOM 2890 C C . ASP A 1 362 ? -12.140 11.075 24.383 1.00 78.81 362 ASP A C 1
ATOM 2892 O O . ASP A 1 362 ? -11.800 9.960 24.795 1.00 78.81 362 ASP A O 1
ATOM 2896 N N . ILE A 1 363 ? -13.347 11.291 23.833 1.00 82.06 363 ILE A N 1
ATOM 2897 C CA . ILE A 1 363 ? -14.403 10.268 23.678 1.00 82.06 363 ILE A CA 1
ATOM 2898 C C . ILE A 1 363 ? -13.875 8.994 23.020 1.00 82.06 363 ILE A C 1
ATOM 2900 O O . ILE A 1 363 ? -14.008 7.893 23.568 1.00 82.06 363 ILE A O 1
ATOM 2904 N N . LEU A 1 364 ? -13.234 9.141 21.866 1.00 84.94 364 LEU A N 1
ATOM 2905 C CA . LEU A 1 364 ? -12.681 8.038 21.092 1.00 84.94 364 LEU A CA 1
ATOM 2906 C C . LEU A 1 364 ? -11.542 7.336 21.830 1.00 84.94 364 LEU A C 1
ATOM 2908 O O . LEU A 1 364 ? -11.453 6.107 21.793 1.00 84.94 364 LEU A O 1
ATOM 2912 N N . THR A 1 365 ? -10.704 8.088 22.543 1.00 84.62 365 THR A N 1
ATOM 2913 C CA . THR A 1 365 ? -9.617 7.548 23.366 1.00 84.62 365 THR A CA 1
ATOM 2914 C C . THR A 1 365 ? -10.165 6.608 24.428 1.00 84.62 365 THR A C 1
ATOM 2916 O O . THR A 1 365 ? -9.716 5.465 24.544 1.00 84.62 365 THR A O 1
ATOM 2919 N N . THR A 1 366 ? -11.184 7.035 25.172 1.00 82.19 366 THR A N 1
ATOM 2920 C CA . THR A 1 366 ? -11.738 6.185 26.225 1.00 82.19 366 THR A CA 1
ATOM 2921 C C . THR A 1 366 ? -12.540 5.015 25.671 1.00 82.19 366 THR A C 1
ATOM 2923 O O . THR A 1 366 ? -12.439 3.916 26.217 1.00 82.19 366 THR A O 1
ATOM 2926 N N . LEU A 1 367 ? -13.285 5.191 24.574 1.00 83.75 367 LEU A N 1
ATOM 2927 C CA . LEU A 1 367 ? -13.928 4.066 23.886 1.00 83.75 367 LEU A CA 1
ATOM 2928 C C . LEU A 1 367 ? -12.891 3.017 23.457 1.00 83.75 367 LEU A C 1
ATOM 2930 O O . LEU A 1 367 ? -13.098 1.821 23.676 1.00 83.75 367 LEU A O 1
ATOM 2934 N N . SER A 1 368 ? -11.751 3.456 22.915 1.00 86.88 368 SER A N 1
ATOM 2935 C CA . SER A 1 368 ? -10.668 2.570 22.466 1.00 86.88 368 SER A CA 1
ATOM 2936 C C . SER A 1 368 ? -10.047 1.806 23.638 1.00 86.88 368 SER A C 1
ATOM 2938 O O . SER A 1 368 ? -9.857 0.594 23.556 1.00 86.88 368 SER A O 1
ATOM 2940 N N . LEU A 1 369 ? -9.794 2.479 24.765 1.00 85.94 369 LEU A N 1
ATOM 2941 C CA . LEU A 1 369 ? -9.278 1.853 25.989 1.00 85.94 369 LEU A CA 1
ATOM 2942 C C . LEU A 1 369 ? -10.257 0.830 26.577 1.00 85.94 369 LEU A C 1
ATOM 2944 O O . LEU A 1 369 ? -9.846 -0.278 26.921 1.00 85.94 369 LEU A O 1
ATOM 2948 N N . ARG A 1 370 ? -11.556 1.161 26.634 1.00 84.44 370 ARG A N 1
ATOM 2949 C CA . ARG A 1 370 ? -12.606 0.232 27.089 1.00 84.44 370 ARG A CA 1
ATOM 2950 C C . ARG A 1 370 ? -12.666 -1.018 26.221 1.00 84.44 370 ARG A C 1
ATOM 2952 O O . ARG A 1 370 ? -12.744 -2.121 26.752 1.00 84.44 370 ARG A O 1
ATOM 2959 N N . LYS A 1 371 ? -12.614 -0.862 24.895 1.00 84.25 371 LYS A N 1
ATOM 2960 C CA . LYS A 1 371 ? -12.627 -2.003 23.970 1.00 84.25 371 LYS A CA 1
ATOM 2961 C C . LYS A 1 371 ? -11.337 -2.822 24.079 1.00 84.25 371 LYS A C 1
ATOM 2963 O O . LYS A 1 371 ? -11.402 -4.047 24.056 1.00 84.25 371 LYS A O 1
ATOM 2968 N N . CYS A 1 372 ? -10.187 -2.173 24.282 1.00 85.44 372 CYS A N 1
ATOM 2969 C CA . CYS A 1 372 ? -8.897 -2.847 24.426 1.00 85.44 372 CYS A CA 1
ATOM 2970 C C . CYS A 1 372 ? -8.848 -3.811 25.623 1.00 85.44 372 CYS A C 1
ATOM 2972 O O . CYS A 1 372 ? -8.179 -4.833 25.523 1.00 85.44 372 CYS A O 1
ATOM 2974 N N . ILE A 1 373 ? -9.580 -3.559 26.717 1.00 83.19 373 ILE A N 1
ATOM 2975 C CA . ILE A 1 373 ? -9.671 -4.495 27.862 1.00 83.19 373 ILE A CA 1
ATOM 2976 C C . ILE A 1 373 ? -10.053 -5.904 27.416 1.00 83.19 373 ILE A C 1
ATOM 2978 O O . ILE A 1 373 ? -9.521 -6.881 27.939 1.00 83.19 373 ILE A O 1
ATOM 2982 N N . LEU A 1 374 ? -10.962 -6.007 26.446 1.00 80.81 374 LEU A N 1
ATOM 2983 C CA . LEU A 1 374 ? -11.449 -7.286 25.935 1.00 80.81 374 LEU A CA 1
ATOM 2984 C C . LEU A 1 374 ? -10.394 -8.021 25.096 1.00 80.81 374 LEU A C 1
ATOM 2986 O O . LEU A 1 374 ? -10.496 -9.228 24.919 1.00 80.81 374 LEU A O 1
ATOM 2990 N N . LEU A 1 375 ? -9.384 -7.302 24.600 1.00 78.19 375 LEU A N 1
ATOM 2991 C CA . LEU A 1 375 ? -8.322 -7.826 23.736 1.00 78.19 375 LEU A CA 1
ATOM 2992 C C . LEU A 1 375 ? -7.063 -8.227 24.519 1.00 78.19 375 LEU A C 1
ATOM 2994 O O . LEU A 1 375 ? -6.185 -8.904 23.989 1.00 78.19 375 LEU A O 1
ATOM 2998 N N . VAL A 1 376 ? -6.940 -7.795 25.777 1.00 80.69 376 VAL A N 1
ATOM 2999 C CA . VAL A 1 376 ? -5.753 -8.040 26.602 1.00 80.69 376 VAL A CA 1
ATOM 3000 C C . VAL A 1 376 ? -5.909 -9.343 27.383 1.00 80.69 376 VAL A C 1
ATOM 3002 O O . VAL A 1 376 ? -6.678 -9.429 28.338 1.00 80.69 376 VAL A O 1
ATOM 3005 N N . SER A 1 377 ? -5.106 -10.347 27.026 1.00 76.62 377 SER A N 1
ATOM 3006 C CA . SER A 1 377 ? -5.079 -11.650 27.707 1.00 76.62 377 SER A CA 1
ATOM 3007 C C . SER A 1 377 ? -4.349 -11.631 29.058 1.00 76.62 377 SER A C 1
ATOM 3009 O O . SER A 1 377 ? -4.637 -12.438 29.939 1.00 76.62 377 SER A O 1
ATOM 3011 N N . SER A 1 378 ? -3.405 -10.707 29.260 1.00 81.56 378 SER A N 1
ATOM 3012 C CA . SER A 1 378 ? -2.625 -10.614 30.499 1.00 81.56 378 SER A CA 1
ATOM 3013 C C . SER A 1 378 ? -3.444 -10.016 31.644 1.00 81.56 378 SER A C 1
ATOM 3015 O O . SER A 1 378 ? -3.803 -8.837 31.619 1.00 81.56 378 SER A O 1
ATOM 3017 N N . TYR A 1 379 ? -3.658 -10.803 32.702 1.00 81.94 379 TYR A N 1
ATOM 3018 C CA . TYR A 1 379 ? -4.380 -10.372 33.905 1.00 81.94 379 TYR A CA 1
ATOM 3019 C C . TYR A 1 379 ? -3.791 -9.100 34.538 1.00 81.94 379 TYR A C 1
ATOM 3021 O O . TYR A 1 379 ? -4.530 -8.193 34.918 1.00 81.94 379 TYR A O 1
ATOM 3029 N N . LYS A 1 380 ? -2.454 -8.996 34.614 1.00 79.75 380 LYS A N 1
ATOM 3030 C CA . LYS A 1 380 ? -1.779 -7.816 35.184 1.00 79.75 380 LYS A CA 1
ATOM 3031 C C . LYS A 1 380 ? -2.062 -6.557 34.363 1.00 79.75 380 LYS A C 1
ATOM 3033 O O . LYS A 1 380 ? -2.394 -5.527 34.940 1.00 79.75 380 LYS A O 1
ATOM 3038 N N . LEU A 1 381 ? -1.967 -6.650 33.034 1.00 82.12 381 LEU A N 1
ATOM 3039 C CA . LEU A 1 381 ? -2.252 -5.526 32.138 1.00 82.12 381 LEU A CA 1
ATOM 3040 C C . LEU A 1 381 ? -3.726 -5.125 32.187 1.00 82.12 381 LEU A C 1
ATOM 3042 O O . LEU A 1 381 ? -4.019 -3.933 32.240 1.00 82.12 381 LEU A O 1
ATOM 3046 N N . ARG A 1 382 ? -4.632 -6.109 32.219 1.00 84.50 382 ARG A N 1
ATOM 3047 C CA . ARG A 1 382 ? -6.073 -5.879 32.326 1.00 84.50 382 ARG A CA 1
ATOM 3048 C C . ARG A 1 382 ? -6.420 -5.137 33.615 1.00 84.50 382 ARG A C 1
ATOM 3050 O O . ARG A 1 382 ? -7.033 -4.081 33.551 1.00 84.50 382 ARG A O 1
ATOM 3057 N N . ARG A 1 383 ? -5.904 -5.599 34.759 1.00 83.25 383 ARG A N 1
ATOM 3058 C CA . ARG A 1 383 ? -6.099 -4.934 36.056 1.00 83.25 383 ARG A CA 1
ATOM 3059 C C . ARG A 1 383 ? -5.548 -3.506 36.074 1.00 83.25 383 ARG A C 1
ATOM 3061 O O . ARG A 1 383 ? -6.186 -2.618 36.629 1.00 83.25 383 ARG A O 1
ATOM 3068 N N . SER A 1 384 ? -4.382 -3.263 35.477 1.00 83.31 384 SER A N 1
ATOM 3069 C CA . SER A 1 384 ? -3.820 -1.908 35.376 1.00 83.31 384 SER A CA 1
ATOM 3070 C C . SER A 1 384 ? -4.650 -0.982 34.484 1.00 83.31 384 SER A C 1
ATOM 3072 O O . SER A 1 384 ? -4.752 0.210 34.771 1.00 83.31 384 SER A O 1
ATOM 3074 N N . LEU A 1 385 ? -5.237 -1.519 33.412 1.00 83.38 385 LEU A N 1
ATOM 3075 C CA . LEU A 1 385 ? -6.131 -0.782 32.523 1.00 83.38 385 LEU A CA 1
ATOM 3076 C C . LEU A 1 385 ? -7.471 -0.478 33.213 1.00 83.38 385 LEU A C 1
ATOM 3078 O O . LEU A 1 385 ? -7.934 0.657 33.147 1.00 83.38 385 LEU A O 1
ATOM 3082 N N . ASP A 1 386 ? -8.028 -1.435 33.961 1.00 83.81 386 ASP A N 1
ATOM 3083 C CA . ASP A 1 386 ? -9.220 -1.240 34.799 1.00 83.81 386 ASP A CA 1
ATOM 3084 C C . ASP A 1 386 ? -8.984 -0.174 35.880 1.00 83.81 386 ASP A C 1
ATOM 3086 O O . ASP A 1 386 ? -9.828 0.696 36.093 1.00 83.81 386 ASP A O 1
ATOM 3090 N N . GLN A 1 387 ? -7.815 -0.187 36.531 1.00 82.81 387 GLN A N 1
ATOM 3091 C CA . GLN A 1 387 ? -7.417 0.849 37.492 1.00 82.81 387 GLN A CA 1
ATOM 3092 C C . GLN A 1 387 ? -7.346 2.232 36.843 1.00 82.81 387 GLN A C 1
ATOM 3094 O O . GLN A 1 387 ? -7.828 3.204 37.422 1.00 82.81 387 GLN A O 1
ATOM 3099 N N . TYR A 1 388 ? -6.766 2.327 35.641 1.00 82.81 388 TYR A N 1
ATOM 3100 C CA . TYR A 1 388 ? -6.746 3.583 34.901 1.00 82.81 388 TYR A CA 1
ATOM 3101 C C . TYR A 1 388 ? -8.167 4.048 34.575 1.00 82.81 388 TYR A C 1
ATOM 3103 O O . TYR A 1 388 ? -8.515 5.167 34.930 1.00 82.81 388 TYR A O 1
ATOM 3111 N N . LEU A 1 389 ? -9.015 3.202 33.986 1.00 81.38 389 LEU A N 1
ATOM 3112 C CA . LEU A 1 389 ? -10.392 3.582 33.656 1.00 81.38 389 LEU A CA 1
ATOM 3113 C C . LEU A 1 389 ? -11.215 3.970 34.886 1.00 81.38 389 LEU A C 1
ATOM 3115 O O . LEU A 1 389 ? -11.999 4.910 34.806 1.00 81.38 389 LEU A O 1
ATOM 3119 N N . SER A 1 390 ? -10.996 3.303 36.020 1.00 82.56 390 SER A N 1
ATOM 3120 C CA . SER A 1 390 ? -11.615 3.669 37.298 1.00 82.56 390 SER A CA 1
ATOM 3121 C C . SER A 1 390 ? -11.171 5.058 37.759 1.00 82.56 390 SER A C 1
ATOM 3123 O O . SER A 1 390 ? -11.981 5.818 38.265 1.00 82.56 390 SER A O 1
ATOM 3125 N N . SER A 1 391 ? -9.910 5.442 37.521 1.00 79.75 391 SER A N 1
ATOM 3126 C CA . SER A 1 391 ? -9.427 6.801 37.819 1.00 79.75 391 SER A CA 1
ATOM 3127 C C . SER A 1 391 ? -10.038 7.887 36.923 1.00 79.75 391 SER A C 1
ATOM 3129 O O . SER A 1 391 ? -9.923 9.071 37.231 1.00 79.75 391 SER A O 1
ATOM 3131 N N . VAL A 1 392 ? -10.688 7.497 35.819 1.00 75.94 392 VAL A N 1
ATOM 3132 C CA . VAL A 1 392 ? -11.378 8.404 34.890 1.00 75.94 392 VAL A CA 1
ATOM 3133 C C . VAL A 1 392 ? -12.898 8.173 34.872 1.00 75.94 392 VAL A C 1
ATOM 3135 O O . VAL A 1 392 ? -13.577 8.649 33.958 1.00 75.94 392 VAL A O 1
ATOM 3138 N N . SER A 1 393 ? -13.448 7.469 35.873 1.00 73.69 393 SER A N 1
ATOM 3139 C CA . SER A 1 393 ? -14.871 7.097 35.961 1.00 73.69 393 SER A CA 1
ATOM 3140 C C . SER A 1 393 ? -15.811 8.295 35.882 1.00 73.69 393 SER A C 1
ATOM 3142 O O . SER A 1 393 ? -16.836 8.229 35.212 1.00 73.69 393 SER A O 1
ATOM 3144 N N . ASP A 1 394 ? -15.437 9.416 36.492 1.00 74.62 394 ASP A N 1
ATOM 3145 C CA . ASP A 1 394 ? -16.290 10.605 36.541 1.00 74.62 394 ASP A CA 1
ATOM 3146 C C . ASP A 1 394 ? -16.431 11.248 35.156 1.00 74.62 394 ASP A C 1
ATOM 3148 O O . ASP A 1 394 ? -17.515 11.679 34.761 1.00 74.62 394 ASP A O 1
ATOM 3152 N N . ARG A 1 395 ? -15.350 11.241 34.359 1.00 72.81 395 ARG A N 1
ATOM 3153 C CA . ARG A 1 395 ? -15.413 11.679 32.954 1.00 72.81 395 ARG A CA 1
ATOM 3154 C C . ARG A 1 395 ? -16.232 10.705 32.113 1.00 72.81 395 ARG A C 1
ATOM 3156 O O . ARG A 1 395 ? -16.983 11.131 31.243 1.00 72.81 395 ARG A O 1
ATOM 3163 N N . LEU A 1 396 ? -16.100 9.408 32.383 1.00 69.38 396 LEU A N 1
ATOM 3164 C CA . LEU A 1 396 ? -16.861 8.355 31.716 1.00 69.38 396 LEU A CA 1
ATOM 3165 C C . LEU A 1 396 ? -18.370 8.488 31.948 1.00 69.38 396 LEU A C 1
ATOM 3167 O O . LEU A 1 396 ? -19.133 8.384 30.989 1.00 69.38 396 LEU A O 1
ATOM 3171 N N . GLU A 1 397 ? -18.798 8.736 33.187 1.00 73.19 397 GLU A N 1
ATOM 3172 C CA . GLU A 1 397 ? -20.208 8.986 33.507 1.00 73.19 397 GLU A CA 1
ATOM 3173 C C . GLU A 1 397 ? -20.711 10.271 32.848 1.00 73.19 397 GLU A C 1
ATOM 3175 O O . GLU A 1 397 ? -21.772 10.266 32.223 1.00 73.19 397 GLU A O 1
ATOM 3180 N N . ALA A 1 398 ? -19.909 11.341 32.865 1.00 74.44 398 ALA A N 1
ATOM 3181 C CA . ALA A 1 398 ? -20.248 12.574 32.158 1.00 74.44 398 ALA A CA 1
ATOM 3182 C C . ALA A 1 398 ? -20.480 12.342 30.651 1.00 74.44 398 ALA A C 1
ATOM 3184 O O . ALA A 1 398 ? -21.334 12.986 30.041 1.00 74.44 398 ALA A O 1
ATOM 3185 N N . TRP A 1 399 ? -19.759 11.401 30.032 1.00 75.62 399 TRP A N 1
ATOM 3186 C CA . TRP A 1 399 ? -19.914 11.102 28.608 1.00 75.62 399 TRP A CA 1
ATOM 3187 C C . TRP A 1 399 ? -21.097 10.205 28.282 1.00 75.62 399 TRP A C 1
ATOM 3189 O O . TRP A 1 399 ? -21.619 10.317 27.178 1.00 75.62 399 TRP A O 1
ATOM 3199 N N . LYS A 1 400 ? -21.596 9.372 29.204 1.00 70.81 400 LYS A N 1
ATOM 3200 C CA . LYS A 1 400 ? -22.796 8.557 28.934 1.00 70.81 400 LYS A CA 1
ATOM 3201 C C . LYS A 1 400 ? -24.021 9.404 28.591 1.00 70.81 400 LYS A C 1
ATOM 3203 O O . LYS A 1 400 ? -24.881 8.950 27.840 1.00 70.81 400 LYS A O 1
ATOM 3208 N N . HIS A 1 401 ? -24.079 10.630 29.106 1.00 76.56 401 HIS A N 1
ATOM 3209 C CA . HIS A 1 401 ? -25.136 11.599 28.814 1.00 76.56 401 HIS A CA 1
ATOM 3210 C C . HIS A 1 401 ? -24.858 12.454 27.568 1.00 76.56 401 HIS A C 1
ATOM 3212 O O . HIS A 1 401 ? -25.710 13.240 27.164 1.00 76.56 401 HIS A O 1
ATOM 3218 N N . CYS A 1 402 ? -23.689 12.314 26.935 1.00 77.25 402 CYS A N 1
ATOM 3219 C CA . CYS A 1 402 ? -23.352 13.021 25.707 1.00 77.25 402 CYS A CA 1
ATOM 3220 C C . CYS A 1 402 ? -23.998 12.318 24.494 1.00 77.25 402 CYS A C 1
ATOM 3222 O O . CYS A 1 402 ? -23.666 11.160 24.224 1.00 77.25 402 CYS A O 1
ATOM 3224 N N . PRO A 1 403 ? -24.853 12.997 23.702 1.00 77.81 403 PRO A N 1
ATOM 3225 C CA . PRO A 1 403 ? -25.471 12.399 22.512 1.00 77.81 403 PRO A CA 1
ATOM 3226 C C . PRO A 1 403 ? -24.438 11.863 21.514 1.00 77.81 403 PRO A C 1
ATOM 3228 O O . PRO A 1 403 ? -24.598 10.774 20.968 1.00 77.81 403 PRO A O 1
ATOM 3231 N N . ARG A 1 404 ? -23.324 12.589 21.352 1.00 76.06 404 ARG A N 1
ATOM 3232 C CA . ARG A 1 404 ? -22.211 12.207 20.476 1.00 76.06 404 ARG A CA 1
ATOM 3233 C C . ARG A 1 404 ? -21.538 10.908 20.921 1.00 76.06 404 ARG A C 1
ATOM 3235 O O . ARG A 1 404 ? -21.206 10.065 20.094 1.00 76.06 404 ARG A O 1
ATOM 3242 N N . TYR A 1 405 ? -21.381 10.713 22.232 1.00 77.25 405 TYR A N 1
ATOM 3243 C CA . TYR A 1 405 ? -20.866 9.461 22.790 1.00 77.25 405 TYR A CA 1
ATOM 3244 C C . TYR A 1 405 ? -21.818 8.295 22.516 1.00 77.25 405 TYR A C 1
ATOM 3246 O O . TYR A 1 405 ? -21.369 7.221 22.129 1.00 77.25 405 TYR A O 1
ATOM 3254 N N . GLN A 1 406 ? -23.126 8.495 22.700 1.00 79.38 406 GLN A N 1
ATOM 3255 C CA . GLN A 1 406 ? -24.130 7.454 22.463 1.00 79.38 406 GLN A CA 1
ATOM 3256 C C . GLN A 1 406 ? -24.184 7.042 20.986 1.00 79.38 406 GLN A C 1
ATOM 3258 O O . GLN A 1 406 ? -24.217 5.849 20.686 1.00 79.38 406 GLN A O 1
ATOM 3263 N N . GLU A 1 407 ? -24.127 8.014 20.073 1.00 80.75 407 GLU A N 1
ATOM 3264 C CA . GLU A 1 407 ? -24.056 7.800 18.624 1.00 80.75 407 GLU A CA 1
ATOM 3265 C C . GLU A 1 407 ? -22.829 6.955 18.246 1.00 80.75 407 GLU A C 1
ATOM 3267 O O . GLU A 1 407 ? -22.967 5.877 17.662 1.00 80.75 407 GLU A O 1
ATOM 3272 N N . LEU A 1 408 ? -21.634 7.399 18.653 1.00 76.81 408 LEU A N 1
ATOM 3273 C CA . LEU A 1 408 ? -20.378 6.705 18.365 1.00 76.81 408 LEU A CA 1
ATOM 3274 C C . LEU A 1 408 ? -20.333 5.322 19.016 1.00 76.81 408 LEU A C 1
ATOM 3276 O O . LEU A 1 408 ? -19.983 4.341 18.365 1.00 76.81 408 LEU A O 1
ATOM 3280 N N . SER A 1 409 ? -20.734 5.215 20.285 1.00 76.88 409 SER A N 1
ATOM 3281 C CA . SER A 1 409 ? -20.742 3.949 21.017 1.00 76.88 409 SER A CA 1
ATOM 3282 C C . SER A 1 409 ? -21.686 2.932 20.383 1.00 76.88 409 SER A C 1
ATOM 3284 O O . SER A 1 409 ? -21.344 1.752 20.364 1.00 76.88 409 SER A O 1
ATOM 3286 N N . LYS A 1 410 ? -22.851 3.356 19.875 1.00 79.19 410 LYS A N 1
ATOM 3287 C CA . LYS A 1 410 ? -23.802 2.474 19.185 1.00 79.19 410 LYS A CA 1
ATOM 3288 C C . LYS A 1 410 ? -23.255 2.013 17.835 1.00 79.19 410 LYS A C 1
ATOM 3290 O O . LYS A 1 410 ? -23.405 0.844 17.485 1.00 79.19 410 LYS A O 1
ATOM 3295 N N . HIS A 1 411 ? -22.612 2.907 17.086 1.00 72.56 411 HIS A N 1
ATOM 3296 C CA . HIS A 1 411 ? -22.027 2.572 15.787 1.00 72.56 411 HIS A CA 1
ATOM 3297 C C . HIS A 1 411 ? -20.846 1.597 15.929 1.00 72.56 411 HIS A C 1
ATOM 3299 O O . HIS A 1 411 ? -20.778 0.580 15.244 1.00 72.56 411 HIS A O 1
ATOM 3305 N N . ILE A 1 412 ? -19.957 1.863 16.888 1.00 72.62 412 ILE A N 1
ATOM 3306 C CA . ILE A 1 412 ? -18.800 1.015 17.193 1.00 72.62 412 ILE A CA 1
ATOM 3307 C C . ILE A 1 412 ? -19.238 -0.341 17.758 1.00 72.62 412 ILE A C 1
ATOM 3309 O O . ILE A 1 412 ? -18.657 -1.371 17.421 1.00 72.62 412 ILE A O 1
ATOM 3313 N N . SER A 1 413 ? -20.251 -0.386 18.631 1.00 66.00 413 SER A N 1
ATOM 3314 C CA . SER A 1 413 ? -20.727 -1.669 19.150 1.00 66.00 413 SER A CA 1
ATOM 3315 C C . SER A 1 413 ? -21.355 -2.519 18.051 1.00 66.00 413 SER A C 1
ATOM 3317 O O . SER A 1 413 ? -21.089 -3.702 18.004 1.00 66.00 413 SER A O 1
ATOM 3319 N N . THR A 1 414 ? -22.120 -1.949 17.125 1.00 59.09 414 THR A N 1
ATOM 3320 C CA . THR A 1 414 ? -22.795 -2.740 16.081 1.00 59.09 414 THR A CA 1
ATOM 3321 C C . THR A 1 414 ? -21.868 -3.245 14.972 1.00 59.09 414 THR A C 1
ATOM 3323 O O . THR A 1 414 ? -22.074 -4.358 14.500 1.00 59.09 414 THR A O 1
ATOM 3326 N N . ASN A 1 415 ? -20.835 -2.484 14.591 1.00 54.66 415 ASN A N 1
ATOM 3327 C CA . ASN A 1 415 ? -20.029 -2.782 13.396 1.00 54.66 415 ASN A CA 1
ATOM 3328 C C . ASN A 1 415 ? -18.613 -3.328 13.673 1.00 54.66 415 ASN A C 1
ATOM 3330 O O . ASN A 1 415 ? -18.032 -3.958 12.793 1.00 54.66 415 ASN A O 1
ATOM 3334 N N . ASP A 1 416 ? -18.060 -3.133 14.877 1.00 55.94 416 ASP A N 1
ATOM 3335 C CA . ASP A 1 416 ? -16.642 -3.410 15.180 1.00 55.94 416 ASP A CA 1
ATOM 3336 C C . ASP A 1 416 ? -16.436 -4.559 16.190 1.00 55.94 416 ASP A C 1
ATOM 3338 O O . ASP A 1 416 ? -15.392 -4.658 16.848 1.00 55.94 416 ASP A O 1
ATOM 3342 N N . HIS A 1 417 ? -17.421 -5.446 16.374 1.00 48.31 417 HIS A N 1
ATOM 3343 C CA . HIS A 1 417 ? -17.223 -6.654 17.189 1.00 48.31 417 HIS A CA 1
ATOM 3344 C C . HIS A 1 417 ? -16.154 -7.592 16.604 1.00 48.31 417 HIS A C 1
ATOM 3346 O O . HIS A 1 417 ? -15.430 -8.205 17.381 1.00 48.31 417 HIS A O 1
ATOM 3352 N N . ASP A 1 418 ? -15.961 -7.592 15.283 1.00 52.41 418 ASP A N 1
ATOM 3353 C CA . ASP A 1 418 ? -15.181 -8.612 14.568 1.00 52.41 418 ASP A CA 1
ATOM 3354 C C . ASP A 1 418 ? -13.741 -8.217 14.208 1.00 52.41 418 ASP A C 1
ATOM 3356 O O . ASP A 1 418 ? -13.003 -9.025 13.645 1.00 52.41 418 ASP A O 1
ATOM 3360 N N . LEU A 1 419 ? -13.299 -6.997 14.538 1.00 53.78 419 LEU A N 1
ATOM 3361 C CA . LEU A 1 419 ? -11.965 -6.498 14.165 1.00 53.78 419 LEU A CA 1
ATOM 3362 C C . LEU A 1 419 ? -10.798 -7.328 14.735 1.00 53.78 419 LEU A C 1
ATOM 3364 O O . LEU A 1 419 ? -9.702 -7.293 14.176 1.00 53.78 419 LEU A O 1
ATOM 3368 N N . PHE A 1 420 ? -11.020 -8.057 15.836 1.00 50.22 420 PHE A N 1
ATOM 3369 C CA . PHE A 1 420 ? -9.969 -8.758 16.587 1.00 50.22 420 PHE A CA 1
ATOM 3370 C C . PHE A 1 420 ? -10.406 -10.094 17.216 1.00 50.22 420 PHE A C 1
ATOM 3372 O O . PHE A 1 420 ? -9.735 -10.573 18.124 1.00 50.22 420 PHE A O 1
ATOM 3379 N N . LEU A 1 421 ? -11.523 -10.696 16.790 1.00 38.47 421 LEU A N 1
ATOM 3380 C CA . LEU A 1 421 ? -12.006 -11.979 17.342 1.00 38.47 421 LEU A CA 1
ATOM 3381 C C . LEU A 1 421 ? -11.250 -13.212 16.788 1.00 38.47 421 LEU A C 1
ATOM 3383 O O . LEU A 1 421 ? -11.843 -14.278 16.633 1.00 38.47 421 LEU A O 1
ATOM 3387 N N . GLY A 1 422 ? -9.956 -13.069 16.482 1.00 33.31 422 GLY A N 1
ATOM 3388 C CA . GLY A 1 422 ? -9.083 -14.118 15.935 1.00 33.31 422 GLY A CA 1
ATOM 3389 C C . GLY A 1 422 ? -7.915 -14.472 16.843 1.00 33.31 422 GLY A C 1
ATOM 3390 O O . GLY A 1 422 ? -7.303 -13.535 17.408 1.00 33.31 422 GLY A O 1
#

Sequence (422 aa):
MFAAKFDVVSSFDTILSKRLVLDVLPRLIKGSDYLVLRYRKFNWISRRKGVRWARKVVVSENQEESSFLRLARNKICEQNRSSVLVDDVSVLNISRLDVLQALSHVILKNIVEVNGQFHLQSTGIPQGMPLSSMLAVMYYADLERSTELADYARTRGPSISLRFVDDFFLATASQDVFTRYTKLMAAGFSEYGTAMSQRKSIVNYGNATGQFSMKIPWCGLLIDTFSMEVLVDYSRFKYCRIRDTIRIDSGPGWRETLWTAAVSQSFYMRLQVINLDENINSNLTIAVNVFQAALVLLAKLSCCLSEIAAVRGFPCQTFSYFYKHFADNSIGSFTQKVLSMRGKAATVKSQDSDRIWTRDIDILTTLSLRKCILLVSSYKLRRSLDQYLSSVSDRLEAWKHCPRYQELSKHISTNDHDLFLG

Nearest PDB structures (foldseek):
  7qxs-assembly1_A  TM=7.965E-01  e=2.605E-19  Homo sapiens
  7v99-assembly1_A  TM=7.267E-01  e=6.860E-16  Homo sapiens
  7bg9-assembly1_A  TM=7.326E-01  e=1.509E-14  Homo sapiens
  7lma-assembly1_A  TM=6.270E-01  e=3.186E-14  Tetrahymena thermophila
  7r08-assembly1_A  TM=3.299E-01  e=4.963E-03  Escherichia phage P2

Organism: NCBI:txid101924

Radius of gyration: 25.76 Å; Cα contacts (8 Å, |Δi|>4): 579; chains: 1; bounding box: 60×58×64 Å

InterPro domains:
  IPR000477 Reverse transcriptase domain [PF00078] (107-201)
  IPR000477 Reverse transcriptase domain [PS50878] (1-223)
  IPR003545 Telomerase reverse transcriptase [PR01365] (119-135)
  IPR003545 Telomerase reverse transcriptase [PR01365] (160-172)
  IPR003545 Telomerase reverse transcriptase [PTHR12066] (2-317)

Secondary structure (DSSP, 8-state):
-EEEEEEBTTTTTSS-HHHIIIIIHHHH---SEEEEEEEEEEE--TTS----EEEEEEEETTSGGGSHHHHIIIIIGGG-TTEEEEEEEEEEEEEHHHHHHHHHHHHHS-EEEETTEEEE--SS--TT-TTHHHHHHHHHHHHHHHSTHHHHHH--SSEEEEEETTEEEEEES-HHHHHHHHHHHHH-BGGGTB-B-TTT-EESS-SSSSEE-SEEEETTEEEETTT--EEE--GGGTTS-GGGG-----STTHHHHIIIIIIIHHHHHHS-GGGG-TTTS-HHHHHHHHHHHHHHHHHHHHHHHHHHHHHHT--HHHHHHHHHHHHHHTHHHHHHHHHHHHTTT--S--TT---S-HHHHHHHHHHHHHHHHTT---HHHHHHHHHHHHHTHHHHHHHHT-HHHHHHHHHHHHH-TTSS--

Solvent-accessible surface area (backbone atoms only — not comparable to full-atom values): 23710 Å² total; per-residue (Å²): 98,46,42,38,34,41,31,44,51,61,58,51,56,39,33,51,43,64,54,41,54,72,53,47,46,60,70,70,60,73,56,69,36,34,34,38,40,35,32,36,47,37,48,79,46,88,99,44,96,46,73,87,43,83,46,77,48,80,32,44,60,93,42,79,50,57,42,64,70,50,30,38,63,76,67,47,42,82,84,40,87,63,51,51,76,43,79,61,88,43,74,45,81,43,45,41,64,57,54,52,50,53,50,39,45,57,44,66,65,36,70,46,78,55,97,92,40,82,40,72,49,86,62,11,47,60,84,89,48,95,55,39,66,60,52,46,34,52,46,49,52,49,49,36,67,76,42,80,55,36,55,55,69,65,47,90,59,76,48,49,60,50,70,59,65,58,41,37,37,40,41,27,73,46,68,67,59,50,54,52,50,54,50,50,48,70,71,34,40,73,96,56,56,41,43,54,30,53,89,69,12,34,15,55,67,75,77,91,63,32,43,80,38,62,57,47,71,54,97,60,28,25,38,30,39,83,79,61,28,53,42,64,51,55,72,75,35,45,84,38,60,66,65,80,78,54,85,81,58,86,58,98,60,25,67,60,45,44,48,43,57,38,42,49,47,49,34,59,74,56,51,45,59,73,38,66,33,72,93,54,25,54,75,65,54,29,50,49,39,53,28,55,39,49,29,56,30,49,49,39,46,51,48,48,50,52,55,48,30,71,77,68,66,67,58,54,69,62,53,28,50,53,54,48,52,39,66,77,55,36,64,60,53,51,52,51,50,40,54,56,61,46,70,82,78,57,92,82,88,64,99,78,66,87,57,82,41,70,68,53,48,53,53,39,46,52,53,23,54,62,57,34,50,80,72,48,85,48,66,61,60,35,52,19,48,51,52,46,51,60,76,43,42,70,61,53,57,60,37,70,77,32,68,68,48,48,54,51,52,53,53,48,59,74,72,53,70,64,62,63,80,84

pLDDT: mean 82.8, std 12.7, range [33.31, 96.56]

Foldseek 3Di:
DWKKKWFWDVLQQLFALCCLLPPQLVVVLPAFKKKKWKKWKFADDPPDRDDIDIDIDIDRCPDPVVDVVSVCVPPNCVVHVGMDMGGPPDIDMDGPVNVSVVSSCQAQADWDADPNDIDGSHGGGDPPDPCSLVSLVSLVVVVCCVDPVVCQCVDPAQKDWDDDSRMIMIDHPDPVVSVVVQVDQCVADVVRSIHTDQAPMEICDDDPGHHHDQWDDDPQWTARVVLRAIAGRLVVQLPDDLLVVFDQDLDPCRVVRLCVGLAQVLLPVQDALSQCDVVRDPLLSNLVRLLVSLLSSLLSSLSNCVVSCVVVVDALLVLLVVLVCCLVPGSVVSVLVNNVVCVVPDDDDDPPPSDPPPVSSNLSSLLSLVVNLVSRPDPSNNVSSVVNVVVCVVVVVVCVPPPSSVVNVVVCVVPVPSSNPD

Mean predicted aligned error: 9.23 Å